Protein AF-A0A2M9A2Z5-F1 (afdb_monomer_lite)

pLDDT: mean 87.9, std 11.71, range [37.31, 98.88]

Foldseek 3Di:
DFAEEEEEEDAQAQLLCCQRLLLFQPDDQAQNSLPLAPCVQNVVVNVVSCVLQVNDGHQEYEYEYEQADADPVDPRGDGPVRSVVVSVVCCVQGVVVHLYFYEYEYAPPDHDCPDPVSLLSSLLSLLLVLQLCLQPSVPGFYEYELEDHPPPNSVSNVVSCLARWGSWYKYWWAPDDFDFDDDRSDTDDDPNRSHTTYMDTDHTHHHDPLCVCCRPDPVCCQRNQPRPPQAWDDPDPRYIYGYDDPDDDRPSVVSVVSVVVVVLVVQLVVCVVVDPDLFQSVLVVDDPLLNVLLQPAFFQQDPVCVVLLLVLLLLAAFEFAFAELLQADALLLLLVLLVLCVVVLVVVLVVFVLCVDLQDDQDDPPDALVRVLVVVCVSRVHDSLSNLSSNSNVCNVPSVVSLCVLQNQPLQVRFRNVDVVSLFQSQWDADPNDTAGHCVSLVSSSSSTRLSHLLDLSSLLSSLVVVLVLCLSRNYQEYEYEYALLSSYDPPQHSLNSVVSVLVSQVVSCVVPVHHYAYAYEPELQDDNVSLVVSLVSLVCCCVDPPCNVSSVRHYQYYEYDDDCVRDALLVCLVSLVSRVVVVGAYEYADDLRDACVSVVCCCPSNVHQEYEQSQNVLVVVPHVLLVQQVSVREYEHELLCSRSRRNAAFSHCNPDPHHQGCVVVCVVSNHLYAFHHNSCNSSVHGSSVRLSSSQRSHVRGGRSRRSSSNRLSSLCSDSDDPVVSVVVSVVSSVSVVVVCVVCVVCSSVSNSSDD

InterPro domains:
  IPR001365 Adenosine deaminase domain [PF00962] (451-733)
  IPR006330 Adenosine/adenine deaminase [PTHR11409] (306-734)
  IPR019092 CRISPR system ring nuclease SSO2081-like domain [PF09623] (54-175)
  IPR032466 Metal-dependent hydrolase [SSF51556] (274-743)

Radius of gyration: 38.59 Å; chains: 1; bounding box: 85×52×116 Å

Sequence (756 aa):
MPKNILISTLGLSWEIIPETVGAFFYEEGGMDFYGNVPEESVQGFRESAKKVLQGQTIDELWLISTDQEKDPKDPRSMSLSEMRERIAEWCNSYAPASKLAIRIFVLKGVNDIDSKESVDKFHNLALQVLFTSKLYANGGKRVVSLACGRKTMSADIQDAAYCFGCDMMMHVTASANPKITLDGSKICLNEAEKKSIFPVELKPFPASDLFNDWYGGEAAKQYDMFAGNRCCEALDETTFLFENPEGVEPFLKKVEEKREAARHFYSSYWSSNQYSYDNFPIVYTLSSNAQQSLKDFKIGVHQDLRSKELKLLKTLPKADLHCHLGGVLSPKEIIEVAGAIEDELRDERRQNPKFKNWDLKGPGPGESWKNWRRRLAKKLNVSELSVVAAYVLQSKNAPEKLDEIIYGQERNGGKDLRVEQQFVGIAQTVKNGETVLDLTPYESLGDLQGSGLLKHEKTLRKVLQILYRNVQDNNLKYLEIRCSPINYKTDIFAPRDVVRTILDEMTRAEIKMGIRSSMIFIASRHGKLKDIDAAIELYRNLEQDIDCGEAFKRYFRGFDVAGNESKRRPEKLRGKFQRILMDCKNVTVHAGETMPAENIWEAVYCLNAERIGHGLTLVERDGDLLPKFRDRRIGVEMCPSSNYQIVGFKDNYYPDQNLPDYPLRKYMDEKIRVTVNTDDPGMSRTNITNELLKAARLTRGGLSLWDILSLLYNSFEMAFLPYREKMKLLNEMNLKVKDWLDDNIVKIEKGCIYEE

Organism: NCBI:txid1896222

Secondary structure (DSSP, 8-state):
----EEEEE--SSSTHHHHHHTTT--STTS--TTTTS-HHHHHHHHHHHHHHTTTPPP-EEEEEEE-PPP-TT-TT---HHHHHHHHHHHHHHH-TTS--EEEEEEETT-S---SHHHHHHHHHHHHHHHHHHHHHTTT--EEEE-S--STTHHHHHHHHHHHH-BSEEEEEE-SS-----EETTEE---TTTTTT-EEEE---BPPPGGGGGGTTSHHHHHH-TTTTS-S-EE-SSSEEEEEPPTTPPPHHHHHHHHHHHHHHHHHHHHHHHH---SS-GGGGGS-HHHHHHHHH-EESS-GGGHHHHHHHHHHS-EEEEEEEGGG---HHHHHHHHHTTHHHHHHHHHH-GGGS---PPPPPTT--HHHHHHHHHHHHTS-HHHHHHHHHHTTTT-HHHHHHHHHSTTTTTT--TTSTTTSSSTTEEEETTEEEE--HHHHHTTTTSGGGT-SSHHHHHHHHHHHHHHHHHTTEEEEEEEE-GGGG--SSS-HHHHHHHHHHHHHHHHHHH--EEEEEEE--SSS-HHHHHHHHHHHHHHHT-TTTHHHHHHHEEEEEE-S-GGG--GGGGHHHHHHHHHTT--EEEEESSSS-HHHHHHHHHHS--SEEEE-GGGGG-TTTHHHHHHHTT-EEEE-HHHHHHHT---BTTBTT---PPPTHHHHHHTT-EEEE--BSTTTTT--HHHHHHHHHHHSTT-EEHHHHHHHHHHHHHT--S-HHHHHHHHHHHHHHHHHHHHHHHHHHHTT-TT--

Structure (mmCIF, N/CA/C/O backbone):
data_AF-A0A2M9A2Z5-F1
#
_entry.id   AF-A0A2M9A2Z5-F1
#
loop_
_atom_site.group_PDB
_atom_site.id
_atom_site.type_symbol
_atom_site.label_atom_id
_atom_site.label_alt_id
_atom_site.label_comp_id
_atom_site.label_asym_id
_atom_site.label_entity_id
_atom_site.label_seq_id
_atom_site.pdbx_PDB_ins_code
_atom_site.Cartn_x
_atom_site.Cartn_y
_atom_site.Cartn_z
_atom_site.occupancy
_atom_site.B_iso_or_equiv
_atom_site.auth_seq_id
_atom_site.auth_comp_id
_atom_site.auth_asym_id
_atom_site.auth_atom_id
_atom_site.pdbx_PDB_model_num
ATOM 1 N N . MET A 1 1 ? -2.494 -13.060 59.025 1.00 71.31 1 MET A N 1
ATOM 2 C CA . MET A 1 1 ? -3.612 -14.022 58.948 1.00 71.31 1 MET A CA 1
ATOM 3 C C . MET A 1 1 ? -4.650 -13.460 57.992 1.00 71.31 1 MET A C 1
ATOM 5 O O . MET A 1 1 ? -4.684 -12.236 57.885 1.00 71.31 1 MET A O 1
ATOM 9 N N . PRO A 1 2 ? -5.436 -14.303 57.305 1.00 85.25 2 PRO A N 1
ATOM 10 C CA . PRO A 1 2 ? -6.605 -13.857 56.551 1.00 85.25 2 PRO A CA 1
ATOM 11 C C . PRO A 1 2 ? -7.524 -13.001 57.430 1.00 85.25 2 PRO A C 1
ATOM 13 O O . PRO A 1 2 ? -7.646 -13.284 58.623 1.00 85.25 2 PRO A O 1
ATOM 16 N N . LYS A 1 3 ? -8.114 -11.952 56.855 1.00 90.38 3 LYS A N 1
ATOM 17 C CA . LYS A 1 3 ? -9.055 -11.052 57.530 1.00 90.38 3 LYS A CA 1
ATOM 18 C C . LYS A 1 3 ? -10.354 -10.961 56.742 1.00 90.38 3 LYS A C 1
ATOM 20 O O . LYS A 1 3 ? -10.326 -10.609 55.562 1.00 90.38 3 LYS A O 1
ATOM 25 N N . ASN A 1 4 ? -11.470 -11.264 57.393 1.00 92.88 4 ASN A N 1
ATOM 26 C CA . ASN A 1 4 ? -12.805 -11.109 56.840 1.00 92.88 4 ASN A CA 1
ATOM 27 C C . ASN A 1 4 ? -13.296 -9.679 57.088 1.00 92.88 4 ASN A C 1
ATOM 29 O O . ASN A 1 4 ? -13.416 -9.247 58.232 1.00 92.88 4 ASN A O 1
ATOM 33 N N . ILE A 1 5 ? -13.559 -8.937 56.018 1.00 94.44 5 ILE A N 1
ATOM 34 C CA . ILE A 1 5 ? -13.836 -7.499 56.062 1.00 94.44 5 ILE A CA 1
ATOM 35 C C . ILE A 1 5 ? -15.254 -7.250 55.556 1.00 94.44 5 ILE A C 1
ATOM 37 O O . ILE A 1 5 ? -15.571 -7.609 54.421 1.00 94.44 5 ILE A O 1
ATOM 41 N N . LEU A 1 6 ? -16.085 -6.598 56.365 1.00 93.19 6 LEU A N 1
ATOM 42 C CA . LEU A 1 6 ? -17.360 -6.027 55.936 1.00 93.19 6 LEU A CA 1
ATOM 43 C C . LEU A 1 6 ? -17.145 -4.553 55.593 1.00 93.19 6 LEU A C 1
ATOM 45 O O . LEU A 1 6 ? -16.705 -3.785 56.438 1.00 93.19 6 LEU A O 1
ATOM 49 N N . ILE A 1 7 ? -17.451 -4.154 54.364 1.00 93.94 7 ILE A N 1
ATOM 50 C CA . ILE A 1 7 ? -17.284 -2.788 53.866 1.00 93.94 7 ILE A CA 1
ATOM 51 C C . ILE A 1 7 ? -18.671 -2.193 53.628 1.00 93.94 7 ILE A C 1
ATOM 53 O O . ILE A 1 7 ? -19.485 -2.792 52.927 1.00 93.94 7 ILE A O 1
ATOM 57 N N . SER A 1 8 ? -18.941 -1.022 54.194 1.00 91.94 8 SER A N 1
ATOM 58 C CA . SER A 1 8 ? -20.207 -0.301 54.040 1.00 91.94 8 SER A CA 1
ATOM 59 C C . SER A 1 8 ? -19.968 1.204 53.947 1.00 91.94 8 SER A C 1
ATOM 61 O O . SER A 1 8 ? -18.869 1.702 54.192 1.00 91.94 8 SER A O 1
ATOM 63 N N . THR A 1 9 ? -21.009 1.948 53.602 1.00 90.25 9 THR A N 1
ATOM 64 C CA . THR A 1 9 ? -21.022 3.412 53.691 1.00 90.25 9 THR A CA 1
ATOM 65 C C . THR A 1 9 ? -21.688 3.863 54.988 1.00 90.25 9 THR A C 1
ATOM 67 O O . THR A 1 9 ? -22.515 3.141 55.543 1.00 90.25 9 THR A O 1
ATOM 70 N N . LEU A 1 10 ? -21.330 5.052 55.473 1.00 86.94 10 LEU A N 1
ATOM 71 C CA . LEU A 1 10 ? -21.967 5.701 56.617 1.00 86.94 10 LEU A CA 1
ATOM 72 C C . LEU A 1 10 ? -22.590 7.021 56.147 1.00 86.94 10 LEU A C 1
ATOM 74 O O . LEU A 1 10 ? -21.898 7.910 55.655 1.00 86.94 10 LEU A O 1
ATOM 78 N N . GLY A 1 11 ? -23.920 7.093 56.222 1.00 81.69 11 GLY A N 1
ATOM 79 C CA . GLY A 1 11 ? -24.709 8.247 55.795 1.00 81.69 11 GLY A CA 1
ATOM 80 C C . GLY A 1 11 ? -24.995 9.222 56.937 1.00 81.69 11 GLY A C 1
ATOM 81 O O . GLY A 1 11 ? -24.152 9.466 57.789 1.00 81.69 11 GLY A O 1
ATOM 82 N N . LEU A 1 12 ? -26.217 9.768 56.961 1.00 77.06 12 LEU A N 1
ATOM 83 C CA . LEU A 1 12 ? -26.602 10.799 57.931 1.00 77.06 12 LEU A CA 1
ATOM 84 C C . LEU A 1 12 ? -26.724 10.303 59.381 1.00 77.06 12 LEU A C 1
ATOM 86 O O . LEU A 1 12 ? -26.763 11.128 60.295 1.00 77.06 12 LEU A O 1
ATOM 90 N N . SER A 1 13 ? -26.813 8.990 59.582 1.00 77.75 13 SER A N 1
ATOM 91 C CA . SER A 1 13 ? -27.143 8.380 60.863 1.00 77.75 13 SER A CA 1
ATOM 92 C C . SER A 1 13 ? -26.523 6.976 60.994 1.00 77.75 13 SER A C 1
ATOM 94 O O . SER A 1 13 ? -26.108 6.367 60.004 1.00 77.75 13 SER A O 1
ATOM 96 N N . TRP A 1 14 ? -26.410 6.477 62.228 1.00 80.62 14 TRP A N 1
ATOM 97 C CA . TRP A 1 14 ? -25.646 5.267 62.574 1.00 80.62 14 TRP A CA 1
ATOM 98 C C . TRP A 1 14 ? -26.443 3.955 62.461 1.00 80.62 14 TRP A C 1
ATOM 100 O O . TRP A 1 14 ? -25.861 2.875 62.538 1.00 80.62 14 TRP A O 1
ATOM 110 N N . GLU A 1 15 ? -27.765 4.029 62.288 1.00 78.44 15 GLU A N 1
ATOM 111 C CA . GLU A 1 15 ? -28.696 2.893 62.355 1.00 78.44 15 GLU A CA 1
ATOM 112 C C . GLU A 1 15 ? -28.386 1.796 61.329 1.00 78.44 15 GLU A C 1
ATOM 114 O O . GLU A 1 15 ? -28.704 0.629 61.545 1.00 78.44 15 GLU A O 1
ATOM 119 N N . ILE A 1 16 ? -27.671 2.146 60.260 1.00 77.38 16 ILE A N 1
ATOM 120 C CA . ILE A 1 16 ? -27.216 1.197 59.251 1.00 77.38 16 ILE A CA 1
ATOM 121 C C . ILE A 1 16 ? -26.247 0.139 59.791 1.00 77.38 16 ILE A C 1
ATOM 123 O O . ILE A 1 16 ? -26.139 -0.956 59.238 1.00 77.38 16 ILE A O 1
ATOM 127 N N . ILE A 1 17 ? -25.536 0.438 60.878 1.00 80.38 17 ILE A N 1
ATOM 128 C CA . ILE A 1 17 ? -24.555 -0.476 61.465 1.00 80.38 17 ILE A CA 1
ATOM 129 C C . ILE A 1 17 ? -25.262 -1.682 62.090 1.00 80.38 17 ILE A C 1
ATOM 131 O O . ILE A 1 17 ? -24.968 -2.795 61.658 1.00 80.38 17 ILE A O 1
ATOM 135 N N . PRO A 1 18 ? -26.240 -1.524 63.001 1.00 78.62 18 PRO A N 1
ATOM 136 C CA . PRO A 1 18 ? -27.029 -2.660 63.465 1.00 78.62 18 PRO A CA 1
ATOM 137 C C . PRO A 1 18 ? -27.705 -3.462 62.347 1.00 78.62 18 PRO A C 1
ATOM 139 O O . PRO A 1 18 ? -27.701 -4.689 62.405 1.00 78.62 18 PRO A O 1
ATOM 142 N N . GLU A 1 19 ? -28.235 -2.794 61.318 1.00 81.00 19 GLU A N 1
ATOM 143 C CA . GLU A 1 19 ? -28.901 -3.454 60.187 1.00 81.00 19 GLU A CA 1
ATOM 144 C C . GLU A 1 19 ? -27.937 -4.338 59.378 1.00 81.00 19 GLU A C 1
ATOM 146 O O . GLU A 1 19 ? -28.276 -5.450 58.972 1.00 81.00 19 GLU A O 1
ATOM 151 N N . THR A 1 20 ? -26.715 -3.865 59.139 1.00 82.88 20 THR A N 1
ATOM 152 C CA . THR A 1 20 ? -25.729 -4.568 58.305 1.00 82.88 20 THR A CA 1
ATOM 153 C C . THR A 1 20 ? -24.905 -5.564 59.101 1.00 82.88 20 THR A C 1
ATOM 155 O O . THR A 1 20 ? -24.820 -6.737 58.743 1.00 82.88 20 THR A O 1
ATOM 158 N N . VAL A 1 21 ? -24.318 -5.117 60.207 1.00 81.94 21 VAL A N 1
ATOM 159 C CA . VAL A 1 21 ? -23.441 -5.918 61.059 1.00 81.94 21 VAL A CA 1
ATOM 160 C C . VAL A 1 21 ? -24.255 -6.996 61.772 1.00 81.94 21 VAL A C 1
ATOM 162 O O . VAL A 1 21 ? -23.853 -8.158 61.778 1.00 81.94 21 VAL A O 1
ATOM 165 N N . GLY A 1 22 ? -25.451 -6.668 62.273 1.00 79.38 22 GLY A N 1
ATOM 166 C CA . GLY A 1 22 ? -26.341 -7.621 62.945 1.00 79.38 22 GLY A CA 1
ATOM 167 C C . GLY A 1 22 ? -26.775 -8.807 62.075 1.00 79.38 22 GLY A C 1
ATOM 168 O O . GLY A 1 22 ? -27.181 -9.836 62.607 1.00 79.38 22 GLY A O 1
ATOM 169 N N . ALA A 1 23 ? -26.618 -8.721 60.749 1.00 82.19 23 ALA A N 1
ATOM 170 C CA . ALA A 1 23 ? -26.857 -9.837 59.836 1.00 82.19 23 ALA A CA 1
ATOM 171 C C . ALA A 1 23 ? -25.823 -10.975 59.974 1.00 82.19 23 ALA A C 1
ATOM 173 O O . ALA A 1 23 ? -26.079 -12.085 59.507 1.00 82.19 23 ALA A O 1
ATOM 174 N N . PHE A 1 24 ? -24.671 -10.722 60.608 1.00 84.69 24 PHE A N 1
ATOM 175 C CA . PHE A 1 24 ? -23.560 -11.675 60.736 1.00 84.69 24 PHE A CA 1
ATOM 176 C C . PHE A 1 24 ? -23.307 -12.168 62.167 1.00 84.69 24 PHE A C 1
ATOM 178 O O . PHE A 1 24 ? -22.641 -13.185 62.335 1.00 84.69 24 PHE A O 1
ATOM 185 N N . PHE A 1 25 ? -23.836 -11.489 63.190 1.00 79.75 25 PHE A N 1
ATOM 186 C CA . PHE A 1 25 ? -23.537 -11.760 64.606 1.00 79.75 25 PHE A CA 1
ATOM 187 C C . PHE A 1 25 ? -24.736 -12.351 65.369 1.00 79.75 25 PHE A C 1
ATOM 189 O O . PHE A 1 25 ? -25.123 -11.854 66.420 1.00 79.75 25 PHE A O 1
ATOM 196 N N . TYR A 1 26 ? -25.322 -13.427 64.837 1.00 76.81 26 TYR A N 1
ATOM 197 C CA . TYR A 1 26 ? -26.532 -14.077 65.371 1.00 76.81 26 TYR A CA 1
ATOM 198 C C . TYR A 1 26 ? -26.276 -15.389 66.148 1.00 76.81 26 TYR A C 1
ATOM 200 O O . TYR A 1 26 ? -27.223 -16.058 66.555 1.00 76.81 26 TYR A O 1
ATOM 208 N N . GLU A 1 27 ? -25.015 -15.797 66.326 1.00 70.00 27 GLU A N 1
ATOM 209 C CA . GLU A 1 27 ? -24.636 -17.006 67.081 1.00 70.00 27 GLU A CA 1
ATOM 210 C C . GLU A 1 27 ? -24.413 -16.717 68.584 1.00 70.00 27 GLU A C 1
ATOM 212 O O . GLU A 1 27 ? -24.477 -15.571 69.026 1.00 70.00 27 GLU A O 1
ATOM 217 N N . GLU A 1 28 ? -24.193 -17.761 69.392 1.00 57.59 28 GLU A N 1
ATOM 218 C CA . GLU A 1 28 ? -24.195 -17.704 70.864 1.00 57.59 28 GLU A CA 1
ATOM 219 C C . GLU A 1 28 ? -23.201 -16.654 71.416 1.00 57.59 28 GLU A C 1
ATOM 221 O O . GLU A 1 28 ? -21.985 -16.794 71.293 1.00 57.59 28 GLU A O 1
ATOM 226 N N . GLY A 1 29 ? -23.729 -15.574 72.011 1.00 61.53 29 GLY A N 1
ATOM 227 C CA . GLY A 1 29 ? -22.951 -14.437 72.531 1.00 61.53 29 GLY A CA 1
ATOM 228 C C . GLY A 1 29 ? -22.940 -13.177 71.649 1.00 61.53 29 GLY A C 1
ATOM 229 O O . GLY A 1 29 ? -22.455 -12.143 72.108 1.00 61.53 29 GLY A O 1
ATOM 230 N N . GLY A 1 30 ? -23.484 -13.229 70.428 1.00 65.12 30 GLY A N 1
ATOM 231 C CA . GLY A 1 30 ? -23.758 -12.067 69.570 1.00 65.12 30 GLY A CA 1
ATOM 232 C C . GLY A 1 30 ? -25.217 -11.595 69.648 1.00 65.12 30 GLY A C 1
ATOM 233 O O . GLY A 1 30 ? -26.106 -12.336 70.075 1.00 65.12 30 GLY A O 1
ATOM 234 N N . MET A 1 31 ? -25.478 -10.344 69.262 1.00 67.62 31 MET A N 1
ATOM 235 C CA . MET A 1 31 ? -26.833 -9.793 69.178 1.00 67.62 31 MET A CA 1
ATOM 236 C C . MET A 1 31 ? -27.445 -10.025 67.789 1.00 67.62 31 MET A C 1
ATOM 238 O O . MET A 1 31 ? -27.139 -9.316 66.830 1.00 67.62 31 MET A O 1
ATOM 242 N N . ASP A 1 32 ? -28.376 -10.975 67.701 1.00 75.25 32 ASP A N 1
ATOM 243 C CA . ASP A 1 32 ? -29.148 -11.229 66.484 1.00 75.25 32 ASP A CA 1
ATOM 244 C C . ASP A 1 32 ? -30.172 -10.109 66.221 1.00 75.25 32 ASP A C 1
ATOM 246 O O . ASP A 1 32 ? -31.293 -10.135 66.740 1.00 75.25 32 ASP A O 1
ATOM 250 N N . PHE A 1 33 ? -29.798 -9.122 65.395 1.00 77.12 33 PHE A N 1
ATOM 251 C CA . PHE A 1 33 ? -30.688 -8.020 64.996 1.00 77.12 33 PHE A CA 1
ATOM 252 C C . PHE A 1 33 ? -31.998 -8.534 64.386 1.00 77.12 33 PHE A C 1
ATOM 254 O O . PHE A 1 33 ? -33.067 -7.963 64.606 1.00 77.12 33 PHE A O 1
ATOM 261 N N . TYR A 1 34 ? -31.922 -9.647 63.658 1.00 79.44 34 TYR A N 1
ATOM 262 C CA . TYR A 1 34 ? -33.038 -10.213 62.916 1.00 79.44 34 TYR A CA 1
ATOM 263 C C . TYR A 1 34 ? -33.768 -11.333 63.668 1.00 79.44 34 TYR A C 1
ATOM 265 O O . TYR A 1 34 ? -34.679 -11.934 63.110 1.00 79.44 34 TYR A O 1
ATOM 273 N N . GLY A 1 35 ? -33.455 -11.583 64.943 1.00 76.31 35 GLY A N 1
ATOM 274 C CA . GLY A 1 35 ? -34.054 -12.686 65.710 1.00 76.31 35 GLY A CA 1
ATOM 275 C C . GLY A 1 35 ? -35.567 -12.568 65.936 1.00 76.31 35 GLY A C 1
ATOM 276 O O . GLY A 1 35 ? -36.220 -13.539 66.306 1.00 76.31 35 GLY A O 1
ATOM 277 N N . ASN A 1 36 ? -36.139 -11.381 65.704 1.00 74.12 36 ASN A N 1
ATOM 278 C CA . ASN A 1 36 ? -37.581 -11.124 65.766 1.00 74.12 36 ASN A CA 1
ATOM 279 C C . ASN A 1 36 ? -38.261 -11.079 64.381 1.00 74.12 36 ASN A C 1
ATOM 281 O O . ASN A 1 36 ? -39.461 -10.805 64.306 1.00 74.12 36 ASN A O 1
ATOM 285 N N . VAL A 1 37 ? -37.512 -11.289 63.298 1.00 78.44 37 VAL A N 1
ATOM 286 C CA . VAL A 1 37 ? -38.010 -11.375 61.916 1.00 78.44 37 VAL A CA 1
ATOM 287 C C . VAL A 1 37 ? -38.370 -12.840 61.622 1.00 78.44 37 VAL A C 1
ATOM 289 O O . VAL A 1 37 ? -37.726 -13.732 62.175 1.00 78.44 37 VAL A O 1
ATOM 292 N N . PRO A 1 38 ? -39.393 -13.141 60.795 1.00 80.94 38 PRO A N 1
ATOM 293 C CA . PRO A 1 38 ? -39.689 -14.519 60.402 1.00 80.94 38 PRO A CA 1
ATOM 294 C C . PRO A 1 38 ? -38.440 -15.235 59.864 1.00 80.94 38 PRO A C 1
ATOM 296 O O . PRO A 1 38 ? -37.773 -14.710 58.974 1.00 80.94 38 PRO A O 1
ATOM 299 N N . GLU A 1 39 ? -38.130 -16.428 60.386 1.00 82.75 39 GLU A N 1
ATOM 300 C CA . GLU A 1 39 ? -36.886 -17.152 60.055 1.00 82.75 39 GLU A CA 1
ATOM 301 C C . GLU A 1 39 ? -36.745 -17.394 58.543 1.00 82.75 39 GLU A C 1
ATOM 303 O O . GLU A 1 39 ? -35.668 -17.236 57.977 1.00 82.75 39 GLU A O 1
ATOM 308 N N . GLU A 1 40 ? -37.859 -17.670 57.863 1.00 82.81 40 GLU A N 1
ATOM 309 C CA . GLU A 1 40 ? -37.949 -17.816 56.405 1.00 82.81 40 GLU A CA 1
ATOM 310 C C . GLU A 1 40 ? -37.431 -16.602 55.610 1.00 82.81 40 GLU A C 1
ATOM 312 O O . GLU A 1 40 ? -36.960 -16.765 54.484 1.00 82.81 40 GLU A O 1
ATOM 317 N N . SER A 1 41 ? -37.451 -15.401 56.197 1.00 81.94 41 SER A N 1
ATOM 318 C CA . SER A 1 41 ? -36.946 -14.170 55.576 1.00 81.94 41 SER A CA 1
ATOM 319 C C . SER A 1 41 ? -35.430 -13.997 55.707 1.00 81.94 41 SER A C 1
ATOM 321 O O . SER A 1 41 ? -34.850 -13.209 54.962 1.00 81.94 41 SER A O 1
ATOM 323 N N . VAL A 1 42 ? -34.774 -14.694 56.643 1.00 86.69 42 VAL A N 1
ATOM 324 C CA . VAL A 1 42 ? -33.341 -14.503 56.953 1.00 86.69 42 VAL A CA 1
ATOM 325 C C . VAL A 1 42 ? -32.493 -15.757 56.783 1.00 86.69 42 VAL A C 1
ATOM 327 O O . VAL A 1 42 ? -31.285 -15.649 56.560 1.00 86.69 42 VAL A O 1
ATOM 330 N N . GLN A 1 43 ? -33.108 -16.939 56.813 1.00 87.94 43 GLN A N 1
ATOM 331 C CA . GLN A 1 43 ? -32.427 -18.226 56.711 1.00 87.94 43 GLN A CA 1
ATOM 332 C C . GLN A 1 43 ? -31.533 -18.307 55.465 1.00 87.94 43 GLN A C 1
ATOM 334 O O . GLN A 1 43 ? -30.352 -18.635 55.575 1.00 87.94 43 GLN A O 1
ATOM 339 N N . GLY A 1 44 ? -32.059 -17.941 54.290 1.00 87.81 44 GLY A N 1
ATOM 340 C CA . GLY A 1 44 ? -31.303 -18.006 53.034 1.00 87.81 44 GLY A CA 1
ATOM 341 C C . GLY A 1 44 ? -30.056 -17.114 53.035 1.00 87.81 44 GLY A C 1
ATOM 342 O O . GLY A 1 44 ? -28.990 -17.530 52.579 1.00 87.81 44 GLY A O 1
ATOM 343 N N . PHE A 1 45 ? -30.158 -15.911 53.610 1.00 90.31 45 PHE A N 1
ATOM 344 C CA . PHE A 1 45 ? -29.012 -15.018 53.771 1.00 90.31 45 PHE A CA 1
ATOM 345 C C . PHE A 1 45 ? -27.976 -15.606 54.735 1.00 90.31 45 PHE A C 1
ATOM 347 O O . PHE A 1 45 ? -26.789 -15.638 54.411 1.00 90.31 45 PHE A O 1
ATOM 354 N N . ARG A 1 46 ? -28.411 -16.107 55.900 1.00 89.94 46 ARG A N 1
ATOM 355 C CA . ARG A 1 46 ? -27.524 -16.684 56.924 1.00 89.94 46 ARG A CA 1
ATOM 356 C C . ARG A 1 46 ? -26.742 -17.882 56.393 1.00 89.94 46 ARG A C 1
ATOM 358 O O . ARG A 1 46 ? -25.532 -17.958 56.597 1.00 89.94 46 ARG A O 1
ATOM 365 N N . GLU A 1 47 ? -27.404 -18.791 55.682 1.00 89.69 47 GLU A N 1
ATOM 366 C CA . GLU A 1 47 ? -26.761 -19.948 55.047 1.00 89.69 47 GLU A CA 1
ATOM 367 C C . GLU A 1 47 ? -25.698 -19.517 54.028 1.00 89.69 47 GLU A C 1
ATOM 369 O O . GLU A 1 47 ? -24.582 -20.050 54.026 1.00 89.69 47 GLU A O 1
ATOM 374 N N . SER A 1 48 ? -26.006 -18.513 53.201 1.00 89.25 48 SER A N 1
ATOM 375 C CA . SER A 1 48 ? -25.052 -17.972 52.234 1.00 89.25 48 SER A CA 1
ATOM 376 C C . SER A 1 48 ? -23.865 -17.281 52.907 1.00 89.25 48 SER A C 1
ATOM 378 O O . SER A 1 48 ? -22.712 -17.582 52.590 1.00 89.25 48 SER A O 1
ATOM 380 N N . ALA A 1 49 ? -24.119 -16.440 53.912 1.00 89.62 49 ALA A N 1
ATOM 381 C CA . ALA A 1 49 ? -23.083 -15.771 54.691 1.00 89.62 49 ALA A CA 1
ATOM 382 C C . ALA A 1 49 ? -22.129 -16.781 55.353 1.00 89.62 49 ALA A C 1
ATOM 384 O O . ALA A 1 49 ? -20.911 -16.656 55.205 1.00 89.62 49 ALA A O 1
ATOM 385 N N . LYS A 1 50 ? -22.654 -17.841 55.992 1.00 89.62 50 LYS A N 1
ATOM 386 C CA . LYS A 1 50 ? -21.828 -18.924 56.567 1.00 89.62 50 LYS A CA 1
ATOM 387 C C . LYS A 1 50 ? -20.975 -19.613 55.511 1.00 89.62 50 LYS A C 1
ATOM 389 O O . LYS A 1 50 ? -19.813 -19.924 55.768 1.00 89.62 50 LYS A O 1
ATOM 394 N N . LYS A 1 51 ? -21.527 -19.848 54.320 1.00 89.75 51 LYS A N 1
ATOM 395 C CA . LYS A 1 51 ? -20.802 -20.473 53.211 1.00 89.75 51 LYS A CA 1
ATOM 396 C C . LYS A 1 51 ? -19.678 -19.578 52.687 1.00 89.75 51 LYS A C 1
ATOM 398 O O . LYS A 1 51 ? -18.564 -20.067 52.504 1.00 89.75 51 LYS A O 1
ATOM 403 N N . VAL A 1 52 ? -19.949 -18.294 52.452 1.00 89.69 52 VAL A N 1
ATOM 404 C CA . VAL A 1 52 ? -18.959 -17.327 51.948 1.00 89.69 52 VAL A CA 1
ATOM 405 C C . VAL A 1 52 ? -17.818 -17.165 52.942 1.00 89.69 52 VAL A C 1
ATOM 407 O O . VAL A 1 52 ? -16.656 -17.277 52.550 1.00 89.69 52 VAL A O 1
ATOM 410 N N . LEU A 1 53 ? -18.151 -16.957 54.218 1.00 88.62 53 LEU A N 1
ATOM 411 C CA . LEU A 1 53 ? -17.191 -16.766 55.305 1.00 88.62 53 LEU A CA 1
ATOM 412 C C . LEU A 1 53 ? -16.570 -18.079 55.805 1.00 88.62 53 LEU A C 1
ATOM 414 O O . LEU A 1 53 ? -15.742 -18.057 56.708 1.00 88.62 53 LEU A O 1
ATOM 418 N N . GLN A 1 54 ? -16.936 -19.227 55.226 1.00 87.25 54 GLN A N 1
ATOM 419 C CA . GLN A 1 54 ? -16.416 -20.551 55.597 1.00 87.25 54 GLN A CA 1
ATOM 420 C C . GLN A 1 54 ? -16.592 -20.874 57.093 1.00 87.25 54 GLN A C 1
ATOM 422 O O . GLN A 1 54 ? -15.721 -21.475 57.719 1.00 87.25 54 GLN A O 1
ATOM 427 N N . GLY A 1 55 ? -17.719 -20.452 57.671 1.00 80.06 55 GLY A N 1
ATOM 428 C CA . GLY A 1 55 ? -18.022 -20.599 59.096 1.00 80.06 55 GLY A CA 1
ATOM 429 C C . GLY A 1 55 ? -17.230 -19.673 60.026 1.00 80.06 55 GLY A C 1
ATOM 430 O O . GLY A 1 55 ? -17.332 -19.824 61.237 1.00 80.06 55 GLY A O 1
ATOM 431 N N . GLN A 1 56 ? -16.442 -18.735 59.491 1.00 84.44 56 GLN A N 1
ATOM 432 C CA . GLN A 1 56 ? -15.766 -17.696 60.273 1.00 84.44 56 GLN A CA 1
ATOM 433 C C . GLN A 1 56 ? -16.645 -16.447 60.418 1.00 84.44 56 GLN A C 1
ATOM 435 O O . GLN A 1 56 ? -17.583 -16.231 59.650 1.00 84.44 56 GLN A O 1
ATOM 440 N N . THR A 1 57 ? -16.322 -15.602 61.394 1.00 84.12 57 THR A N 1
ATOM 441 C CA . THR A 1 57 ? -16.984 -14.308 61.606 1.00 84.12 57 THR A CA 1
ATOM 442 C C . THR A 1 57 ? -16.306 -13.193 60.807 1.00 84.12 57 THR A C 1
ATOM 444 O O . THR A 1 57 ? -15.215 -13.369 60.256 1.00 84.12 57 THR A O 1
ATOM 447 N N . ILE A 1 58 ? -16.948 -12.025 60.756 1.00 88.25 58 ILE A N 1
ATOM 448 C CA . ILE A 1 58 ? -16.323 -10.788 60.278 1.00 88.25 58 ILE A CA 1
ATOM 449 C C . ILE A 1 58 ? -15.286 -10.326 61.315 1.00 88.25 58 ILE A C 1
ATOM 451 O O . ILE A 1 58 ? -15.594 -10.248 62.502 1.00 88.25 58 ILE A O 1
ATOM 455 N N . ASP A 1 59 ? -14.064 -10.034 60.867 1.00 87.81 59 ASP A N 1
ATOM 456 C CA . ASP A 1 59 ? -12.967 -9.534 61.706 1.00 87.81 59 ASP A CA 1
ATOM 457 C C . ASP A 1 59 ? -12.960 -8.005 61.796 1.00 87.81 59 ASP A C 1
ATOM 459 O O . ASP A 1 59 ? -12.618 -7.443 62.838 1.00 87.81 59 ASP A O 1
ATOM 463 N N . GLU A 1 60 ? -13.284 -7.330 60.688 1.00 90.12 60 GLU A N 1
ATOM 464 C CA . GLU A 1 60 ? -13.226 -5.872 60.590 1.00 90.12 60 GLU A CA 1
ATOM 465 C C . GLU A 1 60 ? -14.437 -5.279 59.863 1.00 90.12 60 GLU A C 1
ATOM 467 O O . GLU A 1 60 ? -14.917 -5.827 58.868 1.00 90.12 60 GLU A O 1
ATOM 472 N N . LEU A 1 61 ? -14.879 -4.112 60.330 1.00 89.88 61 LEU A N 1
ATOM 473 C CA . LEU A 1 61 ? -15.894 -3.273 59.704 1.00 89.88 61 LEU A CA 1
ATOM 474 C C . LEU A 1 61 ? -15.237 -2.015 59.132 1.00 89.88 61 LEU A C 1
ATOM 476 O O . LEU A 1 61 ? -14.656 -1.220 59.866 1.00 89.88 61 LEU A O 1
ATOM 480 N N . TRP A 1 62 ? -15.326 -1.829 57.822 1.00 92.56 62 TRP A N 1
ATOM 481 C CA . TRP A 1 62 ? -14.779 -0.686 57.101 1.00 92.56 62 TRP A CA 1
ATOM 482 C C . TRP A 1 62 ? -15.922 0.214 56.638 1.00 92.56 62 TRP A C 1
ATOM 484 O O . TRP A 1 62 ? -16.773 -0.205 55.857 1.00 92.56 62 TRP A O 1
ATOM 494 N N . LEU A 1 63 ? -15.941 1.453 57.113 1.00 90.50 63 LEU A N 1
ATOM 495 C CA . LEU A 1 63 ? -16.974 2.437 56.813 1.00 90.50 63 LEU A CA 1
ATOM 496 C C . LEU A 1 63 ? -16.399 3.570 55.978 1.00 90.50 63 LEU A C 1
ATOM 498 O O . LEU A 1 63 ? -15.356 4.119 56.315 1.00 90.50 63 LEU A O 1
ATOM 502 N N . ILE A 1 64 ? -17.095 3.939 54.909 1.00 90.00 64 ILE A N 1
ATOM 503 C CA . ILE A 1 64 ? -16.735 5.075 54.055 1.00 90.00 64 ILE A CA 1
ATOM 504 C C . ILE A 1 64 ? -17.734 6.202 54.305 1.00 90.00 64 ILE A C 1
ATOM 506 O O . ILE A 1 64 ? -18.940 5.997 54.163 1.00 90.00 64 ILE A O 1
ATOM 510 N N . SER A 1 65 ? -17.240 7.377 54.688 1.00 88.31 65 SER A N 1
ATOM 511 C CA . SER A 1 65 ? -18.056 8.521 55.104 1.00 88.31 65 SER A CA 1
ATOM 512 C C . SER A 1 65 ? -17.510 9.839 54.559 1.00 88.31 65 SER A C 1
ATOM 514 O O . SER A 1 65 ? -16.355 9.946 54.143 1.00 88.31 65 SER A O 1
ATOM 516 N N . THR A 1 66 ? -18.342 10.872 54.600 1.00 85.50 66 THR A N 1
ATOM 517 C CA . THR A 1 66 ? -17.919 12.272 54.498 1.00 85.50 66 THR A CA 1
ATOM 518 C C . THR A 1 66 ? -17.566 12.830 55.881 1.00 85.50 66 THR A C 1
ATOM 520 O O . THR A 1 66 ? -17.867 12.199 56.902 1.00 85.50 66 THR A O 1
ATOM 523 N N . ASP A 1 67 ? -16.922 13.999 55.923 1.00 80.50 67 ASP A N 1
ATOM 524 C CA . ASP A 1 67 ? -16.618 14.758 57.146 1.00 80.50 67 ASP A CA 1
ATOM 525 C C . ASP A 1 67 ? -17.884 15.463 57.654 1.00 80.50 67 ASP A C 1
ATOM 527 O O . ASP A 1 67 ? -18.034 16.684 57.628 1.00 80.50 67 ASP A O 1
ATOM 531 N N . GLN A 1 68 ? -18.880 14.637 57.967 1.00 76.62 68 GLN A N 1
ATOM 532 C CA . GLN A 1 68 ? -20.241 15.072 58.199 1.00 76.62 68 GLN A CA 1
ATOM 533 C C . GLN A 1 68 ? -20.368 15.826 59.523 1.00 76.62 68 GLN A C 1
ATOM 535 O O . GLN A 1 68 ? -20.120 15.282 60.606 1.00 76.62 68 GLN A O 1
ATOM 540 N N . GLU A 1 69 ? -20.918 17.031 59.428 1.00 79.94 69 GLU A N 1
ATOM 541 C CA . GLU A 1 69 ? -21.466 17.756 60.564 1.00 79.94 69 GLU A CA 1
ATOM 542 C C . GLU A 1 69 ? -22.951 17.441 60.755 1.00 79.94 69 GLU A C 1
ATOM 544 O O . GLU A 1 69 ? -23.651 16.959 59.862 1.00 79.94 69 GLU A O 1
ATOM 549 N N . LYS A 1 70 ? -23.443 17.726 61.956 1.00 79.44 70 LYS A N 1
ATOM 550 C CA . LYS A 1 70 ? -24.850 17.558 62.299 1.00 79.44 70 LYS A CA 1
ATOM 551 C C . LYS A 1 70 ? -25.705 18.524 61.481 1.00 79.44 70 LYS A C 1
ATOM 553 O O . LYS A 1 70 ? -25.548 19.735 61.622 1.00 79.44 70 LYS A O 1
ATOM 558 N N . ASP A 1 71 ? -26.629 18.008 60.672 1.00 77.69 71 ASP A N 1
ATOM 559 C CA . ASP A 1 71 ? -27.600 18.845 59.966 1.00 77.69 71 ASP A CA 1
ATOM 560 C C . ASP A 1 71 ? -28.629 19.388 60.973 1.00 77.69 71 ASP A C 1
ATOM 562 O O . ASP A 1 71 ? -29.419 18.614 61.523 1.00 77.69 71 ASP A O 1
ATOM 566 N N . PRO A 1 72 ? -28.681 20.710 61.224 1.00 72.75 72 PRO A N 1
ATOM 567 C CA . PRO A 1 72 ? -29.645 21.285 62.158 1.00 72.75 72 PRO A CA 1
ATOM 568 C C . PRO A 1 72 ? -31.107 21.133 61.701 1.00 72.75 72 PRO A C 1
ATOM 570 O O . PRO A 1 72 ? -32.013 21.360 62.504 1.00 72.75 72 PRO A O 1
ATOM 573 N N . LYS A 1 73 ? -31.363 20.781 60.432 1.00 76.81 73 LYS A N 1
ATOM 574 C CA . LYS A 1 73 ? -32.709 20.587 59.870 1.00 76.81 73 LYS A CA 1
ATOM 575 C C . LYS A 1 73 ? -33.202 19.143 59.945 1.00 76.81 73 LYS A C 1
ATOM 577 O O . LYS A 1 73 ? -34.415 18.941 59.875 1.00 76.81 73 LYS A O 1
ATOM 582 N N . ASP A 1 74 ? -32.312 18.163 60.098 1.00 73.69 74 ASP A N 1
ATOM 583 C CA . ASP A 1 74 ? -32.690 16.762 60.278 1.00 73.69 74 ASP A CA 1
ATOM 584 C C . ASP A 1 74 ? -32.415 16.325 61.725 1.00 73.69 74 ASP A C 1
ATOM 586 O O . ASP A 1 74 ? -31.265 16.093 62.096 1.00 73.69 74 ASP A O 1
ATOM 590 N N . PRO A 1 75 ? -33.452 16.146 62.564 1.00 70.81 75 PRO A N 1
ATOM 591 C CA . PRO A 1 75 ? -33.278 15.718 63.951 1.00 70.81 75 PRO A CA 1
ATOM 592 C C . PRO A 1 75 ? -32.674 14.310 64.094 1.00 70.81 75 PRO A C 1
ATOM 594 O O . PRO A 1 75 ? -32.346 13.909 65.211 1.00 70.81 75 PRO A O 1
ATOM 597 N N . ARG A 1 76 ? -32.556 13.546 62.999 1.00 70.12 76 ARG A N 1
ATOM 598 C CA . ARG A 1 76 ? -31.867 12.249 62.951 1.00 70.12 76 ARG A CA 1
ATOM 599 C C . ARG A 1 76 ? -30.415 12.353 62.489 1.00 70.12 76 ARG A C 1
ATOM 601 O O . ARG A 1 76 ? -29.691 11.373 62.631 1.00 70.12 76 ARG A O 1
ATOM 608 N N . SER A 1 77 ? -29.988 13.502 61.961 1.00 79.69 77 SER A N 1
ATOM 609 C CA . SER A 1 77 ? -28.594 13.698 61.581 1.00 79.69 77 SER A CA 1
ATOM 610 C C . SER A 1 77 ? -27.709 13.729 62.820 1.00 79.69 77 SER A C 1
ATOM 612 O O . SER A 1 77 ? -28.024 14.347 63.842 1.00 79.69 77 SER A O 1
ATOM 614 N N . MET A 1 78 ? -26.585 13.039 62.711 1.00 81.19 78 MET A N 1
ATOM 615 C CA . MET A 1 78 ? -25.533 13.008 63.710 1.00 81.19 78 MET A CA 1
ATOM 616 C C . MET A 1 78 ? -24.231 13.486 63.076 1.00 81.19 78 MET A C 1
ATOM 618 O O . MET A 1 78 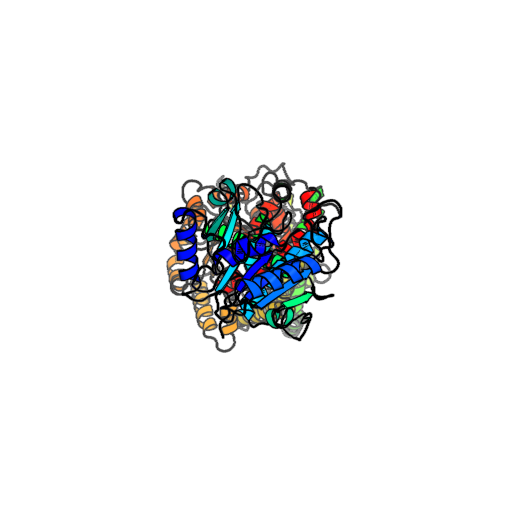? -23.965 13.221 61.908 1.00 81.19 78 MET A O 1
ATOM 622 N N . SER A 1 79 ? -23.400 14.181 63.838 1.00 85.50 79 SER A N 1
ATOM 623 C CA . SER A 1 79 ? -22.012 14.411 63.437 1.00 85.50 79 SER A CA 1
ATOM 624 C C . SER A 1 79 ? -21.252 13.086 63.359 1.00 85.50 79 SER A C 1
ATOM 626 O O . SER A 1 79 ? -21.601 12.112 64.035 1.00 85.50 79 SER A O 1
ATOM 628 N N . LEU A 1 80 ? -20.176 13.048 62.573 1.00 82.75 80 LEU A N 1
ATOM 629 C CA . LEU A 1 80 ? -19.318 11.867 62.493 1.00 82.75 80 LEU A CA 1
ATOM 630 C C . LEU A 1 80 ? -18.803 11.436 63.877 1.00 82.75 80 LEU A C 1
ATOM 632 O O . LEU A 1 80 ? -18.780 10.245 64.176 1.00 82.75 80 LEU A O 1
ATOM 636 N N . SER A 1 81 ? -18.447 12.388 64.741 1.00 81.38 81 SER A N 1
ATOM 637 C CA . SER A 1 81 ? -18.011 12.118 66.117 1.00 81.38 81 SER A CA 1
ATOM 638 C C . SER A 1 81 ? -19.099 11.440 66.956 1.00 81.38 81 SER A C 1
ATOM 640 O O . SER A 1 81 ? -18.820 10.433 67.602 1.00 81.38 81 SER A O 1
ATOM 642 N N . GLU A 1 82 ? -20.345 11.929 66.897 1.00 83.56 82 GLU A N 1
ATOM 643 C CA . GLU A 1 82 ? -21.482 11.305 67.595 1.00 83.56 82 GLU A CA 1
ATOM 644 C C . GLU A 1 82 ? -21.771 9.893 67.047 1.00 83.56 82 GLU A C 1
ATOM 646 O O . GLU A 1 82 ? -22.079 8.979 67.812 1.00 83.56 82 GLU A O 1
ATOM 651 N N . MET A 1 83 ? -21.682 9.686 65.725 1.00 84.31 83 MET A N 1
ATOM 652 C CA . MET A 1 83 ? -21.885 8.358 65.127 1.00 84.31 83 MET A CA 1
ATOM 653 C C . MET A 1 83 ? -20.800 7.381 65.567 1.00 84.31 83 MET A C 1
ATOM 655 O O . MET A 1 83 ? -21.105 6.247 65.920 1.00 84.31 83 MET A O 1
ATOM 659 N N . ARG A 1 84 ? -19.542 7.822 65.591 1.00 80.44 84 ARG A N 1
ATOM 660 C CA . ARG A 1 84 ? -18.399 7.015 66.026 1.00 80.44 84 ARG A CA 1
ATOM 661 C C . ARG A 1 84 ? -18.567 6.482 67.441 1.00 80.44 84 ARG A C 1
ATOM 663 O O . ARG A 1 84 ? -18.386 5.286 67.645 1.00 80.44 84 ARG A O 1
ATOM 670 N N . GLU A 1 85 ? -18.937 7.350 68.380 1.00 79.19 85 GLU A N 1
ATOM 671 C CA . GLU A 1 85 ? -19.162 6.971 69.778 1.00 79.19 85 GLU A CA 1
ATOM 672 C C . GLU A 1 85 ? -20.249 5.896 69.883 1.00 79.19 85 GLU A C 1
ATOM 674 O O . GLU A 1 85 ? -20.014 4.837 70.460 1.00 79.19 85 GLU A O 1
ATOM 679 N N . ARG A 1 86 ? -21.388 6.085 69.202 1.00 80.00 86 ARG A N 1
ATOM 680 C CA . ARG A 1 86 ? -22.471 5.088 69.197 1.00 80.00 86 ARG A CA 1
ATOM 681 C C . ARG A 1 86 ? -22.094 3.765 68.548 1.00 80.00 86 ARG A C 1
ATOM 683 O O . ARG A 1 86 ? -22.512 2.716 69.026 1.00 80.00 86 ARG A O 1
ATOM 690 N N . ILE A 1 87 ? -21.337 3.794 67.453 1.00 80.62 87 ILE A N 1
ATOM 691 C CA . ILE A 1 87 ? -20.895 2.574 66.768 1.00 80.62 87 ILE A CA 1
ATOM 692 C C . ILE A 1 87 ? -19.932 1.798 67.670 1.00 80.62 87 ILE A C 1
ATOM 694 O O . ILE A 1 87 ? -20.083 0.585 67.806 1.00 80.62 87 ILE A O 1
ATOM 698 N N . ALA A 1 88 ? -18.990 2.485 68.320 1.00 74.81 88 ALA A N 1
ATOM 699 C CA . ALA A 1 88 ? -18.070 1.870 69.270 1.00 74.81 88 ALA A CA 1
ATOM 700 C C . ALA A 1 88 ? -18.821 1.281 70.476 1.00 74.81 88 ALA A C 1
ATOM 702 O O . ALA A 1 88 ? -18.606 0.119 70.822 1.00 74.81 88 ALA A O 1
ATOM 703 N N . GLU A 1 89 ? -19.752 2.030 71.075 1.00 75.88 89 GLU A N 1
ATOM 704 C CA . GLU A 1 89 ? -20.622 1.539 72.153 1.00 75.88 89 GLU A CA 1
ATOM 705 C C . GLU A 1 89 ? -21.417 0.300 71.729 1.00 75.88 89 GLU A C 1
ATOM 707 O O . GLU A 1 89 ? -21.475 -0.684 72.472 1.00 75.88 89 GLU A O 1
ATOM 712 N N . TRP A 1 90 ? -22.005 0.326 70.532 1.00 75.12 90 TRP A N 1
ATOM 713 C CA . TRP A 1 90 ? -22.824 -0.766 70.019 1.00 75.12 90 TRP A CA 1
ATOM 714 C C . TRP A 1 90 ? -21.989 -2.024 69.751 1.00 75.12 90 TRP A C 1
ATOM 716 O O . TRP A 1 90 ? -22.326 -3.095 70.254 1.00 75.12 90 TRP A O 1
ATOM 726 N N . CYS A 1 91 ? -20.862 -1.906 69.047 1.00 72.50 91 CYS A N 1
ATOM 727 C CA . CYS A 1 91 ? -19.977 -3.040 68.778 1.00 72.50 91 CYS A CA 1
ATOM 728 C C . CYS A 1 91 ? -19.400 -3.640 70.072 1.00 72.50 91 CYS A C 1
ATOM 730 O O . CYS A 1 91 ? -19.393 -4.862 70.222 1.00 72.50 91 CYS A O 1
ATOM 732 N N . ASN A 1 92 ? -18.991 -2.807 71.037 1.00 69.56 92 ASN A N 1
ATOM 733 C CA . ASN A 1 92 ? -18.448 -3.271 72.320 1.00 69.56 92 ASN A CA 1
ATOM 734 C C . ASN A 1 92 ? -19.498 -3.960 73.201 1.00 69.56 92 ASN A C 1
ATOM 736 O O . ASN A 1 92 ? -19.181 -4.913 73.912 1.00 69.56 92 ASN A O 1
ATOM 740 N N . SER A 1 93 ? -20.745 -3.488 73.157 1.00 69.50 93 SER A N 1
ATOM 741 C CA . SER A 1 93 ? -21.831 -4.028 73.981 1.00 69.50 93 SER A CA 1
ATOM 742 C C . SER A 1 93 ? -22.463 -5.292 73.388 1.00 69.50 93 SER A C 1
ATOM 744 O O . SER A 1 93 ? -22.973 -6.123 74.138 1.00 69.50 93 SER A O 1
ATOM 746 N N . TYR A 1 94 ? -22.445 -5.448 72.057 1.00 64.50 94 TYR A N 1
ATOM 747 C CA . TYR A 1 94 ? -23.313 -6.405 71.354 1.00 64.50 94 TYR A CA 1
ATOM 748 C C . TYR A 1 94 ? -22.606 -7.337 70.355 1.00 64.50 94 TYR A C 1
ATOM 750 O O . TYR A 1 94 ? -23.236 -8.276 69.865 1.00 64.50 94 TYR A O 1
ATOM 758 N N . ALA A 1 95 ? -21.298 -7.163 70.125 1.00 59.81 95 ALA A N 1
ATOM 759 C CA . ALA A 1 95 ? -20.437 -8.140 69.446 1.00 59.81 95 ALA A CA 1
ATOM 760 C C . ALA A 1 95 ? -19.284 -8.681 70.340 1.00 59.81 95 ALA A C 1
ATOM 762 O O . ALA A 1 95 ? -18.160 -8.823 69.864 1.00 59.81 95 ALA A O 1
ATOM 763 N N . PRO A 1 96 ? -19.498 -9.010 71.633 1.00 54.31 96 PRO A N 1
ATOM 764 C CA . PRO A 1 96 ? -18.409 -9.227 72.597 1.00 54.31 96 PRO A CA 1
ATOM 765 C C . PRO A 1 96 ? -17.524 -10.457 72.323 1.00 54.31 96 PRO A C 1
ATOM 767 O O . PRO A 1 96 ? -16.385 -10.508 72.786 1.00 54.31 96 PRO A O 1
ATOM 770 N N . ALA A 1 97 ? -18.013 -11.450 71.571 1.00 49.31 97 ALA A N 1
ATOM 771 C CA . ALA A 1 97 ? -17.252 -12.660 71.241 1.00 49.31 97 ALA A CA 1
ATOM 772 C C . ALA A 1 97 ? -16.155 -12.429 70.178 1.00 49.31 97 ALA A C 1
ATOM 774 O O . ALA A 1 97 ? -15.199 -13.199 70.088 1.00 49.31 97 ALA A O 1
ATOM 775 N N . SER A 1 98 ? -16.261 -11.352 69.398 1.00 54.97 98 SER A N 1
ATOM 776 C CA . SER A 1 98 ? -15.337 -10.982 68.327 1.00 54.97 98 SER A CA 1
ATOM 777 C C . SER A 1 98 ? -14.878 -9.548 68.560 1.00 54.97 98 SER A C 1
ATOM 779 O O . SER A 1 98 ? -15.688 -8.632 68.497 1.00 54.97 98 SER A O 1
ATOM 781 N N . LYS A 1 99 ? -13.589 -9.309 68.808 1.00 65.69 99 LYS A N 1
ATOM 782 C CA . LYS A 1 99 ? -13.041 -7.942 68.828 1.00 65.69 99 LYS A CA 1
ATOM 783 C C . LYS A 1 99 ? -13.101 -7.345 67.410 1.00 65.69 99 LYS A C 1
ATOM 785 O O . LYS A 1 99 ? -12.097 -7.368 66.703 1.00 65.69 99 LYS A O 1
ATOM 790 N N . LEU A 1 100 ? -14.284 -6.895 66.984 1.00 78.94 100 LEU A N 1
ATOM 791 C CA . LEU A 1 100 ? -14.546 -6.320 65.668 1.00 78.94 100 LEU A CA 1
ATOM 792 C C . LEU A 1 100 ? -13.799 -4.990 65.568 1.00 78.94 100 LEU A C 1
ATOM 794 O O . LEU A 1 100 ? -14.154 -4.027 66.244 1.00 78.94 100 LEU A O 1
ATOM 798 N N . ALA A 1 101 ? -12.759 -4.935 64.739 1.00 84.56 101 ALA A N 1
ATOM 799 C CA . ALA A 1 101 ? -12.037 -3.687 64.515 1.00 84.56 101 ALA A CA 1
ATOM 800 C C . ALA A 1 101 ? -12.818 -2.802 63.537 1.00 84.56 101 ALA A C 1
ATOM 802 O O . ALA A 1 101 ? -13.260 -3.271 62.487 1.00 84.56 101 ALA A O 1
ATOM 803 N N . ILE A 1 102 ? -12.969 -1.521 63.857 1.00 85.62 102 ILE A N 1
ATOM 804 C CA . ILE A 1 102 ? -13.719 -0.560 63.049 1.00 85.62 102 ILE A CA 1
ATOM 805 C C . ILE A 1 102 ? -12.730 0.398 62.380 1.00 85.62 102 ILE A C 1
ATOM 807 O O . ILE A 1 102 ? -11.898 1.034 63.025 1.00 85.62 102 ILE A O 1
ATOM 811 N N . ARG A 1 103 ? -12.817 0.535 61.060 1.00 87.75 103 ARG A N 1
ATOM 812 C CA . ARG A 1 103 ? -12.035 1.507 60.288 1.00 87.75 103 ARG A CA 1
ATOM 813 C C . ARG A 1 103 ? -12.978 2.451 59.583 1.00 87.75 103 ARG A C 1
ATOM 815 O O . ARG A 1 103 ? -13.877 1.999 58.884 1.00 87.75 103 ARG A O 1
ATOM 822 N N . ILE A 1 104 ? -12.767 3.748 59.748 1.00 87.38 104 ILE A N 1
ATOM 823 C CA . ILE A 1 104 ? -13.610 4.768 59.134 1.00 87.38 104 ILE A CA 1
ATOM 824 C C . ILE A 1 104 ? -12.740 5.610 58.209 1.00 87.38 104 ILE A C 1
ATOM 826 O O . ILE A 1 104 ? -11.815 6.296 58.642 1.00 87.38 104 ILE A O 1
ATOM 830 N N . PHE A 1 105 ? -13.043 5.529 56.921 1.00 88.19 105 PHE A N 1
ATOM 831 C CA . PHE A 1 105 ? -12.400 6.262 55.843 1.00 88.19 105 PHE A CA 1
ATOM 832 C C . PHE A 1 105 ? -13.231 7.503 55.544 1.00 88.19 105 PHE A C 1
ATOM 834 O O . PHE A 1 105 ? -14.398 7.394 55.161 1.00 88.19 105 PHE A O 1
ATOM 841 N N . VAL A 1 106 ? -12.641 8.677 55.745 1.00 85.12 106 VAL A N 1
ATOM 842 C CA . VAL A 1 106 ? -13.358 9.952 55.725 1.00 85.12 106 VAL A CA 1
ATOM 843 C C . VAL A 1 106 ? -12.850 10.839 54.608 1.00 85.12 106 VAL A C 1
ATOM 845 O O . VAL A 1 106 ? -11.653 11.120 54.481 1.00 85.12 106 VAL A O 1
ATOM 848 N N . LEU A 1 107 ? -13.794 11.338 53.816 1.00 82.00 107 LEU A N 1
ATOM 849 C CA . LEU A 1 107 ? -13.531 12.398 52.861 1.00 82.00 107 LEU A CA 1
ATOM 850 C C . LEU A 1 107 ? -13.517 13.760 53.572 1.00 82.00 107 LEU A C 1
ATOM 852 O O . LEU A 1 107 ? -14.553 14.407 53.720 1.00 82.00 107 LEU A O 1
ATOM 856 N N . LYS A 1 108 ? -12.326 14.177 54.011 1.00 78.19 108 LYS A N 1
ATOM 857 C CA . LYS A 1 108 ? -12.097 15.434 54.738 1.00 78.19 108 LYS A CA 1
ATOM 858 C C . LYS A 1 108 ? -12.541 16.663 53.942 1.00 78.19 108 LYS A C 1
ATOM 860 O O . LYS A 1 108 ? -12.295 16.751 52.738 1.00 78.19 108 LYS A O 1
ATOM 865 N N . GLY A 1 109 ? -13.157 17.629 54.627 1.00 77.31 109 GLY A N 1
ATOM 866 C CA . GLY A 1 109 ? -13.553 18.912 54.033 1.00 77.31 109 GLY A CA 1
ATOM 867 C C . GLY A 1 109 ? -14.749 18.838 53.078 1.00 77.31 109 GLY A C 1
ATOM 868 O O . GLY A 1 109 ? -15.057 19.822 52.408 1.00 77.31 109 GLY A O 1
ATOM 869 N N . VAL A 1 110 ? -15.429 17.692 53.008 1.00 80.12 110 VAL A N 1
ATOM 870 C CA . VAL A 1 110 ? -16.687 17.519 52.278 1.00 80.12 110 VAL A CA 1
ATOM 871 C C . VAL A 1 110 ? -17.754 17.154 53.297 1.00 80.12 110 VAL A C 1
ATOM 873 O O . VAL A 1 110 ? -17.672 16.092 53.900 1.00 80.12 110 VAL A O 1
ATOM 876 N N . ASN A 1 111 ? -18.741 18.030 53.498 1.00 79.56 111 ASN A N 1
ATOM 877 C CA . ASN A 1 111 ? -19.849 17.786 54.430 1.00 79.56 111 ASN A CA 1
ATOM 878 C C . ASN A 1 111 ? -21.017 17.048 53.743 1.00 79.56 111 ASN A C 1
ATOM 880 O O . ASN A 1 111 ? -21.622 16.143 54.322 1.00 79.56 111 ASN A O 1
ATOM 884 N N . ASP A 1 112 ? -21.316 17.400 52.486 1.00 77.75 112 ASP A N 1
ATOM 885 C CA . ASP A 1 112 ? -22.347 16.765 51.655 1.00 77.75 112 ASP A CA 1
ATOM 886 C C . ASP A 1 112 ? -21.849 16.458 50.237 1.00 77.75 112 ASP A C 1
ATOM 888 O O . ASP A 1 112 ? -20.890 17.062 49.759 1.00 77.75 112 ASP A O 1
ATOM 892 N N . ILE A 1 113 ? -22.499 15.492 49.583 1.00 80.50 113 ILE A N 1
ATOM 893 C CA . ILE A 1 113 ? -22.254 15.103 48.191 1.00 80.50 113 ILE A CA 1
ATOM 894 C C . ILE A 1 113 ? -23.300 15.800 47.312 1.00 80.50 113 ILE A C 1
ATOM 896 O O . ILE A 1 113 ? -24.309 15.214 46.916 1.00 80.50 113 ILE A O 1
ATOM 900 N N . ASP A 1 114 ? -23.081 17.085 47.050 1.00 83.31 114 ASP A N 1
ATOM 901 C CA . ASP A 1 114 ? -24.023 17.981 46.365 1.00 83.31 114 ASP A CA 1
ATOM 902 C C . ASP A 1 114 ? -23.507 18.518 45.017 1.00 83.31 114 ASP A C 1
ATOM 904 O O . ASP A 1 114 ? -24.234 19.179 44.271 1.00 83.31 114 ASP A O 1
ATOM 908 N N . SER A 1 115 ? -22.260 18.202 44.671 1.00 83.50 115 SER A N 1
ATOM 909 C CA . SER A 1 115 ? -21.569 18.690 43.479 1.00 83.50 115 SER A CA 1
ATOM 910 C C . SER A 1 115 ? -20.822 17.572 42.753 1.00 83.50 115 SER A C 1
ATOM 912 O O . SER A 1 115 ? -20.395 16.589 43.357 1.00 83.50 115 SER A O 1
ATOM 914 N N . LYS A 1 116 ? -20.594 17.749 41.445 1.00 81.31 116 LYS A N 1
ATOM 915 C CA . LYS A 1 116 ? -19.779 16.836 40.619 1.00 81.31 116 LYS A CA 1
ATOM 916 C C . LYS A 1 116 ? -18.415 16.552 41.264 1.00 81.31 116 LYS A C 1
ATOM 918 O O . LYS A 1 116 ? -18.001 15.405 41.339 1.00 81.31 116 LYS A O 1
ATOM 923 N N . GLU A 1 117 ? -17.763 17.589 41.785 1.00 82.38 117 GLU A N 1
ATOM 924 C CA . GLU A 1 117 ? -16.464 17.465 42.446 1.00 82.38 117 GLU A CA 1
ATOM 925 C C . GLU A 1 117 ? -16.539 16.603 43.715 1.00 82.38 117 GLU A C 1
ATOM 927 O O . GLU A 1 117 ? -15.687 15.741 43.924 1.00 82.38 117 GLU A O 1
ATOM 932 N N . SER A 1 118 ? -17.564 16.797 44.552 1.00 82.69 118 SER A N 1
ATOM 933 C CA . SER A 1 118 ? -17.770 15.972 45.751 1.00 82.69 118 SER A CA 1
ATOM 934 C C . SER A 1 118 ? -18.084 14.507 45.418 1.00 82.69 118 SER A C 1
ATOM 936 O O . SER A 1 118 ? -17.593 13.618 46.113 1.00 82.69 118 SER A O 1
ATOM 938 N N . VAL A 1 119 ? -18.820 14.251 44.326 1.00 84.25 119 VAL A N 1
ATOM 939 C CA . VAL A 1 119 ? -19.099 12.899 43.808 1.00 84.25 119 VAL A CA 1
ATOM 940 C C . VAL A 1 119 ? -17.802 12.227 43.365 1.00 84.25 119 VAL A C 1
ATOM 942 O O . VAL A 1 119 ? -17.474 11.154 43.860 1.00 84.25 119 VAL A O 1
ATOM 945 N N . ASP A 1 120 ? -17.015 12.881 42.506 1.00 85.00 120 ASP A N 1
ATOM 946 C CA . ASP A 1 120 ? -15.764 12.317 41.984 1.00 85.00 120 ASP A CA 1
ATOM 947 C C . ASP A 1 120 ? -14.754 12.054 43.124 1.00 85.00 120 ASP A C 1
ATOM 949 O O . ASP A 1 120 ? -14.062 11.033 43.146 1.00 85.00 120 ASP A O 1
ATOM 953 N N . LYS A 1 121 ? -14.701 12.942 44.129 1.00 84.31 121 LYS A N 1
ATOM 954 C CA . LYS A 1 121 ? -13.874 12.770 45.335 1.00 84.31 121 LYS A CA 1
ATOM 955 C C . LYS A 1 121 ? -14.312 11.574 46.186 1.00 84.31 121 LYS A C 1
ATOM 957 O O . LYS A 1 121 ? -13.454 10.819 46.650 1.00 84.31 121 LYS A O 1
ATOM 962 N N . PHE A 1 122 ? -15.616 11.389 46.391 1.00 86.44 122 PHE A N 1
ATOM 963 C CA . PHE A 1 122 ? -16.144 10.248 47.140 1.00 86.44 122 PHE A CA 1
ATOM 964 C C . PHE A 1 122 ? -15.935 8.934 46.382 1.00 86.44 122 PHE A C 1
ATOM 966 O O . PHE A 1 122 ? -15.461 7.955 46.960 1.00 86.44 122 PHE A O 1
ATOM 973 N N . HIS A 1 123 ? -16.191 8.923 45.073 1.00 87.88 123 HIS A N 1
ATOM 974 C CA . HIS A 1 123 ? -15.967 7.760 44.215 1.00 87.88 123 HIS A CA 1
ATOM 975 C C . HIS A 1 123 ? -14.493 7.349 44.194 1.00 87.88 123 HIS A C 1
ATOM 977 O O . HIS A 1 123 ? -14.172 6.167 44.334 1.00 87.88 123 HIS A O 1
ATOM 983 N N . ASN A 1 124 ? -13.578 8.321 44.135 1.00 87.88 124 ASN A N 1
ATOM 984 C CA . ASN A 1 124 ? -12.148 8.073 44.282 1.00 87.88 124 ASN A CA 1
ATOM 985 C C . ASN A 1 124 ? -11.811 7.387 45.619 1.00 87.88 124 ASN A C 1
ATOM 987 O O . ASN A 1 124 ? -11.043 6.424 45.629 1.00 87.88 124 ASN A O 1
ATOM 991 N N . LEU A 1 125 ? -12.387 7.854 46.734 1.00 87.12 125 LEU A N 1
ATOM 992 C CA . LEU A 1 125 ? -12.191 7.234 48.047 1.00 87.12 125 LEU A CA 1
ATOM 993 C C . LEU A 1 125 ? -12.737 5.798 48.072 1.00 87.12 125 LEU A C 1
ATOM 995 O O . LEU A 1 125 ? -12.029 4.886 48.493 1.00 87.12 125 LEU A O 1
ATOM 999 N N . ALA A 1 126 ? -13.946 5.569 47.554 1.00 90.06 126 ALA A N 1
ATOM 1000 C CA . ALA A 1 126 ? -14.546 4.237 47.472 1.00 90.06 126 ALA A CA 1
ATOM 1001 C C . ALA A 1 126 ? -13.669 3.249 46.684 1.00 90.06 126 ALA A C 1
ATOM 1003 O O . ALA A 1 126 ? -13.417 2.131 47.145 1.00 90.06 126 ALA A O 1
ATOM 1004 N N . LEU A 1 127 ? -13.137 3.679 45.535 1.00 90.94 127 LEU A N 1
ATOM 1005 C CA . LEU A 1 127 ? -12.201 2.895 44.728 1.00 90.94 127 LEU A CA 1
ATOM 1006 C C . LEU A 1 127 ? -10.935 2.530 45.515 1.00 90.94 127 LEU A C 1
ATOM 1008 O O . LEU A 1 127 ? -10.534 1.365 45.517 1.00 90.94 127 LEU A O 1
ATOM 1012 N N . GLN A 1 128 ? -10.317 3.494 46.201 1.00 88.75 128 GLN A N 1
ATOM 1013 C CA . GLN A 1 128 ? -9.091 3.262 46.976 1.00 88.75 128 GLN A CA 1
ATOM 1014 C C . GLN A 1 128 ? -9.316 2.333 48.173 1.00 88.75 128 GLN A C 1
ATOM 1016 O O . GLN A 1 128 ? -8.490 1.453 48.425 1.00 88.75 128 GLN A O 1
ATOM 1021 N N . VAL A 1 129 ? -10.440 2.473 48.881 1.00 91.12 129 VAL A N 1
ATOM 1022 C CA . VAL A 1 129 ? -10.795 1.606 50.014 1.00 91.12 129 VAL A CA 1
ATOM 1023 C C . VAL A 1 129 ? -10.987 0.167 49.542 1.00 91.12 129 VAL A C 1
ATOM 1025 O O . VAL A 1 129 ? -10.414 -0.758 50.122 1.00 91.12 129 VAL A O 1
ATOM 1028 N N . LEU A 1 130 ? -11.726 -0.052 48.450 1.00 93.06 130 LEU A N 1
ATOM 1029 C CA . LEU A 1 130 ? -11.928 -1.399 47.909 1.00 93.06 130 LEU A CA 1
ATOM 1030 C C . LEU A 1 130 ? -10.629 -2.006 47.366 1.00 93.06 130 LEU A C 1
ATOM 1032 O O . LEU A 1 130 ? -10.379 -3.195 47.591 1.00 93.06 130 LEU A O 1
ATOM 1036 N N . PHE A 1 131 ? -9.779 -1.211 46.715 1.00 91.56 131 PHE A N 1
ATOM 1037 C CA . PHE A 1 131 ? -8.446 -1.641 46.293 1.00 91.56 131 PHE A CA 1
ATOM 1038 C C . PHE A 1 131 ? -7.578 -2.050 47.493 1.00 91.56 131 PHE A C 1
ATOM 1040 O O . PHE A 1 131 ? -7.040 -3.159 47.520 1.00 91.56 131 PHE A O 1
ATOM 1047 N N . THR A 1 132 ? -7.519 -1.208 48.526 1.00 90.00 132 THR A N 1
ATOM 1048 C CA . THR A 1 132 ? -6.746 -1.455 49.752 1.00 90.00 132 THR A CA 1
ATOM 1049 C C . THR A 1 132 ? -7.258 -2.684 50.498 1.00 90.00 132 THR A C 1
ATOM 1051 O O . THR A 1 132 ? -6.468 -3.529 50.916 1.00 90.00 132 THR A O 1
ATOM 1054 N N . SER A 1 133 ? -8.579 -2.866 50.590 1.00 92.50 133 SER A N 1
ATOM 1055 C CA . SER A 1 133 ? -9.177 -4.042 51.234 1.00 92.50 133 SER A CA 1
ATOM 1056 C C . SER A 1 133 ? -8.718 -5.353 50.591 1.00 92.50 133 SER A C 1
ATOM 1058 O O . SER A 1 133 ? -8.528 -6.349 51.287 1.00 92.50 133 SER A O 1
ATOM 1060 N N . LYS A 1 134 ? -8.492 -5.366 49.266 1.00 90.38 134 LYS A N 1
ATOM 1061 C CA . LYS A 1 134 ? -8.008 -6.550 48.545 1.00 90.38 134 LYS A CA 1
ATOM 1062 C C . LYS A 1 134 ? -6.593 -6.925 48.973 1.00 90.38 134 LYS A C 1
ATOM 1064 O O . LYS A 1 134 ? -6.321 -8.108 49.169 1.00 90.38 134 LYS A O 1
ATOM 1069 N N . LEU A 1 135 ? -5.717 -5.926 49.083 1.00 88.62 135 LEU A N 1
ATOM 1070 C CA . LEU A 1 135 ? -4.333 -6.098 49.524 1.00 88.62 135 LEU A CA 1
ATOM 1071 C C . LEU A 1 135 ? -4.292 -6.538 50.993 1.00 88.62 135 LEU A C 1
ATOM 1073 O O . LEU A 1 135 ? -3.567 -7.467 51.345 1.00 88.62 135 LEU A O 1
ATOM 1077 N N . TYR A 1 136 ? -5.129 -5.918 51.826 1.00 89.69 136 TYR A N 1
ATOM 1078 C CA . TYR A 1 136 ? -5.141 -6.119 53.270 1.00 89.69 136 TYR A CA 1
ATOM 1079 C C . TYR A 1 136 ? -5.746 -7.454 53.718 1.00 89.69 136 TYR A C 1
ATOM 1081 O O . TYR A 1 136 ? -5.202 -8.100 54.613 1.00 89.69 136 TYR A O 1
ATOM 1089 N N . ALA A 1 137 ? -6.840 -7.902 53.089 1.00 89.56 137 ALA A N 1
ATOM 1090 C CA . ALA A 1 137 ? -7.559 -9.112 53.498 1.00 89.56 137 ALA A CA 1
ATOM 1091 C C . ALA A 1 137 ? -6.676 -10.373 53.494 1.00 89.56 137 ALA A C 1
ATOM 1093 O O . ALA A 1 137 ? -6.980 -11.334 54.201 1.00 89.56 137 ALA A O 1
ATOM 1094 N N . ASN A 1 138 ? -5.586 -10.380 52.711 1.00 85.19 138 ASN A N 1
ATOM 1095 C CA . ASN A 1 138 ? -4.570 -11.437 52.686 1.00 85.19 138 ASN A CA 1
ATOM 1096 C C . ASN A 1 138 ? -5.174 -12.855 52.579 1.00 85.19 138 ASN A C 1
ATOM 1098 O O . ASN A 1 138 ? -4.870 -13.752 53.366 1.00 85.19 138 ASN A O 1
ATOM 1102 N N . GLY A 1 139 ? -6.099 -13.027 51.628 1.00 82.12 139 GLY A N 1
ATOM 1103 C CA . GLY A 1 139 ? -6.830 -14.280 51.399 1.00 82.12 139 GLY A CA 1
ATOM 1104 C C . GLY A 1 139 ? -8.135 -14.436 52.190 1.00 82.12 139 GLY A C 1
ATOM 1105 O O . GLY A 1 139 ? -8.856 -15.403 51.952 1.00 82.12 139 GLY A O 1
ATOM 1106 N N . GLY A 1 140 ? -8.458 -13.499 53.085 1.00 90.94 140 GLY A N 1
ATOM 1107 C CA . GLY A 1 140 ? -9.751 -13.418 53.767 1.00 90.94 140 GLY A CA 1
ATOM 1108 C C . GLY A 1 140 ? -10.878 -12.914 52.862 1.00 90.94 140 GLY A C 1
ATOM 1109 O O . GLY A 1 140 ? -10.651 -12.525 51.711 1.00 90.94 140 GLY A O 1
ATOM 1110 N N . LYS A 1 141 ? -12.108 -12.962 53.378 1.00 94.06 141 LYS A N 1
ATOM 1111 C CA . LYS A 1 141 ? -13.338 -12.686 52.626 1.00 94.06 141 LYS A CA 1
ATOM 1112 C C . LYS A 1 141 ? -13.770 -11.237 52.738 1.00 94.06 141 LYS A C 1
ATOM 1114 O O . LYS A 1 141 ? -13.747 -10.663 53.817 1.00 94.06 141 LYS A O 1
ATOM 1119 N N . ARG A 1 142 ? -14.197 -10.640 51.628 1.00 95.25 142 ARG A N 1
ATOM 1120 C CA . ARG A 1 142 ? -14.696 -9.260 51.611 1.00 95.25 142 ARG A CA 1
ATOM 1121 C C . ARG A 1 142 ? -16.180 -9.239 51.306 1.00 95.25 142 ARG A C 1
ATOM 1123 O O . ARG A 1 142 ? -16.594 -9.681 50.235 1.00 95.25 142 ARG A O 1
ATOM 1130 N N . VAL A 1 143 ? -16.957 -8.690 52.223 1.00 94.69 143 VAL A N 1
ATOM 1131 C CA . VAL A 1 143 ? -18.390 -8.472 52.064 1.00 94.69 143 VAL A CA 1
ATOM 1132 C C . VAL A 1 143 ? -18.625 -6.987 51.824 1.00 94.69 143 VAL A C 1
ATOM 1134 O O . VAL A 1 143 ? -18.100 -6.163 52.563 1.00 94.69 143 VAL A O 1
ATOM 1137 N N . VAL A 1 144 ? -19.395 -6.634 50.799 1.00 94.88 144 VAL A N 1
ATOM 1138 C CA . VAL A 1 144 ? -19.765 -5.243 50.501 1.00 94.88 144 VAL A CA 1
ATOM 1139 C C . VAL A 1 144 ? -21.252 -5.059 50.754 1.00 94.88 144 VAL A C 1
ATOM 1141 O O . VAL A 1 144 ? -22.083 -5.721 50.133 1.00 94.88 144 VAL A O 1
ATOM 1144 N N . SER A 1 145 ? -21.593 -4.147 51.654 1.00 91.81 145 SER A N 1
ATOM 1145 C CA . SER A 1 145 ? -22.965 -3.728 51.899 1.00 91.81 145 SER A CA 1
ATOM 1146 C C . SER A 1 145 ? -23.314 -2.524 51.030 1.00 91.81 145 SER A C 1
ATOM 1148 O O . SER A 1 145 ? -22.639 -1.498 51.061 1.00 91.81 145 SER A O 1
ATOM 1150 N N . LEU A 1 146 ? -24.409 -2.646 50.280 1.00 88.50 146 LEU A N 1
ATOM 1151 C CA . LEU A 1 146 ? -25.077 -1.530 49.608 1.00 88.50 146 LEU A CA 1
ATOM 1152 C C . LEU A 1 146 ? -26.155 -0.892 50.488 1.00 88.50 146 LEU A C 1
ATOM 1154 O O . LEU A 1 146 ? -26.845 0.034 50.059 1.00 88.50 146 LEU A O 1
ATOM 1158 N N . ALA A 1 147 ? -26.355 -1.420 51.698 1.00 76.69 147 ALA A N 1
ATOM 1159 C CA . ALA A 1 147 ? -27.275 -0.838 52.650 1.00 76.69 147 ALA A CA 1
ATOM 1160 C C . ALA A 1 147 ? -26.718 0.521 53.109 1.00 76.69 147 ALA A C 1
ATOM 1162 O O . ALA A 1 147 ? -25.726 0.596 53.822 1.00 76.69 147 ALA A O 1
ATOM 1163 N N . CYS A 1 148 ? -27.392 1.556 52.605 1.00 62.28 148 CYS A N 1
ATOM 1164 C CA . CYS A 1 148 ? -27.420 2.976 52.945 1.00 62.28 148 CYS A CA 1
ATOM 1165 C C . CYS A 1 148 ? -26.113 3.786 53.045 1.00 62.28 148 CYS A C 1
ATOM 1167 O O . CYS A 1 148 ? -25.270 3.634 53.924 1.00 62.28 148 CYS A O 1
ATOM 1169 N N . GLY A 1 149 ? -26.106 4.827 52.212 1.00 63.84 149 GLY A N 1
ATOM 1170 C CA . GLY A 1 149 ? -25.488 6.132 52.424 1.00 63.84 149 GLY A CA 1
ATOM 1171 C C . GLY A 1 149 ? -26.432 7.213 51.862 1.00 63.84 149 GLY A C 1
ATOM 1172 O O . GLY A 1 149 ? -27.577 6.911 51.510 1.00 63.84 149 GLY A O 1
ATOM 1173 N N . ARG A 1 150 ? -25.990 8.472 51.748 1.00 68.12 150 ARG A N 1
ATOM 1174 C CA . ARG A 1 150 ? -26.742 9.528 51.027 1.00 68.12 150 ARG A CA 1
ATOM 1175 C C . ARG A 1 150 ? -26.916 9.155 49.539 1.00 68.12 150 ARG A C 1
ATOM 1177 O O . ARG A 1 150 ? -26.356 8.161 49.071 1.00 68.12 150 ARG A O 1
ATOM 1184 N N . LYS A 1 151 ? -27.686 9.945 48.770 1.00 61.75 151 LYS A N 1
ATOM 1185 C CA . LYS A 1 151 ? -27.827 9.740 47.309 1.00 61.75 151 LYS A CA 1
ATOM 1186 C C . LYS A 1 151 ? -26.434 9.561 46.679 1.00 61.75 151 LYS A C 1
ATOM 1188 O O . LYS A 1 151 ? -25.548 10.344 46.989 1.00 61.75 151 LYS A O 1
ATOM 1193 N N . THR A 1 152 ? -26.280 8.568 45.795 1.00 65.50 152 THR A N 1
ATOM 1194 C CA . THR A 1 152 ? -25.063 8.167 45.035 1.00 65.50 152 THR A CA 1
ATOM 1195 C C . THR A 1 152 ? -24.048 7.235 45.716 1.00 65.50 152 THR A C 1
ATOM 1197 O O . THR A 1 152 ? -23.504 6.383 45.019 1.00 65.50 152 THR A O 1
ATOM 1200 N N . MET A 1 153 ? -23.917 7.228 47.050 1.00 84.06 153 MET A N 1
ATOM 1201 C CA . MET A 1 153 ? -22.873 6.440 47.742 1.00 84.06 153 MET A CA 1
ATOM 1202 C C . MET A 1 153 ? -22.916 4.922 47.458 1.00 84.06 153 MET A C 1
ATOM 1204 O O . MET A 1 153 ? -21.876 4.272 47.342 1.00 84.06 153 MET A O 1
ATOM 1208 N N . SER A 1 154 ? -24.115 4.344 47.322 1.00 85.06 154 SER A N 1
ATOM 1209 C CA . SER A 1 154 ? -24.280 2.918 47.007 1.00 85.06 154 SER A CA 1
ATOM 1210 C C . SER A 1 154 ? -23.853 2.568 45.578 1.00 85.06 154 SER A C 1
ATOM 1212 O O . SER A 1 154 ? -23.376 1.460 45.342 1.00 85.06 154 SER A O 1
ATOM 1214 N N . ALA A 1 155 ? -23.979 3.501 44.630 1.00 86.50 155 ALA A N 1
ATOM 1215 C CA . ALA A 1 155 ? -23.510 3.306 43.262 1.00 86.50 155 ALA A CA 1
ATOM 1216 C C . ALA A 1 155 ? -21.976 3.341 43.196 1.00 86.50 155 ALA A C 1
ATOM 1218 O O . ALA A 1 155 ? -21.378 2.514 42.509 1.00 86.50 155 ALA A O 1
ATOM 1219 N N . ASP A 1 156 ? -21.341 4.233 43.959 1.00 89.00 156 ASP A N 1
ATOM 1220 C CA . ASP A 1 156 ? -19.881 4.374 43.989 1.00 89.00 156 ASP A CA 1
ATOM 1221 C C . ASP A 1 156 ? -19.198 3.142 44.588 1.00 89.00 156 ASP A C 1
ATOM 1223 O O . ASP A 1 156 ? -18.243 2.611 44.017 1.00 89.00 156 ASP A O 1
ATOM 1227 N N . ILE A 1 157 ? -19.711 2.630 45.715 1.00 90.62 157 ILE A N 1
ATOM 1228 C CA . ILE A 1 157 ? -19.161 1.416 46.331 1.00 90.62 157 ILE A CA 1
ATOM 1229 C C . ILE A 1 157 ? -19.429 0.174 45.468 1.00 90.62 157 ILE A C 1
ATOM 1231 O O . ILE A 1 157 ? -18.595 -0.733 45.410 1.00 90.62 157 ILE A O 1
ATOM 1235 N N . GLN A 1 158 ? -20.553 0.147 44.743 1.00 90.81 158 GLN A N 1
ATOM 1236 C CA . GLN A 1 158 ? -20.857 -0.909 43.783 1.00 90.81 158 GLN A CA 1
ATOM 1237 C C . GLN A 1 158 ? -19.899 -0.872 42.581 1.00 90.81 158 GLN A C 1
ATOM 1239 O O . GLN A 1 158 ? -19.361 -1.917 42.212 1.00 90.81 158 GLN A O 1
ATOM 1244 N N . ASP A 1 159 ? -19.627 0.299 41.994 1.00 90.69 159 ASP A N 1
ATOM 1245 C CA . ASP A 1 159 ? -18.642 0.443 40.908 1.00 90.69 159 ASP A CA 1
ATOM 1246 C C . ASP A 1 159 ? -17.221 0.100 41.382 1.00 90.69 159 ASP A C 1
ATOM 1248 O O . ASP A 1 159 ? -16.479 -0.600 40.684 1.00 90.69 159 ASP A O 1
ATOM 1252 N N . ALA A 1 160 ? -16.866 0.473 42.612 1.00 92.12 160 ALA A N 1
ATOM 1253 C CA . ALA A 1 160 ? -15.599 0.080 43.216 1.00 92.12 160 ALA A CA 1
ATOM 1254 C C . ALA A 1 160 ? -15.482 -1.443 43.401 1.00 92.12 160 ALA A C 1
ATOM 1256 O O . ALA A 1 160 ? -14.436 -2.033 43.105 1.00 92.12 160 ALA A O 1
ATOM 1257 N N . ALA A 1 161 ? -16.565 -2.103 43.817 1.00 92.62 161 ALA A N 1
ATOM 1258 C CA . ALA A 1 161 ? -16.636 -3.557 43.890 1.00 92.62 161 ALA A CA 1
ATOM 1259 C C . ALA A 1 161 ? -16.589 -4.218 42.499 1.00 92.62 161 ALA A C 1
ATOM 1261 O O . ALA A 1 161 ? -15.994 -5.284 42.372 1.00 92.62 161 ALA A O 1
ATOM 1262 N N . TYR A 1 162 ? -17.120 -3.599 41.439 1.00 90.88 162 TYR A N 1
ATOM 1263 C CA . TYR A 1 162 ? -16.930 -4.097 40.068 1.00 90.88 162 TYR A CA 1
ATOM 1264 C C . TYR A 1 162 ? -15.474 -4.023 39.605 1.00 90.88 162 TYR A C 1
ATOM 1266 O O . TYR A 1 162 ? -15.028 -4.873 38.832 1.00 90.88 162 TYR A O 1
ATOM 1274 N N . CYS A 1 163 ? -14.714 -3.035 40.077 1.00 90.81 163 CYS A N 1
ATOM 1275 C CA . CYS A 1 163 ? -13.297 -2.922 39.749 1.00 90.81 163 CYS A CA 1
ATOM 1276 C C . CYS A 1 163 ? -12.455 -3.945 40.525 1.00 90.81 163 CYS A C 1
ATOM 1278 O O . CYS A 1 163 ? -11.679 -4.690 39.925 1.00 90.81 163 CYS A O 1
ATOM 1280 N N . PHE A 1 164 ? -12.625 -4.024 41.848 1.00 92.88 164 PHE A N 1
ATOM 1281 C CA . PHE A 1 164 ? -11.694 -4.738 42.738 1.00 92.88 164 PHE A CA 1
ATOM 1282 C C . PHE A 1 164 ? -12.293 -5.966 43.442 1.00 92.88 164 PHE A C 1
ATOM 1284 O O . PHE A 1 164 ? -11.624 -6.626 44.248 1.00 92.88 164 PHE A O 1
ATOM 1291 N N . GLY A 1 165 ? -13.538 -6.304 43.127 1.00 91.94 165 GLY A N 1
ATOM 1292 C CA . GLY A 1 165 ? -14.256 -7.494 43.567 1.00 91.94 165 GLY A CA 1
ATOM 1293 C C . GLY A 1 165 ? -14.718 -7.482 45.026 1.00 91.94 165 GLY A C 1
ATOM 1294 O O . GLY A 1 165 ? -14.219 -6.726 45.857 1.00 91.94 165 GLY A O 1
ATOM 1295 N N . CYS A 1 166 ? -15.610 -8.414 45.350 1.00 94.62 166 CYS A N 1
ATOM 1296 C CA . CYS A 1 166 ? -16.041 -8.816 46.688 1.00 94.62 166 CYS A CA 1
ATOM 1297 C C . CYS A 1 166 ? -16.487 -10.292 46.675 1.00 94.62 166 CYS A C 1
ATOM 1299 O O . CYS A 1 166 ? -16.940 -10.812 45.654 1.00 94.62 166 CYS A O 1
ATOM 1301 N N . ASP A 1 167 ? -16.347 -10.980 47.805 1.00 94.75 167 ASP A N 1
ATOM 1302 C CA . ASP A 1 167 ? -16.781 -12.372 47.972 1.00 94.75 167 ASP A CA 1
ATOM 1303 C C . ASP A 1 167 ? -18.293 -12.481 48.229 1.00 94.75 167 ASP A C 1
ATOM 1305 O O . ASP A 1 167 ? -18.872 -13.538 48.000 1.00 94.75 167 ASP A O 1
ATOM 1309 N N . MET A 1 168 ? -18.934 -11.399 48.676 1.00 92.81 168 MET A N 1
ATOM 1310 C CA . MET A 1 168 ? -20.386 -11.274 48.802 1.00 92.81 168 MET A CA 1
ATOM 1311 C C . MET A 1 168 ? -20.780 -9.804 48.712 1.00 92.81 168 MET A C 1
ATOM 1313 O O . MET A 1 168 ? -20.131 -8.948 49.312 1.00 92.81 168 MET A O 1
ATOM 1317 N N . MET A 1 169 ? -21.864 -9.517 47.998 1.00 93.31 169 MET A N 1
ATOM 1318 C CA . MET A 1 169 ? -22.524 -8.219 48.041 1.00 93.31 169 MET A CA 1
ATOM 1319 C C . MET A 1 169 ? -23.902 -8.388 48.666 1.00 93.31 169 MET A C 1
ATOM 1321 O O . MET A 1 169 ? -24.646 -9.293 48.287 1.00 93.31 169 MET A O 1
ATOM 1325 N N . MET A 1 170 ? -24.242 -7.520 49.610 1.00 91.62 170 MET A N 1
ATOM 1326 C CA . MET A 1 170 ? -25.512 -7.568 50.322 1.00 91.62 170 MET A CA 1
ATOM 1327 C C . MET A 1 170 ? -26.228 -6.226 50.302 1.00 91.62 170 MET A C 1
ATOM 1329 O O . MET A 1 170 ? -25.625 -5.175 50.090 1.00 91.62 170 MET A O 1
ATOM 1333 N N . HIS A 1 171 ? -27.519 -6.268 50.583 1.00 89.50 171 HIS A N 1
ATOM 1334 C CA . HIS A 1 171 ? -28.326 -5.099 50.878 1.00 89.50 171 HIS A CA 1
ATOM 1335 C C . HIS A 1 171 ? -29.278 -5.421 52.035 1.00 89.50 171 HIS A C 1
ATOM 1337 O O . HIS A 1 171 ? -29.462 -6.584 52.387 1.00 89.50 171 HIS A O 1
ATOM 1343 N N . VAL A 1 172 ? -29.880 -4.397 52.627 1.00 85.62 172 VAL A N 1
ATOM 1344 C CA . VAL A 1 172 ? -30.949 -4.534 53.613 1.00 85.62 172 VAL A CA 1
ATOM 1345 C C . VAL A 1 172 ? -32.168 -3.892 52.983 1.00 85.62 172 VAL A C 1
ATOM 1347 O O . VAL A 1 172 ? -32.132 -2.721 52.604 1.00 85.62 172 VAL A O 1
ATOM 1350 N N . THR A 1 173 ? -33.223 -4.674 52.801 1.00 79.06 173 THR A N 1
ATOM 1351 C CA . THR A 1 173 ? -34.491 -4.164 52.288 1.00 79.06 173 THR A CA 1
ATOM 1352 C C . THR A 1 173 ? -35.355 -3.767 53.469 1.00 79.06 173 THR A C 1
ATOM 1354 O O . THR A 1 173 ? -35.513 -4.581 54.371 1.00 79.06 173 THR A O 1
ATOM 1357 N N . ALA A 1 174 ? -35.910 -2.555 53.454 1.00 72.94 174 ALA A N 1
ATOM 1358 C CA . ALA A 1 174 ? -36.830 -2.052 54.471 1.00 72.94 174 ALA A CA 1
ATOM 1359 C C . ALA A 1 174 ? -37.984 -1.278 53.806 1.00 72.94 174 ALA A C 1
ATOM 1361 O O . ALA A 1 174 ? -37.751 -0.513 52.869 1.00 72.94 174 ALA A O 1
ATOM 1362 N N . SER A 1 175 ? -39.232 -1.443 54.270 1.00 61.66 175 SER A N 1
ATOM 1363 C CA . SER A 1 175 ? -40.373 -0.647 53.767 1.00 61.66 175 SER A CA 1
ATOM 1364 C C . SER A 1 175 ? -40.485 0.741 54.417 1.00 61.66 175 SER A C 1
ATOM 1366 O O . SER A 1 175 ? -41.275 1.569 53.967 1.00 61.66 175 SER A O 1
ATOM 1368 N N . ALA A 1 176 ? -39.724 0.986 55.486 1.00 61.25 176 ALA A N 1
ATOM 1369 C CA . ALA A 1 176 ? -39.567 2.262 56.181 1.00 61.25 176 ALA A CA 1
ATOM 1370 C C . ALA A 1 176 ? -38.217 2.273 56.925 1.00 61.25 176 ALA A C 1
ATOM 1372 O O . ALA A 1 176 ? -37.701 1.203 57.230 1.00 61.25 176 ALA A O 1
ATOM 1373 N N . ASN A 1 177 ? -37.665 3.451 57.244 1.00 62.38 177 ASN A N 1
ATOM 1374 C CA . ASN A 1 177 ? -36.448 3.562 58.065 1.00 62.38 177 ASN A CA 1
ATOM 1375 C C . ASN A 1 177 ? -36.795 3.268 59.535 1.00 62.38 177 ASN A C 1
ATOM 1377 O O . ASN A 1 177 ? -37.462 4.114 60.150 1.00 62.38 177 ASN A O 1
ATOM 1381 N N . PRO A 1 178 ? -36.384 2.122 60.107 1.00 65.12 178 PRO A N 1
ATOM 1382 C CA . PRO A 1 178 ? -36.722 1.789 61.481 1.00 65.12 178 PRO A CA 1
ATOM 1383 C C . PRO A 1 178 ? -35.996 2.730 62.441 1.00 65.12 178 PRO A C 1
ATOM 1385 O O . PRO A 1 178 ? -34.837 3.095 62.242 1.00 65.12 178 PRO A O 1
ATOM 1388 N N . LYS A 1 179 ? -36.672 3.126 63.520 1.00 65.62 179 LYS A N 1
ATOM 1389 C CA . LYS A 1 179 ? -36.000 3.832 64.612 1.00 65.62 179 LYS A CA 1
ATOM 1390 C C . LYS A 1 179 ? -35.476 2.796 65.592 1.00 65.62 179 LYS A C 1
ATOM 1392 O O . LYS A 1 179 ? -36.242 2.251 66.383 1.00 65.62 179 LYS A O 1
ATOM 1397 N N . ILE A 1 180 ? -34.172 2.548 65.557 1.00 66.06 180 ILE A N 1
ATOM 1398 C CA . ILE A 1 180 ? -33.553 1.571 66.452 1.00 66.06 180 ILE A CA 1
ATOM 1399 C C . ILE A 1 180 ? -33.645 2.086 67.889 1.00 66.06 180 ILE A C 1
ATOM 1401 O O . ILE A 1 180 ? -33.122 3.147 68.232 1.00 66.06 180 ILE A O 1
ATOM 1405 N N . THR A 1 181 ? -34.337 1.324 68.732 1.00 64.88 181 THR A N 1
ATOM 1406 C CA . THR A 1 181 ? -34.392 1.534 70.179 1.00 64.88 181 THR A CA 1
ATOM 1407 C C . THR A 1 181 ? -33.929 0.265 70.882 1.00 64.88 181 THR A C 1
ATOM 1409 O O . THR A 1 181 ? -34.164 -0.844 70.396 1.00 64.88 181 THR A O 1
ATOM 1412 N N . LEU A 1 182 ? -33.221 0.438 71.996 1.00 58.19 182 LEU A N 1
ATOM 1413 C CA . LEU A 1 182 ? -32.659 -0.650 72.790 1.00 58.19 182 LEU A CA 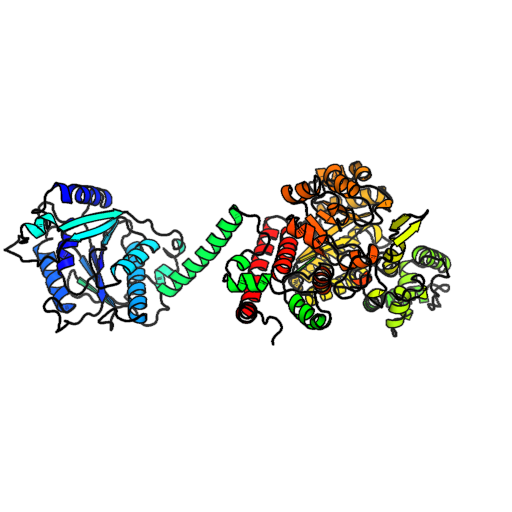1
ATOM 1414 C C . LEU A 1 182 ? -33.409 -0.741 74.122 1.00 58.19 182 LEU A C 1
ATOM 1416 O O . LEU A 1 182 ? -33.592 0.275 74.792 1.00 58.19 182 LEU A O 1
ATOM 1420 N N . ASP A 1 183 ? -33.810 -1.953 74.504 1.00 55.16 183 ASP A N 1
ATOM 1421 C CA . ASP A 1 183 ? -34.235 -2.302 75.864 1.00 55.16 183 ASP A CA 1
ATOM 1422 C C . ASP A 1 183 ? -33.269 -3.359 76.420 1.00 55.16 183 ASP A C 1
ATOM 1424 O O . ASP A 1 183 ? -33.319 -4.539 76.054 1.00 55.16 183 ASP A O 1
ATOM 1428 N N . GLY A 1 184 ? -32.301 -2.919 77.230 1.00 60.94 184 GLY A N 1
ATOM 1429 C CA . GLY A 1 184 ? -31.152 -3.746 77.601 1.00 60.94 184 GLY A CA 1
ATOM 1430 C C . GLY A 1 184 ? -30.391 -4.216 76.355 1.00 60.94 184 GLY A C 1
ATOM 1431 O O . GLY A 1 184 ? -29.988 -3.397 75.538 1.00 60.94 184 GLY A O 1
ATOM 1432 N N . SER A 1 185 ? -30.234 -5.534 76.185 1.00 52.88 185 SER A N 1
ATOM 1433 C CA . SER A 1 185 ? -29.598 -6.157 75.013 1.00 52.88 185 SER A CA 1
ATOM 1434 C C . SER A 1 185 ? -30.564 -6.602 73.911 1.00 52.88 185 SER A C 1
ATOM 1436 O O . SER A 1 185 ? -30.215 -7.452 73.091 1.00 52.88 185 SER A O 1
ATOM 1438 N N . LYS A 1 186 ? -31.787 -6.060 73.868 1.00 55.97 186 LYS A N 1
ATOM 1439 C CA . LYS A 1 186 ? -32.785 -6.395 72.843 1.00 55.97 186 LYS A CA 1
ATOM 1440 C C . LYS A 1 186 ? -33.104 -5.186 71.970 1.00 55.97 186 LYS A C 1
ATOM 1442 O O . LYS A 1 186 ? -33.424 -4.114 72.477 1.00 55.97 186 LYS A O 1
ATOM 1447 N N . ILE A 1 187 ? -33.047 -5.379 70.651 1.00 64.94 187 ILE A N 1
ATOM 1448 C CA . ILE A 1 187 ? -33.538 -4.397 69.679 1.00 64.94 187 ILE A CA 1
ATOM 1449 C C . ILE A 1 187 ? -35.062 -4.474 69.634 1.00 64.94 187 ILE A C 1
ATOM 1451 O O . ILE A 1 187 ? -35.647 -5.535 69.393 1.00 64.94 187 ILE A O 1
ATOM 1455 N N . CYS A 1 188 ? -35.700 -3.329 69.838 1.00 64.94 188 CYS A N 1
ATOM 1456 C CA . CYS A 1 188 ? -37.145 -3.184 69.783 1.00 64.94 188 CYS A CA 1
ATOM 1457 C C . CYS A 1 188 ? -37.568 -2.754 68.373 1.00 64.94 188 CYS A C 1
ATOM 1459 O O . CYS A 1 188 ? -37.537 -1.569 68.048 1.00 64.94 188 CYS A O 1
ATOM 1461 N N . LEU A 1 189 ? -37.975 -3.727 67.552 1.00 70.75 189 LEU A N 1
ATOM 1462 C CA . LEU A 1 189 ? -38.695 -3.492 66.295 1.00 70.75 189 LEU A CA 1
ATOM 1463 C C . LEU A 1 189 ? -40.200 -3.642 66.534 1.00 70.75 189 LEU A C 1
ATOM 1465 O O . LEU A 1 189 ? -40.632 -4.553 67.249 1.00 70.75 189 LEU A O 1
ATOM 1469 N N . ASN A 1 190 ? -41.016 -2.791 65.919 1.00 72.69 190 ASN A N 1
ATOM 1470 C CA . ASN A 1 190 ? -42.466 -2.973 65.914 1.00 72.69 190 ASN A CA 1
ATOM 1471 C C . ASN A 1 190 ? -42.895 -4.085 64.927 1.00 72.69 190 ASN A C 1
ATOM 1473 O O . ASN A 1 190 ? -42.126 -4.509 64.069 1.00 72.69 190 ASN A O 1
ATOM 1477 N N . GLU A 1 191 ? -44.134 -4.577 65.030 1.00 69.56 191 GLU A N 1
ATOM 1478 C CA . GLU A 1 191 ? -44.628 -5.699 64.204 1.00 69.56 191 GLU A CA 1
ATOM 1479 C C . GLU A 1 191 ? -44.620 -5.435 62.685 1.00 69.56 191 GLU A C 1
ATOM 1481 O O . GLU A 1 191 ? -44.534 -6.379 61.899 1.00 69.56 191 GLU A O 1
ATOM 1486 N N . ALA A 1 192 ? -44.697 -4.172 62.250 1.00 70.88 192 ALA A N 1
ATOM 1487 C CA . ALA A 1 192 ? -44.595 -3.817 60.835 1.00 70.88 192 ALA A CA 1
ATOM 1488 C C . ALA A 1 192 ? -43.132 -3.807 60.357 1.00 70.88 192 ALA A C 1
ATOM 1490 O O . ALA A 1 192 ? -42.841 -4.276 59.257 1.00 70.88 192 ALA A O 1
ATOM 1491 N N . GLU A 1 193 ? -42.205 -3.336 61.195 1.00 72.75 193 GLU A N 1
ATOM 1492 C CA . GLU A 1 193 ? -40.758 -3.360 60.945 1.00 72.75 193 GLU A CA 1
ATOM 1493 C C . GLU A 1 193 ? -40.238 -4.801 60.883 1.00 72.75 193 GLU A C 1
ATOM 1495 O O . GLU A 1 193 ? -39.575 -5.166 59.917 1.00 72.75 193 GLU A O 1
ATOM 1500 N N . LYS A 1 194 ? -40.644 -5.667 61.823 1.00 71.81 194 LYS A N 1
ATOM 1501 C CA . LYS A 1 194 ? -40.263 -7.095 61.853 1.00 71.81 194 LYS A CA 1
ATOM 1502 C C . LYS A 1 194 ? -40.591 -7.864 60.570 1.00 71.81 194 LYS A C 1
ATOM 1504 O O . LYS A 1 194 ? -39.959 -8.872 60.287 1.00 71.81 194 LYS A O 1
ATOM 1509 N N . LYS A 1 195 ? -41.600 -7.434 59.808 1.00 70.06 195 LYS A N 1
ATOM 1510 C CA . LYS A 1 195 ? -42.011 -8.086 58.550 1.00 70.06 195 LYS A CA 1
ATOM 1511 C C . LYS A 1 195 ? -41.409 -7.447 57.304 1.00 70.06 195 LYS A C 1
ATOM 1513 O O . LYS A 1 195 ? -41.600 -7.973 56.212 1.00 70.06 195 LYS A O 1
ATOM 1518 N N . SER A 1 196 ? -40.744 -6.306 57.449 1.00 74.69 196 SER A N 1
ATOM 1519 C CA . SER A 1 196 ? -40.322 -5.485 56.320 1.00 74.69 196 SER A CA 1
ATOM 1520 C C . SER A 1 196 ? -38.828 -5.229 56.253 1.00 74.69 196 SER A C 1
ATOM 1522 O O . SER A 1 196 ? -38.384 -4.853 55.173 1.00 74.69 196 SER A O 1
ATOM 1524 N N . ILE A 1 197 ? -38.073 -5.449 57.339 1.00 81.69 197 ILE A N 1
ATOM 1525 C CA . ILE A 1 197 ? -36.612 -5.349 57.346 1.00 81.69 197 ILE A CA 1
ATOM 1526 C C . ILE A 1 197 ? -35.935 -6.720 57.327 1.00 81.69 197 ILE A C 1
ATOM 1528 O O . ILE A 1 197 ? -36.118 -7.526 58.236 1.00 81.69 197 ILE A O 1
ATOM 1532 N N . PHE A 1 198 ? -35.147 -6.996 56.291 1.00 84.88 198 PHE A N 1
ATOM 1533 C CA . PHE A 1 198 ? -34.360 -8.228 56.196 1.00 84.88 198 PHE A CA 1
ATOM 1534 C C . PHE A 1 198 ? -33.149 -8.055 55.264 1.00 84.88 198 PHE A C 1
ATOM 1536 O O . PHE A 1 198 ? -33.192 -7.237 54.335 1.00 84.88 198 PHE A O 1
ATOM 1543 N N . PRO A 1 199 ? -32.052 -8.796 55.505 1.00 89.19 199 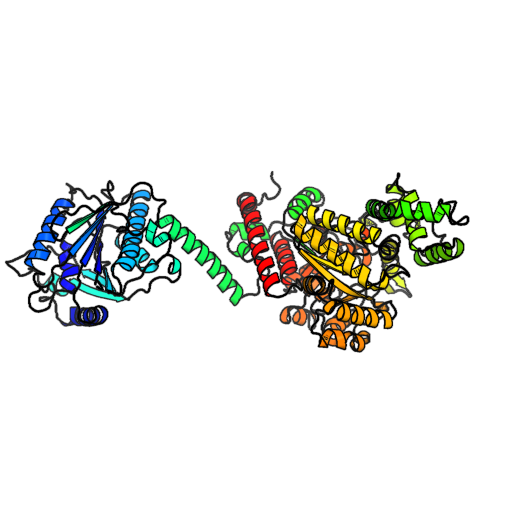PRO A N 1
ATOM 1544 C CA . PRO A 1 199 ? -30.870 -8.751 54.667 1.00 89.19 199 PRO A CA 1
ATOM 1545 C C . PRO A 1 199 ? -31.069 -9.627 53.427 1.00 89.19 199 PRO A C 1
ATOM 1547 O O . PRO A 1 199 ? -31.646 -10.712 53.482 1.00 89.19 199 PRO A O 1
ATOM 1550 N N . VAL A 1 200 ? -30.551 -9.166 52.295 1.00 89.31 200 VAL A N 1
ATOM 1551 C CA . VAL A 1 200 ? -30.622 -9.861 51.011 1.00 89.31 200 VAL A CA 1
ATOM 1552 C C . VAL A 1 200 ? -29.222 -9.960 50.424 1.00 89.31 200 VAL A C 1
ATOM 1554 O O . VAL A 1 200 ? -28.486 -8.975 50.354 1.00 89.31 200 VAL A O 1
ATOM 1557 N N . GLU A 1 201 ? -28.853 -11.157 49.978 1.00 90.56 201 GLU A N 1
ATOM 1558 C CA . GLU A 1 201 ? -27.669 -11.344 49.147 1.00 90.56 201 GLU A CA 1
ATOM 1559 C C . GLU A 1 201 ? -27.994 -10.921 47.713 1.00 90.56 201 GLU A C 1
ATOM 1561 O O . GLU A 1 201 ? -28.991 -11.354 47.136 1.00 90.56 201 GLU A O 1
ATOM 1566 N N . LEU A 1 202 ? -27.132 -10.095 47.123 1.00 85.81 202 LEU A N 1
ATOM 1567 C CA . LEU A 1 202 ? -27.206 -9.776 45.706 1.00 85.81 202 LEU A CA 1
ATOM 1568 C C . LEU A 1 202 ? -26.466 -10.850 44.910 1.00 85.81 202 LEU A C 1
ATOM 1570 O O . LEU A 1 202 ? -27.130 -11.744 44.394 1.00 85.81 202 LEU A O 1
ATOM 1574 N N . LYS A 1 203 ? -25.127 -10.774 44.816 1.00 79.31 203 LYS A N 1
ATOM 1575 C CA . LYS A 1 203 ? -24.208 -11.782 44.237 1.00 79.31 203 LYS A CA 1
ATOM 1576 C C . LYS A 1 203 ? -22.755 -11.501 44.668 1.00 79.31 203 LYS A C 1
ATOM 1578 O O . LYS A 1 203 ? -22.446 -10.357 45.000 1.00 79.31 203 LYS A O 1
ATOM 1583 N N . PRO A 1 204 ? -21.838 -12.483 44.601 1.00 85.69 204 PRO A N 1
ATOM 1584 C CA . PRO A 1 204 ? -20.399 -12.215 44.596 1.00 85.69 204 PRO A CA 1
ATOM 1585 C C . PRO A 1 204 ? -19.970 -11.499 43.306 1.00 85.69 204 PRO A C 1
ATOM 1587 O O . PRO A 1 204 ? -20.533 -11.750 42.237 1.00 85.69 204 PRO A O 1
ATOM 1590 N N . PHE A 1 205 ? -18.919 -10.680 43.384 1.00 86.62 205 PHE A N 1
ATOM 1591 C CA . PHE A 1 205 ? -18.312 -10.042 42.213 1.00 86.62 205 PHE A CA 1
ATOM 1592 C C . PHE A 1 205 ? -16.809 -10.322 42.167 1.00 86.62 205 PHE A C 1
ATOM 1594 O O . PHE A 1 205 ? -16.076 -9.854 43.037 1.00 86.62 205 PHE A O 1
ATOM 1601 N N . PRO A 1 206 ? -16.303 -11.080 41.178 1.00 86.38 206 PRO A N 1
ATOM 1602 C CA . PRO A 1 206 ? -14.865 -11.258 41.035 1.00 86.38 206 PRO A CA 1
ATOM 1603 C C . PRO A 1 206 ? -14.195 -9.914 40.722 1.00 86.38 206 PRO A C 1
ATOM 1605 O O . PRO A 1 206 ? -14.801 -9.031 40.118 1.00 86.38 206 PRO A O 1
ATOM 1608 N N . ALA A 1 207 ? -12.937 -9.761 41.139 1.00 85.75 207 ALA A N 1
ATOM 1609 C CA . ALA A 1 207 ? -12.149 -8.597 40.748 1.00 85.75 207 ALA A CA 1
ATOM 1610 C C . ALA A 1 207 ? -11.951 -8.592 39.228 1.00 85.75 207 ALA A C 1
ATOM 1612 O O . ALA A 1 207 ? -11.801 -9.653 38.620 1.00 85.75 207 ALA A O 1
ATOM 1613 N N . SER A 1 208 ? -11.950 -7.406 38.621 1.00 85.94 208 SER A N 1
ATOM 1614 C CA . SER A 1 208 ? -11.711 -7.282 37.189 1.00 85.94 208 SER A CA 1
ATOM 1615 C C . SER A 1 208 ? -10.258 -7.615 36.868 1.00 85.94 208 SER A C 1
ATOM 1617 O O . SER A 1 208 ? -9.337 -7.012 37.427 1.00 85.94 208 SER A O 1
ATOM 1619 N N . ASP A 1 209 ? -10.051 -8.507 35.897 1.00 85.06 209 ASP A N 1
ATOM 1620 C CA . ASP A 1 209 ? -8.713 -8.870 35.417 1.00 85.06 209 ASP A CA 1
ATOM 1621 C C . ASP A 1 209 ? -7.923 -7.667 34.885 1.00 85.06 209 ASP A C 1
ATOM 1623 O O . ASP A 1 209 ? -6.693 -7.695 34.831 1.00 85.06 209 ASP A O 1
ATOM 1627 N N . LEU A 1 210 ? -8.629 -6.585 34.538 1.00 85.62 210 LEU A N 1
ATOM 1628 C CA . LEU A 1 210 ? -8.053 -5.323 34.091 1.00 85.62 210 LEU A CA 1
ATOM 1629 C C . LEU A 1 210 ? -7.043 -4.735 35.087 1.00 85.62 210 LEU A C 1
ATOM 1631 O O . LEU A 1 210 ? -6.127 -4.024 34.675 1.00 85.62 210 LEU A O 1
ATOM 1635 N N . PHE A 1 211 ? -7.208 -5.006 36.383 1.00 87.75 211 PHE A N 1
ATOM 1636 C CA . PHE A 1 211 ? -6.382 -4.434 37.448 1.00 87.75 211 PHE A CA 1
ATOM 1637 C C . PHE A 1 211 ? -5.435 -5.456 38.095 1.00 87.75 211 PHE A C 1
ATOM 1639 O O . PHE A 1 211 ? -4.816 -5.142 39.108 1.00 87.75 211 PHE A O 1
ATOM 1646 N N . ASN A 1 212 ? -5.284 -6.664 37.537 1.00 84.62 212 ASN A N 1
ATOM 1647 C CA . ASN A 1 212 ? -4.479 -7.726 38.158 1.00 84.62 212 ASN A CA 1
ATOM 1648 C C . ASN A 1 212 ? -3.006 -7.334 38.381 1.00 84.62 212 ASN A C 1
ATOM 1650 O O . ASN A 1 212 ? -2.421 -7.663 39.408 1.00 84.62 212 ASN A O 1
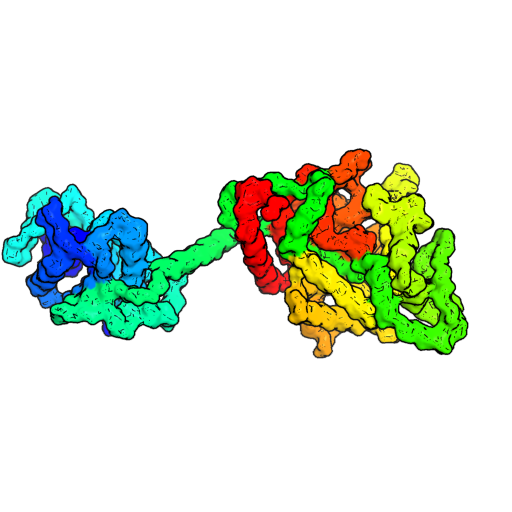ATOM 1654 N N . ASP A 1 213 ? -2.424 -6.595 37.441 1.00 83.94 213 ASP A N 1
ATOM 1655 C CA . ASP A 1 213 ? -1.067 -6.033 37.481 1.00 83.94 213 ASP A CA 1
ATOM 1656 C C . ASP A 1 213 ? -0.883 -4.921 38.526 1.00 83.94 213 ASP A C 1
ATOM 1658 O O . ASP A 1 213 ? 0.249 -4.567 38.859 1.00 83.94 213 ASP A O 1
ATOM 1662 N N . TRP A 1 214 ? -1.971 -4.354 39.058 1.00 87.19 214 TRP A N 1
ATOM 1663 C CA . TRP A 1 214 ? -1.881 -3.359 40.127 1.00 87.19 214 TRP A CA 1
ATOM 1664 C C . TRP A 1 214 ? -1.578 -4.003 41.478 1.00 87.19 214 TRP A C 1
ATOM 1666 O O . TRP A 1 214 ? -0.959 -3.370 42.336 1.00 87.19 214 TRP A O 1
ATOM 1676 N N . TYR A 1 215 ? -1.948 -5.271 41.660 1.00 82.31 215 TYR A N 1
ATOM 1677 C CA . TYR A 1 215 ? -1.643 -6.025 42.868 1.00 82.31 215 TYR A CA 1
ATOM 1678 C C . TYR A 1 215 ? -0.170 -6.475 42.851 1.00 82.31 215 TYR A C 1
ATOM 1680 O O . TYR A 1 215 ? 0.253 -7.242 41.991 1.00 82.31 215 TYR A O 1
ATOM 1688 N N . GLY A 1 216 ? 0.635 -5.984 43.802 1.00 75.56 216 GLY A N 1
ATOM 1689 C CA . GLY A 1 216 ? 2.069 -6.305 43.920 1.00 75.56 216 GLY A CA 1
ATOM 1690 C C . GLY A 1 216 ? 3.022 -5.438 43.080 1.00 75.56 216 GLY A C 1
ATOM 1691 O O . GLY A 1 216 ? 4.238 -5.609 43.176 1.00 75.56 216 GLY A O 1
ATOM 1692 N N . GLY A 1 217 ? 2.494 -4.499 42.288 1.00 78.94 217 GLY A N 1
ATOM 1693 C CA . GLY A 1 217 ? 3.266 -3.559 41.466 1.00 78.94 217 GLY A CA 1
ATOM 1694 C C . GLY A 1 217 ? 3.508 -2.189 42.117 1.00 78.94 217 GLY A C 1
ATOM 1695 O O . GLY A 1 217 ? 3.394 -2.009 43.329 1.00 78.94 217 GLY A O 1
ATOM 1696 N N . GLU A 1 218 ? 3.830 -1.190 41.291 1.00 79.44 218 GLU A N 1
ATOM 1697 C CA . GLU A 1 218 ? 4.000 0.210 41.717 1.00 79.44 218 GLU A CA 1
ATOM 1698 C C . GLU A 1 218 ? 2.690 0.816 42.245 1.00 79.44 218 GLU A C 1
ATOM 1700 O O . GLU A 1 218 ? 2.696 1.492 43.272 1.00 79.44 218 GLU A O 1
ATOM 1705 N N . ALA A 1 219 ? 1.556 0.460 41.630 1.00 79.75 219 ALA A N 1
ATOM 1706 C CA . ALA A 1 219 ? 0.227 0.870 42.078 1.00 79.75 219 ALA A CA 1
ATOM 1707 C C . ALA A 1 219 ? -0.066 0.437 43.527 1.00 79.75 219 ALA A C 1
ATOM 1709 O O . ALA A 1 219 ? -0.569 1.238 44.308 1.00 79.75 219 ALA A O 1
ATOM 1710 N N . ALA A 1 220 ? 0.313 -0.783 43.927 1.00 81.44 220 ALA A N 1
ATOM 1711 C CA . ALA A 1 220 ? 0.179 -1.227 45.316 1.00 81.44 220 ALA A CA 1
ATOM 1712 C C . ALA A 1 220 ? 1.039 -0.399 46.286 1.00 81.44 220 ALA A C 1
ATOM 1714 O O . ALA A 1 220 ? 0.627 -0.165 47.409 1.00 81.44 220 ALA A O 1
ATOM 1715 N N . LYS A 1 221 ? 2.210 0.103 45.875 1.00 78.94 221 LYS A N 1
ATOM 1716 C CA . LYS A 1 221 ? 3.032 0.985 46.730 1.00 78.94 221 LYS A CA 1
ATOM 1717 C C . LYS A 1 221 ? 2.475 2.408 46.820 1.00 78.94 221 LYS A C 1
ATOM 1719 O O . LYS A 1 221 ? 2.719 3.114 47.800 1.00 78.94 221 LYS A O 1
ATOM 1724 N N . GLN A 1 222 ? 1.793 2.849 45.768 1.00 78.50 222 GLN A N 1
ATOM 1725 C CA . GLN A 1 222 ? 1.315 4.218 45.628 1.00 78.50 222 GLN A CA 1
ATOM 1726 C C . GLN A 1 222 ? -0.080 4.428 46.225 1.00 78.50 222 GLN A C 1
ATOM 1728 O O . GLN A 1 222 ? -0.297 5.454 46.864 1.00 78.50 222 GLN A O 1
ATOM 1733 N N . TYR A 1 223 ? -0.995 3.481 46.009 1.00 79.81 223 TYR A N 1
ATOM 1734 C CA . TYR A 1 223 ? -2.428 3.634 46.283 1.00 79.81 223 TYR A CA 1
ATOM 1735 C C . TYR A 1 223 ? -2.949 2.764 47.435 1.00 79.81 223 TYR A C 1
ATOM 1737 O O . TYR A 1 223 ? -4.118 2.880 47.789 1.00 79.81 223 TYR A O 1
ATOM 1745 N N . ASP A 1 224 ? -2.114 1.900 48.019 1.00 83.00 224 ASP A N 1
ATOM 1746 C CA . ASP A 1 224 ? -2.440 1.231 49.282 1.00 83.00 224 ASP A CA 1
ATOM 1747 C C . ASP A 1 224 ? -2.479 2.266 50.411 1.00 83.00 224 ASP A C 1
ATOM 1749 O O . ASP A 1 224 ? -1.465 2.895 50.731 1.00 83.00 224 ASP A O 1
ATOM 1753 N N . MET A 1 225 ? -3.652 2.429 51.025 1.00 79.75 225 MET A N 1
ATOM 1754 C CA . MET A 1 225 ? -3.864 3.407 52.094 1.00 79.75 225 MET A CA 1
ATOM 1755 C C . MET A 1 225 ? -3.102 3.068 53.383 1.00 79.75 225 MET A C 1
ATOM 1757 O O . MET A 1 225 ? -2.957 3.928 54.244 1.00 79.75 225 MET A O 1
ATOM 1761 N N . PHE A 1 226 ? -2.580 1.849 53.535 1.00 78.94 226 PHE A N 1
ATOM 1762 C CA . PHE A 1 226 ? -1.747 1.469 54.680 1.00 78.94 226 PHE A CA 1
ATOM 1763 C C . PHE A 1 226 ? -0.243 1.559 54.384 1.00 78.94 226 PHE A C 1
ATOM 1765 O O . PHE A 1 226 ? 0.581 1.503 55.303 1.00 78.94 226 PHE A O 1
ATOM 1772 N N . ALA A 1 227 ? 0.151 1.746 53.121 1.00 69.50 227 ALA A N 1
ATOM 1773 C CA . ALA A 1 227 ? 1.552 1.826 52.733 1.00 69.50 227 ALA A CA 1
ATOM 1774 C C . ALA A 1 227 ? 2.179 3.190 53.096 1.00 69.50 227 ALA A C 1
ATOM 1776 O O . ALA A 1 227 ? 1.937 4.225 52.463 1.00 69.50 227 ALA A O 1
ATOM 1777 N N . GLY A 1 228 ? 3.081 3.172 54.085 1.00 57.09 228 GLY A N 1
ATOM 1778 C CA . GLY A 1 228 ? 3.941 4.308 54.441 1.00 57.09 228 GLY A CA 1
ATOM 1779 C C . GLY A 1 228 ? 3.421 5.222 55.557 1.00 57.09 228 GLY A C 1
ATOM 1780 O O . GLY A 1 228 ? 3.818 6.383 55.583 1.00 57.09 228 GLY A O 1
ATOM 1781 N N . ASN A 1 229 ? 2.558 4.735 56.463 1.00 50.84 229 ASN A N 1
ATOM 1782 C CA . ASN A 1 229 ? 1.970 5.519 57.573 1.00 50.84 229 ASN A CA 1
ATOM 1783 C C . ASN A 1 229 ? 1.208 6.783 57.127 1.00 50.84 229 ASN A C 1
ATOM 1785 O O . ASN A 1 229 ? 1.013 7.720 57.900 1.00 50.84 229 ASN A O 1
ATOM 1789 N N . ARG A 1 230 ? 0.769 6.819 55.868 1.00 57.75 230 ARG A N 1
ATOM 1790 C CA . ARG A 1 230 ? -0.012 7.923 55.324 1.00 57.75 230 ARG A CA 1
ATOM 1791 C C . ARG A 1 230 ? -1.447 7.770 55.827 1.00 57.75 230 ARG A C 1
ATOM 1793 O O . ARG A 1 230 ? -2.125 6.827 55.455 1.00 57.75 230 ARG A O 1
ATOM 1800 N N . CYS A 1 231 ? -1.876 8.688 56.687 1.00 55.12 231 CYS A N 1
ATOM 1801 C CA . CYS A 1 231 ? -3.276 8.886 57.064 1.00 55.12 231 CYS A CA 1
ATOM 1802 C C . CYS A 1 231 ? -3.917 7.799 57.941 1.00 55.12 231 CYS A C 1
ATOM 1804 O O . CYS A 1 231 ? -4.963 7.278 57.583 1.00 55.12 231 CYS A O 1
ATOM 1806 N N . CYS A 1 232 ? -3.345 7.489 59.107 1.00 62.19 232 CYS A N 1
ATOM 1807 C CA . CYS A 1 232 ? -4.054 6.726 60.140 1.00 62.19 232 CYS A CA 1
ATOM 1808 C C . CYS A 1 232 ? -3.912 7.416 61.500 1.00 62.19 232 CYS A C 1
ATOM 1810 O O . CYS A 1 232 ? -2.798 7.519 62.017 1.00 62.19 232 CYS A O 1
ATOM 1812 N N . GLU A 1 233 ? -5.023 7.861 62.083 1.00 66.69 233 GLU A N 1
ATOM 1813 C CA . GLU A 1 233 ? -5.094 8.240 63.496 1.00 66.69 233 GLU A CA 1
ATOM 1814 C C . GLU A 1 233 ? -5.798 7.115 64.268 1.00 66.69 233 GLU A C 1
ATOM 1816 O O . GLU A 1 233 ? -6.925 6.732 63.943 1.00 66.69 233 GLU A O 1
ATOM 1821 N N . ALA A 1 234 ? -5.122 6.553 65.274 1.00 64.75 234 ALA A N 1
ATOM 1822 C CA . ALA A 1 234 ? -5.744 5.616 66.204 1.00 64.75 234 ALA A CA 1
ATOM 1823 C C . ALA A 1 234 ? -6.555 6.417 67.226 1.00 64.75 234 ALA A C 1
ATOM 1825 O O . ALA A 1 234 ? -5.999 7.247 67.944 1.00 64.75 234 ALA A O 1
ATOM 1826 N N . LEU A 1 235 ? -7.864 6.185 67.261 1.00 61.97 235 LEU A N 1
ATOM 1827 C CA . LEU A 1 235 ? -8.801 6.966 68.069 1.00 61.97 235 LEU A CA 1
ATOM 1828 C C . LEU A 1 235 ? -9.098 6.272 69.403 1.00 61.97 235 LEU A C 1
ATOM 1830 O O . LEU A 1 235 ? -9.257 6.936 70.423 1.00 61.97 235 LEU A O 1
ATOM 1834 N N . ASP A 1 236 ? -9.144 4.939 69.380 1.00 64.50 236 ASP A N 1
ATOM 1835 C CA . ASP A 1 236 ? -9.230 4.043 70.535 1.00 64.50 236 ASP A CA 1
ATOM 1836 C C . ASP A 1 236 ? -8.582 2.679 70.190 1.00 64.50 236 ASP A C 1
ATOM 1838 O O . ASP A 1 236 ? -7.929 2.546 69.153 1.00 64.50 236 ASP A O 1
ATOM 1842 N N . GLU A 1 237 ? -8.720 1.661 71.053 1.00 59.34 237 GLU A N 1
ATOM 1843 C CA . GLU A 1 237 ? -8.110 0.333 70.838 1.00 59.34 237 GLU A CA 1
ATOM 1844 C C . GLU A 1 237 ? -8.597 -0.387 69.565 1.00 59.34 237 GLU A C 1
ATOM 1846 O O . GLU A 1 237 ? -7.908 -1.276 69.056 1.00 59.34 237 GLU A O 1
ATOM 1851 N N . THR A 1 238 ? -9.774 -0.029 69.051 1.00 61.78 238 THR A N 1
ATOM 1852 C CA . THR A 1 238 ? -10.471 -0.742 67.970 1.00 61.78 238 THR A CA 1
ATOM 1853 C C . THR A 1 238 ? -10.878 0.141 66.791 1.00 61.78 238 THR A C 1
ATOM 1855 O O . THR A 1 238 ? -11.175 -0.411 65.731 1.00 61.78 238 THR A O 1
ATOM 1858 N N . THR A 1 239 ? -10.848 1.470 66.933 1.00 63.66 239 THR A N 1
ATOM 1859 C CA . THR A 1 239 ? -11.314 2.437 65.930 1.00 63.66 239 THR A CA 1
ATOM 1860 C C . THR A 1 239 ? -10.169 3.245 65.322 1.00 63.66 239 THR A C 1
ATOM 1862 O O . THR A 1 239 ? -9.396 3.903 66.023 1.00 63.66 239 THR A O 1
ATOM 1865 N N . PHE A 1 240 ? -10.108 3.267 63.989 1.00 68.38 240 PHE A N 1
ATOM 1866 C CA . PHE A 1 240 ? -9.069 3.962 63.222 1.00 68.38 240 PHE A CA 1
ATOM 1867 C C . PHE A 1 240 ? -9.672 4.932 62.201 1.00 68.38 240 PHE A C 1
ATOM 1869 O O . PHE A 1 240 ? -10.601 4.561 61.477 1.00 68.38 240 PHE A O 1
ATOM 1876 N N . LEU A 1 241 ? -9.122 6.146 62.118 1.00 69.12 241 LEU A N 1
ATOM 1877 C CA . LEU A 1 241 ? -9.521 7.176 61.157 1.00 69.12 241 LEU A CA 1
ATOM 1878 C C . LEU A 1 241 ? -8.531 7.257 60.001 1.00 69.12 241 LEU A C 1
ATOM 1880 O O . LEU A 1 241 ? -7.331 7.411 60.232 1.00 69.12 241 LEU A O 1
ATOM 1884 N N . PHE A 1 242 ? -9.049 7.233 58.775 1.00 70.44 242 PHE A N 1
ATOM 1885 C CA . PHE A 1 242 ? -8.255 7.397 57.562 1.00 70.44 242 PHE A CA 1
ATOM 1886 C C . PHE A 1 242 ? -8.722 8.611 56.766 1.00 70.44 242 PHE A C 1
ATOM 1888 O O . PHE A 1 242 ? -9.847 8.637 56.270 1.00 70.44 242 PHE A O 1
ATOM 1895 N N . GLU A 1 243 ? -7.848 9.606 56.627 1.00 70.31 243 GLU A N 1
ATOM 1896 C CA . GLU A 1 243 ? -8.096 10.794 55.804 1.00 70.31 243 GLU A CA 1
ATOM 1897 C C . GLU A 1 243 ? -7.573 10.592 54.373 1.00 70.31 243 GLU A C 1
ATOM 1899 O O . GLU A 1 243 ? -6.524 9.983 54.160 1.00 70.31 243 GLU A O 1
ATOM 1904 N N . ASN A 1 244 ? -8.282 11.121 53.372 1.00 66.88 244 ASN A N 1
ATOM 1905 C CA . ASN A 1 244 ? -7.823 11.064 51.980 1.00 66.88 244 ASN A CA 1
ATOM 1906 C C . ASN A 1 244 ? -6.478 11.822 51.815 1.00 66.88 244 ASN A C 1
ATOM 1908 O O . ASN A 1 244 ? -6.402 12.981 52.226 1.00 66.88 244 ASN A O 1
ATOM 1912 N N . PRO A 1 245 ? -5.419 11.224 51.233 1.00 56.06 245 PRO A N 1
ATOM 1913 C CA . PRO A 1 245 ? -4.128 11.895 51.065 1.00 56.06 245 PRO A CA 1
ATOM 1914 C C . PRO A 1 245 ? -4.202 13.113 50.125 1.00 56.06 245 PRO A C 1
ATOM 1916 O O . PRO A 1 245 ? -4.673 13.016 48.991 1.00 56.06 245 PRO A O 1
ATOM 1919 N N . GLU A 1 246 ? -3.672 14.259 50.567 1.00 52.91 246 GLU A N 1
ATOM 1920 C CA . GLU A 1 246 ? -3.492 15.439 49.712 1.00 52.91 246 GLU A CA 1
ATOM 1921 C C . GLU A 1 246 ? -2.448 15.172 48.606 1.00 52.91 246 GLU A C 1
ATOM 1923 O O . GLU A 1 246 ? -1.372 14.630 48.860 1.00 52.91 246 GLU A O 1
ATOM 1928 N N . GLY A 1 247 ? -2.737 15.589 47.367 1.00 49.66 247 GLY A N 1
ATOM 1929 C CA . GLY A 1 247 ? -1.724 15.716 46.308 1.00 49.66 247 GLY A CA 1
ATOM 1930 C C . GLY A 1 247 ? -1.380 14.466 45.483 1.00 49.66 247 GLY A C 1
ATOM 1931 O O . GLY A 1 247 ? -0.413 14.504 44.724 1.00 49.66 247 GLY A O 1
ATOM 1932 N N . VAL A 1 248 ? -2.146 13.373 45.564 1.00 49.97 248 VAL A N 1
ATOM 1933 C CA . VAL A 1 248 ? -1.998 12.224 44.646 1.00 49.97 248 VAL A CA 1
ATOM 1934 C C . VAL A 1 248 ? -2.870 12.448 43.404 1.00 49.97 248 VAL A C 1
ATOM 1936 O O . VAL A 1 248 ? -4.029 12.837 43.534 1.00 49.97 248 VAL A O 1
ATOM 1939 N N . GLU A 1 249 ? -2.338 12.211 42.195 1.00 56.62 249 GLU A N 1
ATOM 1940 C CA . GLU A 1 249 ? -3.153 12.199 40.966 1.00 56.62 249 GLU A CA 1
ATOM 1941 C C . GLU A 1 249 ? -4.372 11.274 41.194 1.00 56.62 249 GLU A C 1
ATOM 1943 O O . GLU A 1 249 ? -4.153 10.145 41.650 1.00 56.62 249 GLU A O 1
ATOM 1948 N N . PRO A 1 250 ? -5.630 11.712 40.954 1.00 69.69 250 PRO A N 1
ATOM 1949 C CA . PRO A 1 250 ? -6.801 10.964 41.404 1.00 69.69 250 PRO A CA 1
ATOM 1950 C C . PRO A 1 250 ? -6.756 9.523 40.897 1.00 69.69 250 PRO A C 1
ATOM 1952 O O . PRO A 1 250 ? -6.688 9.280 39.692 1.00 69.69 250 PRO A O 1
ATOM 1955 N N . PHE A 1 251 ? -6.796 8.562 41.818 1.00 82.06 251 PHE A N 1
ATOM 1956 C CA . PHE A 1 251 ? -6.845 7.131 41.510 1.00 82.06 251 PHE A CA 1
ATOM 1957 C C . PHE A 1 251 ? -8.001 6.811 40.552 1.00 82.06 251 PHE A C 1
ATOM 1959 O O . PHE A 1 251 ? -7.833 6.016 39.627 1.00 82.06 251 PHE A O 1
ATOM 1966 N N . LEU A 1 252 ? -9.124 7.523 40.700 1.00 85.06 252 LEU A N 1
ATOM 1967 C CA . LEU A 1 252 ? -10.256 7.520 39.772 1.00 85.06 252 LEU A CA 1
ATOM 1968 C C . LEU A 1 252 ? -9.827 7.739 38.312 1.00 85.06 252 LEU A C 1
ATOM 1970 O O . LEU A 1 252 ? -10.154 6.922 37.457 1.00 85.06 252 LEU A O 1
ATOM 1974 N N . LYS A 1 253 ? -9.014 8.764 38.029 1.00 83.62 253 LYS A N 1
ATOM 1975 C CA . LYS A 1 253 ? -8.552 9.071 36.667 1.00 83.62 253 LYS A CA 1
ATOM 1976 C C . LYS A 1 253 ? -7.753 7.910 36.065 1.00 83.62 253 LYS A C 1
ATOM 1978 O O . LYS A 1 253 ? -7.934 7.568 34.902 1.00 83.62 253 LYS A O 1
ATOM 1983 N N . LYS A 1 254 ? -6.904 7.247 36.859 1.00 86.25 254 LYS A N 1
ATOM 1984 C CA . LYS A 1 254 ? -6.139 6.069 36.404 1.00 86.25 254 LYS A CA 1
ATOM 1985 C C . LYS A 1 254 ? -7.028 4.856 36.150 1.00 86.25 254 LYS A C 1
ATOM 1987 O O . LYS A 1 254 ? -6.791 4.107 35.201 1.00 86.25 254 LYS A O 1
ATOM 1992 N N . VAL A 1 255 ? -8.052 4.659 36.979 1.00 87.62 255 VAL A N 1
ATOM 1993 C CA . VAL A 1 255 ? -9.071 3.623 36.769 1.00 87.62 255 VAL A CA 1
ATOM 1994 C C . VAL A 1 255 ? -9.834 3.888 35.465 1.00 87.62 255 VAL A C 1
ATOM 1996 O O . VAL A 1 255 ? -10.029 2.961 34.674 1.00 87.62 255 VAL A O 1
ATOM 1999 N N . GLU A 1 256 ? -10.212 5.139 35.198 1.00 86.00 256 GLU A N 1
ATOM 2000 C CA . GLU A 1 256 ? -10.904 5.556 33.974 1.00 86.00 256 GLU A CA 1
ATOM 2001 C C . GLU A 1 256 ? -10.046 5.371 32.719 1.00 86.00 256 GLU A C 1
ATOM 2003 O O . GLU A 1 256 ? -10.493 4.686 31.798 1.00 86.00 256 GLU A O 1
ATOM 2008 N N . GLU A 1 257 ? -8.801 5.865 32.715 1.00 83.88 257 GLU A N 1
ATOM 2009 C CA . GLU A 1 257 ? -7.833 5.693 31.614 1.00 83.88 257 GLU A CA 1
ATOM 2010 C C . GLU A 1 257 ? -7.691 4.209 31.234 1.00 83.88 257 GLU A C 1
ATOM 2012 O O . GLU A 1 257 ? -7.718 3.830 30.058 1.00 83.88 257 GLU A O 1
ATOM 2017 N N . LYS A 1 258 ? -7.604 3.328 32.238 1.00 84.38 258 LYS A N 1
ATOM 2018 C CA . LYS A 1 258 ? -7.460 1.886 32.016 1.00 84.38 258 LYS A CA 1
ATOM 2019 C C . LYS A 1 258 ? -8.743 1.240 31.485 1.00 84.38 258 LYS A C 1
ATOM 2021 O O . LYS A 1 258 ? -8.682 0.395 30.588 1.00 84.38 258 LYS A O 1
ATOM 2026 N N . ARG A 1 259 ? -9.915 1.641 31.994 1.00 83.19 259 ARG A N 1
ATOM 2027 C CA . ARG A 1 259 ? -11.229 1.178 31.499 1.00 83.19 259 ARG A CA 1
ATOM 2028 C C . ARG A 1 259 ? -11.495 1.648 30.072 1.00 83.19 259 ARG A C 1
ATOM 2030 O O . ARG A 1 259 ? -12.122 0.914 29.308 1.00 83.19 259 ARG A O 1
ATOM 2037 N N . GLU A 1 260 ? -11.063 2.850 29.719 1.00 75.38 260 GLU A N 1
ATOM 2038 C CA . GLU A 1 260 ? -11.189 3.403 28.372 1.00 75.38 260 GLU A CA 1
ATOM 2039 C C . GLU A 1 260 ? -10.291 2.648 27.387 1.00 75.38 260 GLU A C 1
ATOM 2041 O O . GLU A 1 260 ? -10.784 2.141 26.378 1.00 75.38 260 GLU A O 1
ATOM 2046 N N . ALA A 1 261 ? -9.018 2.424 27.732 1.00 70.38 261 ALA A N 1
ATOM 2047 C CA . ALA A 1 261 ? -8.110 1.595 26.938 1.00 70.38 261 ALA A CA 1
ATOM 2048 C C . ALA A 1 261 ? -8.662 0.174 26.708 1.00 70.38 261 ALA A C 1
ATOM 2050 O O . ALA A 1 261 ? -8.630 -0.341 25.586 1.00 70.38 261 ALA A O 1
ATOM 2051 N N . ALA A 1 262 ? -9.240 -0.447 27.742 1.00 73.50 262 ALA A N 1
ATOM 2052 C CA . ALA A 1 262 ? -9.877 -1.757 27.630 1.00 73.50 262 ALA A CA 1
ATOM 2053 C C . ALA A 1 262 ? -11.139 -1.736 26.759 1.00 73.50 262 ALA A C 1
ATOM 2055 O O . ALA A 1 262 ? -11.353 -2.662 25.980 1.00 73.50 262 ALA A O 1
ATOM 2056 N N . ARG A 1 263 ? -11.964 -0.685 26.841 1.00 69.94 263 ARG A N 1
ATOM 2057 C CA . ARG A 1 263 ? -13.132 -0.504 25.964 1.00 69.94 263 ARG A CA 1
ATOM 2058 C C . ARG A 1 263 ? -12.722 -0.333 24.507 1.00 69.94 263 ARG A C 1
ATOM 2060 O O . ARG A 1 263 ? -13.333 -0.957 23.642 1.00 69.94 263 ARG A O 1
ATOM 2067 N N . HIS A 1 264 ? -11.668 0.432 24.230 1.00 63.28 264 HIS A N 1
ATOM 2068 C CA . HIS A 1 264 ? -11.108 0.537 22.884 1.00 63.28 264 HIS A CA 1
ATOM 2069 C C . HIS A 1 264 ? -10.603 -0.812 22.379 1.00 63.28 264 HIS A C 1
ATOM 2071 O O . HIS A 1 264 ? -10.910 -1.189 21.246 1.00 63.28 264 HIS A O 1
ATOM 2077 N N . PHE A 1 265 ? -9.898 -1.572 23.222 1.00 63.03 265 PHE A N 1
ATOM 2078 C CA . PHE A 1 265 ? -9.454 -2.920 22.881 1.00 63.03 265 PHE A CA 1
ATOM 2079 C C . PHE A 1 265 ? -10.633 -3.862 22.622 1.00 63.03 265 PHE A C 1
ATOM 2081 O O . PHE A 1 265 ? -10.641 -4.539 21.605 1.00 63.03 265 PHE A O 1
ATOM 2088 N N . TYR A 1 266 ? -11.652 -3.883 23.485 1.00 56.94 266 TYR A N 1
ATOM 2089 C CA . TYR A 1 266 ? -12.805 -4.778 23.363 1.00 56.94 266 TYR A CA 1
ATOM 2090 C C . TYR A 1 266 ? -13.687 -4.422 22.166 1.00 56.94 266 TYR A C 1
ATOM 2092 O O . TYR A 1 266 ? -14.099 -5.315 21.437 1.00 56.94 266 TYR A O 1
ATOM 2100 N N . SER A 1 267 ? -13.918 -3.131 21.911 1.00 52.75 267 SER A N 1
ATOM 2101 C CA . SER A 1 267 ? -14.621 -2.651 20.716 1.00 52.75 267 SER A CA 1
ATOM 2102 C C . SER A 1 267 ? -13.864 -3.029 19.439 1.00 52.75 267 SER A C 1
ATOM 2104 O O . SER A 1 267 ? -14.462 -3.537 18.488 1.00 52.75 267 SER A O 1
ATOM 2106 N N . SER A 1 268 ? -12.533 -2.893 19.454 1.00 51.41 268 SER A N 1
ATOM 2107 C CA . SER A 1 268 ? -11.668 -3.347 18.360 1.00 51.41 268 SER A CA 1
ATOM 2108 C C . SER A 1 268 ? -11.661 -4.878 18.228 1.00 51.41 268 SER A C 1
ATOM 2110 O O . SER A 1 268 ? -11.688 -5.422 17.135 1.00 51.41 268 SER A O 1
ATOM 2112 N N . TYR A 1 269 ? -11.672 -5.621 19.331 1.00 49.19 269 TYR A N 1
ATOM 2113 C CA . TYR A 1 269 ? -11.630 -7.080 19.309 1.00 49.19 269 TYR A CA 1
ATOM 2114 C C . TYR A 1 269 ? -12.963 -7.684 18.844 1.00 49.19 269 TYR A C 1
ATOM 2116 O O . TYR A 1 269 ? -12.981 -8.530 17.952 1.00 49.19 269 TYR A O 1
ATOM 2124 N N . TRP A 1 270 ? -14.093 -7.217 19.378 1.00 45.78 270 TRP A N 1
ATOM 2125 C CA . TRP A 1 270 ? -15.425 -7.686 18.984 1.00 45.78 270 TRP A CA 1
ATOM 2126 C C . TRP A 1 270 ? -15.775 -7.323 17.554 1.00 45.78 270 TRP A C 1
ATOM 2128 O O . TRP A 1 270 ? -16.307 -8.158 16.824 1.00 45.78 270 TRP A O 1
ATOM 2138 N N . SER A 1 271 ? -15.408 -6.118 17.130 1.00 42.34 271 SER A N 1
ATOM 2139 C CA . SER A 1 271 ? -15.604 -5.724 15.742 1.00 42.34 271 SER A CA 1
ATOM 2140 C C . SER A 1 271 ? -14.656 -6.495 14.804 1.00 42.34 271 SER A C 1
ATOM 2142 O O . SER A 1 271 ? -15.076 -6.836 13.704 1.00 42.34 271 SER A O 1
ATOM 2144 N N . SER A 1 272 ? -13.452 -6.899 15.250 1.00 43.56 272 SER A N 1
ATOM 2145 C CA . SER A 1 272 ? -12.550 -7.772 14.471 1.00 43.56 272 SER A CA 1
ATOM 2146 C C . SER A 1 272 ? -13.015 -9.229 14.350 1.00 43.56 272 SER A C 1
ATOM 2148 O O . SER A 1 272 ? -12.725 -9.886 13.354 1.00 43.56 272 SER A O 1
ATOM 2150 N N . ASN A 1 273 ? -13.732 -9.746 15.356 1.00 40.19 273 ASN A N 1
ATOM 2151 C CA . ASN A 1 273 ? -14.168 -11.147 15.394 1.00 40.19 273 ASN A CA 1
ATOM 2152 C C . ASN A 1 273 ? -15.48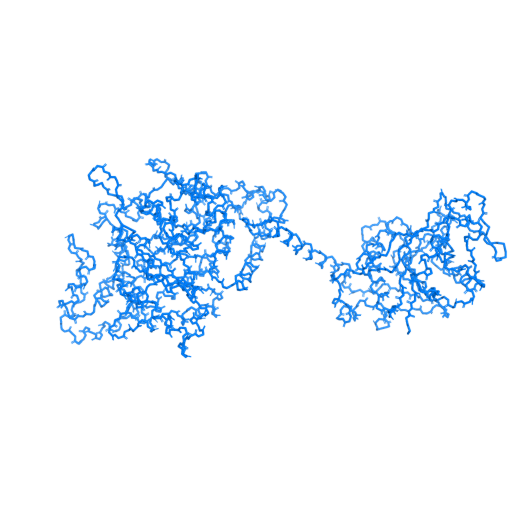0 -11.395 14.640 1.00 40.19 273 ASN A C 1
ATOM 2154 O O . ASN A 1 273 ? -15.768 -12.542 14.303 1.00 40.19 273 ASN A O 1
ATOM 2158 N N . GLN A 1 274 ? -16.277 -10.355 14.376 1.00 37.31 274 GLN A N 1
ATOM 2159 C CA . GLN A 1 274 ? -17.494 -10.478 13.566 1.00 37.31 274 GLN A CA 1
ATOM 2160 C C . GLN A 1 274 ? -17.353 -9.906 12.152 1.00 37.31 274 GLN A C 1
ATOM 2162 O O . GLN A 1 274 ? -18.112 -10.309 11.273 1.00 37.31 274 GLN A O 1
ATOM 2167 N N . TYR A 1 275 ? -16.366 -9.039 11.898 1.00 38.22 275 TYR A N 1
ATOM 2168 C CA . TYR A 1 275 ? -16.154 -8.434 10.588 1.00 38.22 275 TYR A CA 1
ATOM 2169 C C . TYR A 1 275 ? -14.670 -8.414 10.212 1.00 38.22 275 TYR A C 1
ATOM 2171 O O . TYR A 1 275 ? -13.809 -7.952 10.956 1.00 38.22 275 TYR A O 1
ATOM 2179 N N . SER A 1 276 ? -14.382 -8.837 8.982 1.00 51.34 276 SER A N 1
ATOM 2180 C CA . SER A 1 276 ? -13.275 -8.247 8.234 1.00 51.34 276 SER A CA 1
ATOM 2181 C C . SER A 1 276 ? -13.525 -6.749 8.198 1.00 51.34 276 SER A C 1
ATOM 2183 O O . SER A 1 276 ? -14.499 -6.329 7.573 1.00 51.34 276 SER A O 1
ATOM 2185 N N . TYR A 1 277 ? -12.694 -5.948 8.849 1.00 55.78 277 TYR A N 1
ATOM 2186 C CA . TYR A 1 277 ? -12.842 -4.515 8.688 1.00 55.78 277 TYR A CA 1
ATOM 2187 C C . TYR A 1 277 ? -12.599 -4.122 7.234 1.00 55.78 277 TYR A C 1
ATOM 2189 O O . TYR A 1 277 ? -11.590 -4.500 6.643 1.00 55.78 277 TYR A O 1
ATOM 2197 N N . ASP A 1 278 ? -13.508 -3.317 6.693 1.00 74.06 278 ASP A N 1
ATOM 2198 C CA . ASP A 1 278 ? -13.311 -2.639 5.412 1.00 74.06 278 ASP A CA 1
ATOM 2199 C C . ASP A 1 278 ? -12.501 -1.336 5.595 1.00 74.06 278 ASP A C 1
ATOM 2201 O O . ASP A 1 278 ? -12.301 -0.601 4.632 1.00 74.06 278 ASP A O 1
ATOM 2205 N N . ASN A 1 279 ? -12.099 -0.981 6.826 1.00 90.94 279 ASN A N 1
ATOM 2206 C CA . ASN A 1 279 ? -11.421 0.276 7.168 1.00 90.94 279 ASN A CA 1
ATOM 2207 C C . ASN A 1 279 ? -10.588 0.155 8.466 1.00 90.94 279 ASN A C 1
ATOM 2209 O O . ASN A 1 279 ? -10.616 -0.870 9.142 1.00 90.94 279 ASN A O 1
ATOM 2213 N N . PHE A 1 280 ? -9.862 1.202 8.863 1.00 91.62 280 PHE A N 1
ATOM 2214 C CA . PHE A 1 280 ? -9.154 1.230 10.145 1.00 91.62 280 PHE A CA 1
ATOM 2215 C C . PHE A 1 280 ? -10.137 1.124 11.327 1.00 91.62 280 PHE A C 1
ATOM 2217 O O . PHE A 1 280 ? -11.088 1.909 11.382 1.00 91.62 280 PHE A O 1
ATOM 2224 N N . PRO A 1 281 ? -9.902 0.224 12.305 1.00 87.12 281 PRO A N 1
ATOM 2225 C CA . PRO A 1 281 ? -10.779 0.056 13.466 1.00 87.12 281 PRO A CA 1
ATOM 2226 C C . PRO A 1 281 ? -11.116 1.359 14.202 1.00 87.12 281 PRO A C 1
ATOM 2228 O O . PRO A 1 281 ? -12.254 1.538 14.630 1.00 87.12 281 PRO A O 1
ATOM 2231 N N . ILE A 1 282 ? -10.163 2.293 14.301 1.00 85.56 282 ILE A N 1
ATOM 2232 C CA . ILE A 1 282 ? -10.368 3.577 14.987 1.00 85.56 282 ILE A CA 1
ATOM 2233 C C . ILE A 1 282 ? -11.447 4.457 14.335 1.00 85.56 282 ILE A C 1
ATOM 2235 O O . ILE A 1 282 ? -12.120 5.223 15.016 1.00 85.56 282 ILE A O 1
ATOM 2239 N N . VAL A 1 283 ? -11.682 4.333 13.027 1.00 88.38 283 VAL A N 1
ATOM 2240 C CA . VAL A 1 283 ? -12.697 5.143 12.329 1.00 88.38 283 VAL A CA 1
ATOM 2241 C C . VAL A 1 283 ? -14.103 4.831 12.857 1.00 88.38 283 VAL A C 1
ATOM 2243 O O . VAL A 1 283 ? -14.961 5.710 12.918 1.00 88.38 283 VAL A O 1
ATOM 2246 N N . TYR A 1 284 ? -14.332 3.597 13.311 1.00 84.06 284 TYR A N 1
ATOM 2247 C CA . TYR A 1 284 ? -15.612 3.161 13.868 1.00 84.06 284 TYR A CA 1
ATOM 2248 C C . TYR A 1 284 ? -15.844 3.629 15.311 1.00 84.06 284 TYR A C 1
ATOM 2250 O O . TYR A 1 284 ? -16.962 3.505 15.807 1.00 84.06 284 TYR A O 1
ATOM 2258 N N . THR A 1 285 ? -14.828 4.175 15.989 1.00 80.44 285 THR A N 1
ATOM 2259 C CA . THR A 1 285 ? -14.980 4.740 17.341 1.00 80.44 285 THR A CA 1
ATOM 2260 C C . THR A 1 285 ? -15.385 6.214 17.328 1.00 80.44 285 THR A C 1
ATOM 2262 O O . THR A 1 285 ? -15.621 6.785 18.388 1.00 80.44 285 THR A O 1
ATOM 2265 N N . LEU A 1 286 ? -15.446 6.842 16.149 1.00 81.38 286 LEU A N 1
ATOM 2266 C CA . LEU A 1 286 ? -15.857 8.235 15.985 1.00 81.38 286 LEU A CA 1
ATOM 2267 C C . LEU A 1 286 ? -17.362 8.421 16.230 1.00 81.38 286 LEU A C 1
ATOM 2269 O O . LEU A 1 286 ? -18.146 7.480 16.079 1.00 81.38 286 LEU A O 1
ATOM 2273 N N . SER A 1 287 ? -17.776 9.657 16.529 1.00 82.81 287 SER A N 1
ATOM 2274 C CA . SER A 1 287 ? -19.193 10.031 16.613 1.00 82.81 287 SER A CA 1
ATOM 2275 C C . SER A 1 287 ? -19.923 9.744 15.292 1.00 82.81 287 SER A C 1
ATOM 2277 O O . SER A 1 287 ? -19.331 9.829 14.213 1.00 82.81 287 SER A O 1
ATOM 2279 N N . SER A 1 288 ? -21.225 9.434 15.342 1.00 80.44 288 SER A N 1
ATOM 2280 C CA . SER A 1 288 ? -22.022 9.190 14.127 1.00 80.44 288 SER A CA 1
ATOM 2281 C C . SER A 1 288 ? -21.954 10.359 13.138 1.00 80.44 288 SER A C 1
ATOM 2283 O O . SER A 1 288 ? -21.900 10.135 11.931 1.00 80.44 288 SER A O 1
ATOM 2285 N N . ASN A 1 289 ? -21.890 11.595 13.649 1.00 83.19 289 ASN A N 1
ATOM 2286 C CA . ASN A 1 289 ? -21.737 12.799 12.833 1.00 83.19 289 ASN A CA 1
ATOM 2287 C C . ASN A 1 289 ? -20.383 12.824 12.120 1.00 83.19 289 ASN A C 1
ATOM 2289 O O . ASN A 1 289 ? -20.348 12.999 10.907 1.00 83.19 289 ASN A O 1
ATOM 2293 N N . ALA A 1 290 ? -19.280 12.577 12.832 1.00 85.69 290 ALA A N 1
ATOM 2294 C CA . ALA A 1 290 ? -17.956 12.512 12.218 1.00 85.69 290 ALA A CA 1
ATOM 2295 C C . ALA A 1 290 ? -17.874 11.403 11.154 1.00 85.69 290 ALA A C 1
ATOM 2297 O O . ALA A 1 290 ? -17.368 11.635 10.056 1.00 85.69 290 ALA A O 1
ATOM 2298 N N . GLN A 1 291 ? -18.424 10.216 11.433 1.00 85.88 291 GLN A N 1
ATOM 2299 C CA . GLN A 1 291 ? -18.479 9.125 10.453 1.00 85.88 291 GLN A CA 1
ATOM 2300 C C . GLN A 1 291 ? -19.276 9.511 9.201 1.00 85.88 291 GLN A C 1
ATOM 2302 O O . GLN A 1 291 ? -18.876 9.158 8.090 1.00 85.88 291 GLN A O 1
ATOM 2307 N N . GLN A 1 292 ? -20.391 10.225 9.364 1.00 88.06 292 GLN A N 1
ATOM 2308 C CA . GLN A 1 292 ? -21.201 10.703 8.247 1.00 88.06 292 GLN A CA 1
ATOM 2309 C C . GLN A 1 292 ? -20.452 11.768 7.433 1.00 88.06 292 GLN A C 1
ATOM 2311 O O . GLN A 1 292 ? -20.348 11.630 6.215 1.00 88.06 292 GLN A O 1
ATOM 2316 N N . SER A 1 293 ? -19.802 12.736 8.087 1.00 92.06 293 SER A N 1
ATOM 2317 C CA . SER A 1 293 ? -18.963 13.736 7.415 1.00 92.06 293 SER A CA 1
ATOM 2318 C C . SER A 1 293 ? -17.851 13.107 6.572 1.00 92.06 293 SER A C 1
ATOM 2320 O O . SER A 1 293 ? -17.614 13.539 5.445 1.00 92.06 293 SER A O 1
ATOM 2322 N N . LEU A 1 294 ? -17.193 12.048 7.064 1.00 93.94 294 LEU A N 1
ATOM 2323 C CA . LEU A 1 294 ? -16.177 11.316 6.294 1.00 93.94 294 LEU A CA 1
ATOM 2324 C C . LEU A 1 294 ? -16.745 10.658 5.024 1.00 93.94 294 LEU A C 1
ATOM 2326 O O . LEU A 1 294 ? -16.034 10.553 4.023 1.00 93.94 294 LEU A O 1
ATOM 2330 N N . LYS A 1 295 ? -18.002 10.198 5.055 1.00 93.81 295 LYS A N 1
ATOM 2331 C CA . LYS A 1 295 ? -18.692 9.565 3.913 1.00 93.81 295 LYS A CA 1
ATOM 2332 C C . LYS A 1 295 ? -19.201 10.590 2.897 1.00 93.81 295 LYS A C 1
ATOM 2334 O O . LYS A 1 295 ? -19.224 10.309 1.691 1.00 93.81 295 LYS A O 1
ATOM 2339 N N . ASP A 1 296 ? -19.571 11.773 3.369 1.00 93.81 296 ASP A N 1
ATOM 2340 C CA . ASP A 1 296 ? -20.109 12.847 2.535 1.00 93.81 296 ASP A CA 1
ATOM 2341 C C . ASP A 1 296 ? -19.009 13.672 1.866 1.00 93.81 296 ASP A C 1
ATOM 2343 O O . ASP A 1 296 ? -19.175 14.108 0.728 1.00 93.81 296 ASP A O 1
ATOM 2347 N N . PHE A 1 297 ? -17.852 13.822 2.514 1.00 94.38 297 PHE A N 1
ATOM 2348 C CA . PHE A 1 297 ? -16.725 14.569 1.968 1.00 94.38 297 PHE A CA 1
ATOM 2349 C C . PHE A 1 297 ? -16.108 13.866 0.753 1.00 94.38 297 PHE A C 1
ATOM 2351 O O . PHE A 1 297 ? -15.393 12.873 0.903 1.00 94.38 297 PHE A O 1
ATOM 2358 N N . LYS A 1 298 ? -16.382 14.381 -0.453 1.00 95.44 298 LYS A N 1
ATOM 2359 C CA . LYS A 1 298 ? -15.900 13.821 -1.724 1.00 95.44 298 LYS A CA 1
ATOM 2360 C C . LYS A 1 298 ? -14.596 14.464 -2.182 1.00 95.44 298 LYS A C 1
ATOM 2362 O O . LYS A 1 298 ? -14.433 15.676 -2.119 1.00 95.44 298 LYS A O 1
ATOM 2367 N N . ILE A 1 299 ? -13.714 13.629 -2.716 1.00 97.19 299 ILE A N 1
ATOM 2368 C CA . ILE A 1 299 ? -12.431 13.989 -3.314 1.00 97.19 299 ILE A CA 1
ATOM 2369 C C . ILE A 1 299 ? -12.468 13.639 -4.807 1.00 97.19 299 ILE A C 1
ATOM 2371 O O . ILE A 1 299 ? -13.076 12.641 -5.204 1.00 97.19 299 ILE A O 1
ATOM 2375 N N . GLY A 1 300 ? -11.801 14.438 -5.641 1.00 96.75 300 GLY A N 1
ATOM 2376 C CA . GLY A 1 300 ? -11.625 14.181 -7.071 1.00 96.75 300 GLY A CA 1
ATOM 2377 C C . GLY A 1 300 ? -12.839 14.540 -7.927 1.00 96.75 300 GLY A C 1
ATOM 2378 O O . GLY A 1 300 ? -12.998 13.991 -9.014 1.00 96.75 300 GLY A O 1
ATOM 2379 N N . VAL A 1 301 ? -13.704 15.440 -7.449 1.00 95.81 301 VAL A N 1
ATOM 2380 C CA . VAL A 1 301 ? -14.891 15.902 -8.193 1.00 95.81 301 VAL A CA 1
ATOM 2381 C C . VAL A 1 301 ? -14.600 17.193 -8.954 1.00 95.81 301 VAL A C 1
ATOM 2383 O O . VAL A 1 301 ? -14.865 17.275 -10.149 1.00 95.81 301 VAL A O 1
ATOM 2386 N N . HIS A 1 302 ? -14.024 18.188 -8.276 1.00 93.69 302 HIS A N 1
ATOM 2387 C CA . HIS A 1 302 ? -13.830 19.531 -8.820 1.00 93.69 302 HIS A CA 1
ATOM 2388 C C . HIS A 1 302 ? -12.343 19.851 -9.007 1.00 93.69 302 HIS A C 1
ATOM 2390 O O . HIS A 1 302 ? -11.532 19.667 -8.098 1.00 93.69 302 HIS A O 1
ATOM 2396 N N . GLN A 1 303 ? -11.973 20.321 -10.200 1.00 93.50 303 GLN A N 1
ATOM 2397 C CA . GLN A 1 303 ? -10.572 20.537 -10.575 1.00 93.50 303 GLN A CA 1
ATOM 2398 C C . GLN A 1 303 ? -9.897 21.663 -9.774 1.00 93.50 303 GLN A C 1
ATOM 2400 O O . GLN A 1 303 ? -8.698 21.592 -9.501 1.00 93.50 303 GLN A O 1
ATOM 2405 N N . ASP A 1 304 ? -10.646 22.686 -9.367 1.00 94.44 304 ASP A N 1
ATOM 2406 C CA . ASP A 1 304 ? -10.168 23.820 -8.568 1.00 94.44 304 ASP A CA 1
ATOM 2407 C C . ASP A 1 304 ? -9.748 23.417 -7.143 1.00 94.44 304 ASP A C 1
ATOM 2409 O O . ASP A 1 304 ? -8.901 24.076 -6.535 1.00 94.44 304 ASP A O 1
ATOM 2413 N N . LEU A 1 305 ? -10.247 22.283 -6.636 1.00 94.19 305 LEU A N 1
ATOM 2414 C CA . LEU A 1 305 ? -9.876 21.741 -5.326 1.00 94.19 305 LEU A CA 1
ATOM 2415 C C . LEU A 1 305 ? -8.598 20.892 -5.343 1.00 94.19 305 LEU A C 1
ATOM 2417 O O . LEU A 1 305 ? -8.054 20.615 -4.269 1.00 94.19 305 LEU A O 1
ATOM 2421 N N . ARG A 1 306 ? -8.056 20.553 -6.524 1.00 95.19 306 ARG A N 1
ATOM 2422 C CA . ARG A 1 306 ? -6.896 19.653 -6.702 1.00 95.19 306 ARG A CA 1
ATOM 2423 C C . ARG A 1 306 ? -5.753 19.941 -5.729 1.00 95.19 306 ARG A C 1
ATOM 2425 O O . ARG A 1 306 ? -5.219 19.033 -5.097 1.00 95.19 306 ARG A O 1
ATOM 2432 N N . SER A 1 307 ? -5.359 21.207 -5.596 1.00 95.75 307 SER A N 1
ATOM 2433 C CA . SER A 1 307 ? -4.238 21.597 -4.731 1.00 95.75 307 SER A CA 1
ATOM 2434 C C . SER A 1 307 ? -4.522 21.352 -3.246 1.00 95.75 307 SER A C 1
ATOM 2436 O O . SER A 1 307 ? -3.618 20.957 -2.509 1.00 95.75 307 SER A O 1
ATOM 2438 N N . LYS A 1 308 ? -5.764 21.570 -2.795 1.00 94.75 308 LYS A N 1
ATOM 2439 C CA . LYS A 1 308 ? -6.177 21.328 -1.405 1.00 94.75 308 LYS A CA 1
ATOM 2440 C C . LYS A 1 308 ? -6.305 19.829 -1.125 1.00 94.75 308 LYS A C 1
ATOM 2442 O O . LYS A 1 308 ? -5.819 19.355 -0.103 1.00 94.75 308 LYS A O 1
ATOM 2447 N N . GLU A 1 309 ? -6.866 19.076 -2.068 1.00 96.25 309 GLU A N 1
ATOM 2448 C CA . GLU A 1 309 ? -6.986 17.616 -2.001 1.00 96.25 309 GLU A CA 1
ATOM 2449 C C . GLU A 1 309 ? -5.621 16.929 -1.926 1.00 96.25 309 GLU A C 1
ATOM 2451 O O . GLU A 1 309 ? -5.413 16.069 -1.074 1.00 96.25 309 GLU A O 1
ATOM 2456 N N . LEU A 1 310 ? -4.653 17.340 -2.751 1.00 97.00 310 LEU A N 1
ATOM 2457 C CA . LEU A 1 310 ? -3.298 16.786 -2.695 1.00 97.00 310 LEU A CA 1
ATOM 2458 C C . LEU A 1 310 ? -2.612 17.079 -1.361 1.00 97.00 310 LEU A C 1
ATOM 2460 O O . LEU A 1 310 ? -1.968 16.187 -0.812 1.00 97.00 310 LEU A O 1
ATOM 2464 N N . LYS A 1 311 ? -2.756 18.298 -0.818 1.00 95.56 311 LYS A N 1
ATOM 2465 C CA . LYS A 1 311 ? -2.228 18.634 0.514 1.00 95.56 311 LYS A CA 1
ATOM 2466 C C . LYS A 1 311 ? -2.813 17.708 1.581 1.00 95.56 311 LYS A C 1
ATOM 2468 O O . LYS A 1 311 ? -2.047 17.134 2.348 1.00 95.56 311 LYS A O 1
ATOM 2473 N N . LEU A 1 312 ? -4.133 17.515 1.575 1.00 95.19 312 LEU A N 1
ATOM 2474 C CA . LEU A 1 312 ? -4.831 16.614 2.492 1.00 95.19 312 LEU A CA 1
ATOM 2475 C C . LEU A 1 312 ? -4.322 15.172 2.355 1.00 95.19 312 LEU A C 1
ATOM 2477 O O . LEU A 1 312 ? -3.797 14.602 3.310 1.00 95.19 312 LEU A O 1
ATOM 2481 N N . LEU A 1 313 ? -4.396 14.597 1.153 1.00 97.25 313 LEU A N 1
ATOM 2482 C CA . LEU A 1 313 ? -4.010 13.208 0.882 1.00 97.25 313 LEU A CA 1
ATOM 2483 C C . LEU A 1 313 ? -2.540 12.929 1.215 1.00 97.25 313 LEU A C 1
ATOM 2485 O O . LEU A 1 313 ? -2.197 11.822 1.640 1.00 97.25 313 LEU A O 1
ATOM 2489 N N . LYS A 1 314 ? -1.656 13.924 1.069 1.00 97.06 314 LYS A N 1
ATOM 2490 C CA . LYS A 1 314 ? -0.232 13.801 1.404 1.00 97.06 314 LYS A CA 1
ATOM 2491 C C . LYS A 1 314 ? -0.014 13.480 2.887 1.00 97.06 314 LYS A C 1
ATOM 2493 O O . LYS A 1 314 ? 0.893 12.709 3.195 1.00 97.06 314 LYS A O 1
ATOM 2498 N N . THR A 1 315 ? -0.865 13.991 3.778 1.00 96.00 315 THR A N 1
ATOM 2499 C CA . THR A 1 315 ? -0.740 13.813 5.239 1.00 96.00 315 THR A CA 1
ATOM 2500 C C . THR A 1 315 ? -1.109 12.414 5.742 1.00 96.00 315 THR A C 1
ATOM 2502 O O . THR A 1 315 ? -0.599 11.991 6.774 1.00 96.00 315 THR A O 1
ATOM 2505 N N . LEU A 1 316 ? -1.916 11.649 5.002 1.00 96.69 316 LEU A N 1
ATOM 2506 C CA . LEU A 1 316 ? -2.348 10.306 5.414 1.00 96.69 316 LEU A CA 1
ATOM 2507 C C . LEU A 1 316 ? -1.201 9.277 5.346 1.00 96.69 316 LEU A C 1
ATOM 2509 O O . LEU A 1 316 ? -0.345 9.393 4.468 1.00 96.69 316 LEU A O 1
ATOM 2513 N N . PRO A 1 317 ? -1.135 8.257 6.217 1.00 96.75 317 PRO A N 1
ATOM 2514 C CA . PRO A 1 317 ? -0.165 7.171 6.071 1.00 96.75 317 PRO A CA 1
ATOM 2515 C C . PRO A 1 317 ? -0.558 6.247 4.908 1.00 96.75 317 PRO A C 1
ATOM 2517 O O . PRO A 1 317 ? -1.706 5.825 4.809 1.00 96.75 317 PRO A O 1
ATOM 2520 N N . LYS A 1 318 ? 0.391 5.927 4.021 1.00 97.25 318 LYS A N 1
ATOM 2521 C CA . LYS A 1 318 ? 0.125 5.174 2.778 1.00 97.25 318 LYS A CA 1
ATOM 2522 C C . LYS A 1 318 ? 1.013 3.934 2.641 1.00 97.25 318 LYS A C 1
ATOM 2524 O O . LYS A 1 318 ? 2.130 3.933 3.164 1.00 97.25 318 LYS A O 1
ATOM 2529 N N . ALA A 1 319 ? 0.553 2.922 1.909 1.00 98.00 319 ALA A N 1
ATOM 2530 C CA . ALA A 1 319 ? 1.391 1.843 1.390 1.00 98.00 319 ALA A CA 1
ATOM 2531 C C . ALA A 1 319 ? 1.226 1.701 -0.125 1.00 98.00 319 ALA A C 1
ATOM 2533 O O . ALA A 1 319 ? 0.190 2.061 -0.676 1.00 98.00 319 ALA A O 1
ATOM 2534 N N . ASP A 1 320 ? 2.269 1.195 -0.777 1.00 98.62 320 ASP A N 1
ATOM 2535 C CA . ASP A 1 320 ? 2.297 0.932 -2.212 1.00 98.62 320 ASP A CA 1
ATOM 2536 C C . ASP A 1 320 ? 2.777 -0.503 -2.420 1.00 98.62 320 ASP A C 1
ATOM 2538 O O . ASP A 1 320 ? 3.890 -0.861 -2.023 1.00 98.62 320 ASP A O 1
ATOM 2542 N N . LEU A 1 321 ? 1.904 -1.341 -2.974 1.00 98.69 321 LEU A N 1
ATOM 2543 C CA . LEU A 1 321 ? 2.159 -2.764 -3.173 1.00 98.69 321 LEU A CA 1
ATOM 2544 C C . LEU A 1 321 ? 2.573 -3.084 -4.611 1.00 98.69 321 LEU A C 1
ATOM 2546 O O . LEU A 1 321 ? 2.911 -4.231 -4.902 1.00 98.69 321 LEU A O 1
ATOM 2550 N N . HIS A 1 322 ? 2.543 -2.106 -5.519 1.00 98.75 322 HIS A N 1
ATOM 2551 C CA . HIS A 1 322 ? 2.784 -2.305 -6.941 1.00 98.75 322 HIS A CA 1
ATOM 2552 C C . HIS A 1 322 ? 3.616 -1.160 -7.509 1.00 98.75 322 HIS A C 1
ATOM 2554 O O . HIS A 1 322 ? 3.087 -0.230 -8.102 1.00 98.75 322 HIS A O 1
ATOM 2560 N N . CYS A 1 323 ? 4.938 -1.263 -7.340 1.00 98.44 323 CYS A N 1
ATOM 2561 C CA . CYS A 1 323 ? 5.893 -0.273 -7.830 1.00 98.44 323 CYS A CA 1
ATOM 2562 C C . CYS A 1 323 ? 7.097 -0.938 -8.519 1.00 98.44 323 CYS A C 1
ATOM 2564 O O . CYS A 1 323 ? 7.912 -1.608 -7.868 1.00 98.44 323 CYS A O 1
ATOM 2566 N N . HIS A 1 324 ? 7.229 -0.773 -9.835 1.00 98.00 324 HIS A N 1
ATOM 2567 C CA . HIS A 1 324 ? 8.333 -1.321 -10.624 1.00 98.00 324 HIS A CA 1
ATOM 2568 C C . HIS A 1 324 ? 9.565 -0.436 -10.512 1.00 98.00 324 HIS A C 1
ATOM 2570 O O . HIS A 1 324 ? 9.594 0.688 -11.004 1.00 98.00 324 HIS A O 1
ATOM 2576 N N . LEU A 1 325 ? 10.655 -0.988 -9.971 1.00 97.62 325 LEU A N 1
ATOM 2577 C CA . LEU A 1 325 ? 11.925 -0.262 -9.819 1.00 97.62 325 LEU A CA 1
ATOM 2578 C C . LEU A 1 325 ? 12.451 0.322 -11.144 1.00 97.62 325 LEU A C 1
ATOM 2580 O O . LEU A 1 325 ? 13.199 1.296 -11.148 1.00 97.62 325 LEU A O 1
ATOM 2584 N N . GLY A 1 326 ? 12.101 -0.305 -12.269 1.00 95.50 326 GLY A N 1
ATOM 2585 C CA . GLY A 1 326 ? 12.577 0.083 -13.591 1.00 95.50 326 GLY A CA 1
ATOM 2586 C C . GLY A 1 326 ? 11.974 1.376 -14.143 1.00 95.50 326 GLY A C 1
ATOM 2587 O O . GLY A 1 326 ? 12.601 1.963 -15.024 1.00 95.50 326 GLY A O 1
ATOM 2588 N N . GLY A 1 327 ? 10.818 1.814 -13.636 1.00 96.56 327 GLY A N 1
ATOM 2589 C CA . GLY A 1 327 ? 10.054 2.948 -14.166 1.00 96.56 327 GLY A CA 1
ATOM 2590 C C . GLY A 1 327 ? 9.844 4.092 -13.175 1.00 96.56 327 GLY A C 1
ATOM 2591 O O . GLY A 1 327 ? 8.940 4.901 -13.362 1.00 96.56 327 GLY A O 1
ATOM 2592 N N . VAL A 1 328 ? 10.644 4.176 -12.105 1.00 97.81 328 VAL A N 1
ATOM 2593 C CA . VAL A 1 328 ? 10.426 5.147 -11.012 1.00 97.81 328 VAL A CA 1
ATOM 2594 C C . VAL A 1 328 ? 10.990 6.550 -11.258 1.00 97.81 328 VAL A C 1
ATOM 2596 O O . VAL A 1 328 ? 10.767 7.429 -10.432 1.00 97.81 328 VAL A O 1
ATOM 2599 N N . LEU A 1 329 ? 11.747 6.775 -12.337 1.00 98.06 329 LEU A N 1
ATOM 2600 C CA . LEU A 1 329 ? 12.509 8.013 -12.530 1.00 98.06 329 LEU A CA 1
ATOM 2601 C C . LEU A 1 329 ? 11.775 9.000 -13.445 1.00 98.06 329 LEU A C 1
ATOM 2603 O O . LEU A 1 329 ? 11.444 8.683 -14.589 1.00 98.06 329 LEU A O 1
ATOM 2607 N N . SER A 1 330 ? 11.602 10.233 -12.976 1.00 97.00 330 SER A N 1
ATOM 2608 C CA . SER A 1 330 ? 11.306 11.383 -13.836 1.00 97.00 330 SER A CA 1
ATOM 2609 C C . SER A 1 330 ? 12.509 11.724 -14.732 1.00 97.00 330 SER A C 1
ATOM 2611 O O . SER A 1 330 ? 13.641 11.380 -14.389 1.00 97.00 330 SER A O 1
ATOM 2613 N N . PRO A 1 331 ? 12.343 12.471 -15.843 1.00 96.69 331 PRO A N 1
ATOM 2614 C CA . PRO A 1 331 ? 13.459 12.829 -16.729 1.00 96.69 331 PRO A CA 1
ATOM 2615 C C . PRO A 1 331 ? 14.655 13.475 -16.014 1.00 96.69 331 PRO A C 1
ATOM 2617 O O . PRO A 1 331 ? 15.809 13.145 -16.290 1.00 96.69 331 PRO A O 1
ATOM 2620 N N . LYS A 1 332 ? 14.400 14.344 -15.030 1.00 97.44 332 LYS A N 1
ATOM 2621 C CA . LYS A 1 332 ? 15.459 14.949 -14.212 1.00 97.44 332 LYS A CA 1
ATOM 2622 C C . LYS A 1 332 ? 16.217 13.902 -13.389 1.00 97.44 332 LYS A C 1
ATOM 2624 O O . LYS A 1 332 ? 17.438 13.970 -13.277 1.00 97.44 332 LYS A O 1
ATOM 2629 N N . GLU A 1 333 ? 15.511 12.927 -12.831 1.00 98.19 333 GLU A N 1
ATOM 2630 C CA . GLU A 1 333 ? 16.106 11.853 -12.035 1.00 98.19 333 GLU A CA 1
ATOM 2631 C C . GLU A 1 333 ? 16.831 10.819 -12.915 1.00 98.19 333 GLU A C 1
ATOM 2633 O O . GLU A 1 333 ? 17.854 10.288 -12.491 1.00 98.19 333 GLU A O 1
ATOM 2638 N N . ILE A 1 334 ? 16.394 10.590 -14.164 1.00 98.50 334 ILE A N 1
ATOM 2639 C CA . ILE A 1 334 ? 17.132 9.779 -15.156 1.00 98.50 334 ILE A CA 1
ATOM 2640 C C . ILE A 1 334 ? 18.536 10.370 -15.374 1.00 98.50 334 ILE A C 1
ATOM 2642 O O . ILE A 1 334 ? 19.530 9.639 -15.358 1.00 98.50 334 ILE A O 1
ATOM 2646 N N . ILE A 1 335 ? 18.638 11.697 -15.509 1.00 98.31 335 ILE A N 1
ATOM 2647 C CA . ILE A 1 335 ? 19.921 12.414 -15.616 1.00 98.31 335 ILE A CA 1
ATOM 2648 C C . ILE A 1 335 ? 20.748 12.259 -14.335 1.00 98.31 335 ILE A C 1
ATOM 2650 O O . ILE A 1 335 ? 21.949 11.996 -14.410 1.00 98.31 335 ILE A O 1
ATOM 2654 N N . GLU A 1 336 ? 20.122 12.394 -13.162 1.00 98.25 336 GLU A N 1
ATOM 2655 C CA . GLU A 1 336 ? 20.797 12.240 -11.866 1.00 98.25 336 GLU A CA 1
ATOM 2656 C C . GLU A 1 336 ? 21.388 10.827 -11.694 1.00 98.25 336 GLU A C 1
ATOM 2658 O O . GLU A 1 336 ? 22.520 10.682 -11.228 1.00 98.25 336 GLU A O 1
ATOM 2663 N N . VAL A 1 337 ? 20.661 9.785 -12.114 1.00 98.44 337 VAL A N 1
ATOM 2664 C CA . VAL A 1 337 ? 21.129 8.390 -12.090 1.00 98.44 337 VAL A CA 1
ATOM 2665 C C . VAL A 1 337 ? 22.254 8.158 -13.093 1.00 98.44 337 VAL A C 1
ATOM 2667 O O . VAL A 1 337 ? 23.262 7.554 -12.729 1.00 98.44 337 VAL A O 1
ATOM 2670 N N . ALA A 1 338 ? 22.133 8.659 -14.325 1.00 98.06 338 ALA A N 1
ATOM 2671 C CA . ALA A 1 338 ? 23.200 8.561 -15.322 1.00 98.06 338 ALA A CA 1
ATOM 2672 C C . ALA A 1 338 ? 24.494 9.253 -14.851 1.00 98.06 338 ALA A C 1
ATOM 2674 O O . ALA A 1 338 ? 25.591 8.745 -15.081 1.00 98.06 338 ALA A O 1
ATOM 2675 N N . GLY A 1 339 ? 24.372 10.369 -14.123 1.00 97.88 339 GLY A N 1
ATOM 2676 C CA . GLY A 1 339 ? 25.502 11.093 -13.537 1.00 97.88 339 GLY A CA 1
ATOM 2677 C C . GLY A 1 339 ? 26.299 10.290 -12.505 1.00 97.88 339 GLY A C 1
ATOM 2678 O O . GLY A 1 339 ? 27.475 10.574 -12.297 1.00 97.88 339 GLY A O 1
ATOM 2679 N N . ALA A 1 340 ? 25.711 9.250 -11.902 1.00 97.94 340 ALA A N 1
ATOM 2680 C CA . ALA A 1 340 ? 26.396 8.407 -10.919 1.00 97.94 340 ALA A CA 1
ATOM 2681 C C . ALA A 1 340 ? 27.566 7.596 -11.505 1.00 97.94 340 ALA A C 1
ATOM 2683 O O . ALA A 1 340 ? 28.382 7.088 -10.740 1.00 97.94 340 ALA A O 1
ATOM 2684 N N . ILE A 1 341 ? 27.634 7.461 -12.834 1.00 96.81 341 ILE A N 1
ATOM 2685 C CA . ILE A 1 341 ? 28.710 6.766 -13.556 1.00 96.81 341 ILE A CA 1
ATOM 2686 C C . ILE A 1 341 ? 29.452 7.688 -14.533 1.00 96.81 341 ILE A C 1
ATOM 2688 O O . ILE A 1 341 ? 30.104 7.221 -15.464 1.00 96.81 341 ILE A O 1
ATOM 2692 N N . GLU A 1 342 ? 29.331 9.010 -14.372 1.00 95.88 342 GLU A N 1
ATOM 2693 C CA . GLU A 1 342 ? 29.943 9.971 -15.296 1.00 95.88 342 GLU A CA 1
ATOM 2694 C C . GLU A 1 342 ? 31.475 9.839 -15.348 1.00 95.88 342 GLU A C 1
ATOM 2696 O O . GLU A 1 342 ? 32.066 9.996 -16.419 1.00 95.88 342 GLU A O 1
ATOM 2701 N N . ASP A 1 343 ? 32.115 9.505 -14.226 1.00 95.12 343 ASP A N 1
ATOM 2702 C CA . ASP A 1 343 ? 33.563 9.291 -14.159 1.00 95.12 343 ASP A CA 1
ATOM 2703 C C . ASP A 1 343 ? 33.988 8.032 -14.929 1.00 95.12 343 ASP A C 1
ATOM 2705 O O . ASP A 1 343 ? 34.904 8.097 -15.750 1.00 95.12 343 ASP A O 1
ATOM 2709 N N . GLU A 1 344 ? 33.267 6.917 -14.767 1.00 94.25 344 GLU A N 1
ATOM 2710 C CA . GLU A 1 344 ? 33.502 5.685 -15.529 1.00 94.25 344 GLU A CA 1
ATOM 2711 C C . GLU A 1 344 ? 33.361 5.905 -17.031 1.00 94.25 344 GLU A C 1
ATOM 2713 O O . GLU A 1 344 ? 34.179 5.417 -17.814 1.00 94.25 344 GLU A O 1
ATOM 2718 N N . LEU A 1 345 ? 32.362 6.690 -17.443 1.00 94.06 345 LEU A N 1
ATOM 2719 C CA . LEU A 1 345 ? 32.245 7.093 -18.836 1.00 94.06 345 LEU A CA 1
ATOM 2720 C C . LEU A 1 345 ? 33.509 7.862 -19.244 1.00 94.06 345 LEU A C 1
ATOM 2722 O O . LEU A 1 345 ? 34.114 7.546 -20.270 1.00 94.06 345 LEU A O 1
ATOM 2726 N N . ARG A 1 346 ? 33.956 8.855 -18.460 1.00 93.06 346 ARG A N 1
ATOM 2727 C CA . ARG A 1 346 ? 35.087 9.729 -18.842 1.00 93.06 346 ARG A CA 1
ATOM 2728 C C . ARG A 1 346 ? 36.359 8.922 -19.058 1.00 93.06 346 ARG A C 1
ATOM 2730 O O . ARG A 1 346 ? 37.121 9.239 -19.975 1.00 93.06 346 ARG A O 1
ATOM 2737 N N . ASP A 1 347 ? 36.550 7.867 -18.282 1.00 92.75 347 ASP A N 1
ATOM 2738 C CA . ASP A 1 347 ? 37.658 6.938 -18.455 1.00 92.75 347 ASP A CA 1
ATOM 2739 C C . ASP A 1 347 ? 37.478 6.031 -19.681 1.00 92.75 347 ASP A C 1
ATOM 2741 O O . ASP A 1 347 ? 38.406 5.933 -20.490 1.00 92.75 347 ASP A O 1
ATOM 2745 N N . GLU A 1 348 ? 36.283 5.479 -19.924 1.00 92.19 348 GLU A N 1
ATOM 2746 C CA . GLU A 1 348 ? 35.975 4.722 -21.151 1.00 92.19 348 GLU A CA 1
ATOM 2747 C C . GLU A 1 348 ? 36.229 5.570 -22.413 1.00 92.19 348 GLU A C 1
ATOM 2749 O O . GLU A 1 348 ? 36.810 5.102 -23.392 1.00 92.19 348 GLU A O 1
ATOM 2754 N N . ARG A 1 349 ? 35.893 6.863 -22.378 1.00 91.69 349 ARG A N 1
ATOM 2755 C CA . ARG A 1 349 ? 36.164 7.827 -23.459 1.00 91.69 349 ARG A CA 1
ATOM 2756 C C . ARG A 1 349 ? 37.643 8.076 -23.697 1.00 91.69 349 ARG A C 1
ATOM 2758 O O . ARG A 1 349 ? 38.052 8.224 -24.848 1.00 91.69 349 ARG A O 1
ATOM 2765 N N . ARG A 1 350 ? 38.438 8.186 -22.630 1.00 92.12 350 ARG A N 1
ATOM 2766 C CA . ARG A 1 350 ? 39.896 8.365 -22.738 1.00 92.12 350 ARG A CA 1
ATOM 2767 C C . ARG A 1 350 ? 40.545 7.148 -23.395 1.00 92.12 350 ARG A C 1
ATOM 2769 O O . ARG A 1 350 ? 41.505 7.312 -24.141 1.00 92.12 350 ARG A O 1
ATOM 2776 N N . GLN A 1 351 ? 39.998 5.960 -23.146 1.00 92.81 351 GLN A N 1
ATOM 2777 C CA . GLN A 1 351 ? 40.544 4.682 -23.602 1.00 92.81 351 GLN A CA 1
ATOM 2778 C C . GLN A 1 351 ? 39.988 4.220 -24.961 1.00 92.81 351 GLN A C 1
ATOM 2780 O O . GLN A 1 351 ? 40.645 3.446 -25.653 1.00 92.81 351 GLN A O 1
ATOM 2785 N N . ASN A 1 352 ? 38.811 4.701 -25.382 1.00 93.19 352 ASN A N 1
ATOM 2786 C CA . ASN A 1 352 ? 38.143 4.275 -26.613 1.00 93.19 352 ASN A CA 1
ATOM 2787 C C . ASN A 1 352 ? 38.024 5.417 -27.650 1.00 93.19 352 ASN A C 1
ATOM 2789 O O . ASN A 1 352 ? 37.112 6.247 -27.565 1.00 93.19 352 ASN A O 1
ATOM 2793 N N . PRO A 1 353 ? 38.859 5.427 -28.712 1.00 89.69 353 PRO A N 1
ATOM 2794 C CA . PRO A 1 353 ? 38.804 6.442 -29.766 1.00 89.69 353 PRO A CA 1
ATOM 2795 C C . PRO A 1 353 ? 37.446 6.552 -30.471 1.00 89.69 353 PRO A C 1
ATOM 2797 O O . PRO A 1 353 ? 37.057 7.648 -30.874 1.00 89.69 353 PRO A O 1
ATOM 2800 N N . LYS A 1 354 ? 36.698 5.444 -30.602 1.00 89.81 354 LYS A N 1
ATOM 2801 C CA . LYS A 1 354 ? 35.367 5.438 -31.236 1.00 89.81 354 LYS A CA 1
ATOM 2802 C C . LYS A 1 354 ? 34.319 6.143 -30.382 1.00 89.81 354 LYS A C 1
ATOM 2804 O O . LYS A 1 354 ? 33.336 6.629 -30.927 1.00 89.81 354 LYS A O 1
ATOM 2809 N N . PHE A 1 355 ? 34.547 6.226 -29.074 1.00 92.06 355 PHE A N 1
ATOM 2810 C CA . PHE A 1 355 ? 33.671 6.883 -28.111 1.00 92.06 355 PHE A CA 1
ATOM 2811 C C . PHE A 1 355 ? 34.192 8.264 -27.686 1.00 92.06 355 PHE A C 1
ATOM 2813 O O . PHE A 1 355 ? 33.662 8.872 -26.769 1.00 92.06 355 PHE A O 1
ATOM 2820 N N . LYS A 1 356 ? 35.209 8.813 -28.366 1.00 85.12 356 LYS A N 1
ATOM 2821 C CA . LYS A 1 356 ? 35.790 10.124 -28.032 1.00 85.12 356 LYS A CA 1
ATOM 2822 C C . LYS A 1 356 ? 34.788 11.283 -28.158 1.00 85.12 356 LYS A C 1
ATOM 2824 O O . LYS A 1 356 ? 34.920 12.272 -27.428 1.00 85.12 356 LYS A O 1
ATOM 2829 N N . ASN A 1 357 ? 33.820 11.169 -29.074 1.00 79.88 357 ASN A N 1
ATOM 2830 C CA . ASN A 1 357 ? 32.702 12.102 -29.216 1.00 79.88 357 ASN A CA 1
ATOM 2831 C C . ASN A 1 357 ? 31.431 11.510 -28.584 1.00 79.88 357 ASN A C 1
ATOM 2833 O O . ASN A 1 357 ? 30.936 10.483 -29.044 1.00 79.88 357 ASN A O 1
ATOM 2837 N N . TRP A 1 358 ? 30.923 12.170 -27.545 1.00 79.50 358 TRP A N 1
ATOM 2838 C CA . TRP A 1 358 ? 29.728 11.775 -26.788 1.00 79.50 358 TRP A CA 1
ATOM 2839 C C . TRP A 1 358 ? 28.453 12.491 -27.207 1.00 79.50 358 TRP A C 1
ATOM 2841 O O . TRP A 1 358 ? 27.410 12.283 -26.593 1.00 79.50 358 TRP A O 1
ATOM 2851 N N . ASP A 1 359 ? 28.537 13.311 -28.251 1.00 86.06 359 ASP A N 1
ATOM 2852 C CA . ASP A 1 359 ? 27.374 13.910 -28.889 1.00 86.06 359 ASP A CA 1
ATOM 2853 C C . ASP A 1 359 ? 26.634 12.840 -29.713 1.00 86.06 359 ASP A C 1
ATOM 2855 O O . ASP A 1 359 ? 26.906 12.608 -30.899 1.00 86.06 359 ASP A O 1
ATOM 2859 N N . LEU A 1 360 ? 25.790 12.066 -29.031 1.00 91.94 360 LEU A N 1
ATOM 2860 C CA . LEU A 1 360 ? 25.070 10.934 -29.594 1.00 91.94 360 LEU A CA 1
ATOM 2861 C C . LEU A 1 360 ? 23.716 11.397 -30.128 1.00 91.94 360 LEU A C 1
ATOM 2863 O O . LEU A 1 360 ? 22.881 11.924 -29.394 1.00 91.94 360 LEU A O 1
ATOM 2867 N N . LYS A 1 361 ? 23.448 11.094 -31.400 1.00 91.56 361 LYS A N 1
ATOM 2868 C CA . LYS A 1 361 ? 22.113 11.266 -31.981 1.00 91.56 361 LYS A CA 1
ATOM 2869 C C . LYS A 1 361 ? 21.174 10.159 -31.508 1.00 91.56 361 LYS A C 1
ATOM 2871 O O . LYS A 1 361 ? 21.566 8.989 -31.460 1.00 91.56 361 LYS A O 1
ATOM 2876 N N . GLY A 1 362 ? 19.931 10.540 -31.220 1.00 89.94 362 GLY A N 1
ATOM 2877 C CA . GLY A 1 362 ? 18.858 9.606 -30.888 1.00 89.94 362 GLY A CA 1
ATOM 2878 C C . GLY A 1 362 ? 18.509 8.656 -32.048 1.00 89.94 362 GLY A C 1
ATOM 2879 O O . GLY A 1 362 ? 19.055 8.785 -33.150 1.00 89.94 362 GLY A O 1
ATOM 2880 N N . PRO A 1 363 ? 17.628 7.671 -31.809 1.00 90.56 363 PRO A N 1
ATOM 2881 C CA . PRO A 1 363 ? 17.120 6.773 -32.845 1.00 90.56 363 PRO A CA 1
ATOM 2882 C C . PRO A 1 363 ? 16.442 7.547 -33.976 1.00 90.56 363 PRO A C 1
ATOM 2884 O O . PRO A 1 363 ? 15.727 8.520 -33.734 1.00 90.56 363 PRO A O 1
ATOM 2887 N N . GLY A 1 364 ? 16.652 7.082 -35.209 1.00 85.06 364 GLY A N 1
ATOM 2888 C CA . GLY A 1 364 ? 15.975 7.636 -36.382 1.00 85.06 364 GLY A CA 1
ATOM 2889 C C . GLY A 1 364 ? 14.477 7.290 -36.421 1.00 85.06 364 GLY A C 1
ATOM 2890 O O . GLY A 1 364 ? 14.006 6.492 -35.603 1.00 85.06 364 GLY A O 1
ATOM 2891 N N . PRO A 1 365 ? 13.721 7.846 -37.386 1.00 80.25 365 PRO A N 1
ATOM 2892 C CA . PRO A 1 365 ? 12.304 7.532 -37.563 1.00 80.25 365 PRO A CA 1
ATOM 2893 C C . PRO A 1 365 ? 12.062 6.018 -37.663 1.00 80.25 365 PRO A C 1
ATOM 2895 O O . PRO A 1 365 ? 12.728 5.327 -38.431 1.00 80.25 365 PRO A O 1
ATOM 2898 N N . GLY A 1 366 ? 11.128 5.497 -36.862 1.00 81.00 366 GLY A N 1
ATOM 2899 C CA . GLY A 1 366 ? 10.773 4.071 -36.831 1.00 81.00 366 GLY A CA 1
ATOM 2900 C C . GLY A 1 366 ? 11.752 3.148 -36.088 1.00 81.00 366 GLY A C 1
ATOM 2901 O O . GLY A 1 366 ? 11.459 1.964 -35.922 1.00 81.00 366 GLY A O 1
ATOM 2902 N N . GLU A 1 367 ? 12.894 3.644 -35.598 1.00 90.12 367 GLU A N 1
ATOM 2903 C CA . GLU A 1 367 ? 13.822 2.851 -34.786 1.00 90.12 367 GLU A CA 1
ATOM 2904 C C . GLU A 1 367 ? 13.450 2.911 -33.292 1.00 90.12 367 GLU A C 1
ATOM 2906 O O . GLU A 1 367 ? 13.291 3.983 -32.700 1.00 90.12 367 GLU A O 1
ATOM 2911 N N . SER A 1 368 ? 13.350 1.741 -32.650 1.00 90.94 368 SER A N 1
ATOM 2912 C CA . SER A 1 368 ? 13.138 1.653 -31.202 1.00 90.94 368 SER A CA 1
ATOM 2913 C C . SER A 1 368 ? 14.413 1.970 -30.420 1.00 90.94 368 SER A C 1
ATOM 2915 O O . SER A 1 368 ? 15.525 1.660 -30.859 1.00 90.94 368 SER A O 1
ATOM 2917 N N . TRP A 1 369 ? 14.264 2.503 -29.205 1.00 92.56 369 TRP A N 1
ATOM 2918 C CA . TRP A 1 369 ? 15.388 2.773 -28.303 1.00 92.56 369 TRP A CA 1
ATOM 2919 C C . TRP A 1 369 ? 16.236 1.525 -28.030 1.00 92.56 369 TRP A C 1
ATOM 2921 O O . TRP A 1 369 ? 17.467 1.592 -28.050 1.00 92.56 369 TRP A O 1
ATOM 2931 N N . LYS A 1 370 ? 15.593 0.362 -27.846 1.00 91.50 370 LYS A N 1
ATOM 2932 C CA . LYS A 1 370 ? 16.272 -0.930 -27.641 1.00 91.50 370 LYS A CA 1
ATOM 2933 C C . LYS A 1 370 ? 17.166 -1.311 -28.829 1.00 91.50 370 LYS A C 1
ATOM 2935 O O . LYS A 1 370 ? 18.289 -1.773 -28.625 1.00 91.50 370 LYS A O 1
ATOM 2940 N N . ASN A 1 371 ? 16.694 -1.122 -30.063 1.00 93.69 371 ASN A N 1
ATOM 2941 C CA . ASN A 1 371 ? 17.486 -1.423 -31.261 1.00 93.69 371 ASN A CA 1
ATOM 2942 C C . ASN A 1 371 ? 18.619 -0.410 -31.454 1.00 93.69 371 ASN A C 1
ATOM 2944 O O . ASN A 1 371 ? 19.757 -0.809 -31.715 1.00 93.69 371 ASN A O 1
ATOM 2948 N N . TRP A 1 372 ? 18.329 0.873 -31.240 1.00 95.62 372 TRP A N 1
ATOM 2949 C CA . TRP A 1 372 ? 19.300 1.957 -31.341 1.00 95.62 372 TRP A CA 1
ATOM 2950 C C . TRP A 1 372 ? 20.472 1.789 -30.380 1.00 95.62 372 TRP A C 1
ATOM 2952 O O . TRP A 1 372 ? 21.624 1.788 -30.824 1.00 95.62 372 TRP A O 1
ATOM 2962 N N . ARG A 1 373 ? 20.208 1.562 -29.085 1.00 95.50 373 ARG A N 1
ATOM 2963 C CA . ARG A 1 373 ? 21.284 1.430 -28.093 1.00 95.50 373 ARG A CA 1
ATOM 2964 C C . ARG A 1 373 ? 22.156 0.211 -28.367 1.00 95.50 373 ARG A C 1
ATOM 2966 O O . ARG A 1 373 ? 23.374 0.316 -28.296 1.00 95.50 373 ARG A O 1
ATOM 2973 N N . ARG A 1 374 ? 21.563 -0.914 -28.791 1.00 95.56 374 ARG A N 1
ATOM 2974 C CA . ARG A 1 374 ? 22.300 -2.131 -29.175 1.00 95.56 374 ARG A CA 1
ATOM 2975 C C . ARG A 1 374 ? 23.188 -1.898 -30.397 1.00 95.56 374 ARG A C 1
ATOM 2977 O O . ARG A 1 374 ? 24.352 -2.303 -30.413 1.00 95.56 374 ARG A O 1
ATOM 2984 N N . ARG A 1 375 ? 22.653 -1.241 -31.431 1.00 95.88 375 ARG A N 1
ATOM 2985 C CA . ARG A 1 375 ? 23.389 -0.914 -32.660 1.00 95.88 375 ARG A CA 1
ATOM 2986 C C . ARG A 1 375 ? 24.554 0.031 -32.371 1.00 95.88 375 ARG A C 1
ATOM 2988 O O . ARG A 1 375 ? 25.659 -0.211 -32.860 1.00 95.88 375 ARG A O 1
ATOM 2995 N N . LEU A 1 376 ? 24.326 1.086 -31.588 1.00 95.62 376 LEU A N 1
ATOM 2996 C CA . LEU A 1 376 ? 25.375 2.032 -31.211 1.00 95.62 376 LEU A CA 1
ATOM 2997 C C . LEU A 1 376 ? 26.422 1.407 -30.292 1.00 95.62 376 LEU A C 1
ATOM 2999 O O . LEU A 1 376 ? 27.603 1.594 -30.561 1.00 95.62 376 LEU A O 1
ATOM 3003 N N . ALA A 1 377 ? 26.023 0.613 -29.297 1.00 95.44 377 ALA A N 1
ATOM 3004 C CA . ALA A 1 377 ? 26.944 -0.095 -28.407 1.00 95.44 377 ALA A CA 1
ATOM 3005 C C . ALA A 1 377 ? 27.934 -0.952 -29.212 1.00 95.44 377 ALA A C 1
ATOM 3007 O O . ALA A 1 377 ? 29.148 -0.818 -29.067 1.00 95.44 377 ALA A O 1
ATOM 3008 N N . LYS A 1 378 ? 27.427 -1.730 -30.181 1.00 96.25 378 LYS A N 1
ATOM 3009 C CA . LYS A 1 378 ? 28.265 -2.518 -31.099 1.00 96.25 378 LYS A CA 1
ATOM 3010 C C . LYS A 1 378 ? 29.162 -1.644 -31.984 1.00 96.25 378 LYS A C 1
ATOM 3012 O O . LYS A 1 378 ? 30.327 -1.972 -32.188 1.00 96.25 378 LYS A O 1
ATOM 3017 N N . LYS A 1 379 ? 28.636 -0.540 -32.529 1.00 94.81 379 LYS A N 1
ATOM 3018 C CA . LYS A 1 379 ? 29.395 0.372 -33.408 1.00 94.81 379 LYS A CA 1
ATOM 3019 C C . LYS A 1 379 ? 30.545 1.060 -32.665 1.00 94.81 379 LYS A C 1
ATOM 3021 O O . LYS A 1 379 ? 31.642 1.178 -33.210 1.00 94.81 379 LYS A O 1
ATOM 3026 N N . LEU A 1 380 ? 30.274 1.525 -31.450 1.00 94.69 380 LEU A N 1
ATOM 3027 C CA . LEU A 1 380 ? 31.191 2.293 -30.610 1.00 94.69 380 LEU A CA 1
ATOM 3028 C C . LEU A 1 380 ? 32.095 1.393 -29.757 1.00 94.69 380 LEU A C 1
ATOM 3030 O O . LEU A 1 380 ? 33.091 1.879 -29.235 1.00 94.69 380 LEU A O 1
ATOM 3034 N N . ASN A 1 381 ? 31.800 0.090 -29.680 1.00 94.62 381 ASN A N 1
ATOM 3035 C CA . ASN A 1 381 ? 32.489 -0.880 -28.829 1.00 94.62 381 ASN A CA 1
ATOM 3036 C C . ASN A 1 381 ? 32.459 -0.476 -27.345 1.00 94.62 381 ASN A C 1
ATOM 3038 O O . ASN A 1 381 ? 33.498 -0.391 -26.698 1.00 94.62 381 ASN A O 1
ATOM 3042 N N . VAL A 1 382 ? 31.258 -0.176 -26.853 1.00 94.62 382 VAL A N 1
ATOM 3043 C CA . VAL A 1 382 ? 30.957 0.180 -25.456 1.00 94.62 382 VAL A CA 1
ATOM 3044 C C . VAL A 1 382 ? 29.702 -0.566 -25.006 1.00 94.62 382 VAL A C 1
ATOM 3046 O O . VAL A 1 382 ? 29.004 -1.171 -25.826 1.00 94.62 382 VAL A O 1
ATOM 3049 N N . SER A 1 383 ? 29.383 -0.518 -23.717 1.00 94.88 383 SER A N 1
ATOM 3050 C CA . SER A 1 383 ? 28.161 -1.139 -23.195 1.00 94.88 383 SER A CA 1
ATOM 3051 C C . SER A 1 383 ? 26.881 -0.397 -23.635 1.00 94.88 383 SER A C 1
ATOM 3053 O O . SER A 1 383 ? 26.903 0.803 -23.913 1.00 94.88 383 SER A O 1
ATOM 3055 N N . GLU A 1 384 ? 25.726 -1.083 -23.662 1.00 95.56 384 GLU A N 1
ATOM 3056 C CA . GLU A 1 384 ? 24.425 -0.407 -23.866 1.00 95.56 384 GLU A CA 1
ATOM 3057 C C . GLU A 1 384 ? 24.160 0.654 -22.782 1.00 95.56 384 GLU A C 1
ATOM 3059 O O . GLU A 1 384 ? 23.585 1.697 -23.087 1.00 95.56 384 GLU A O 1
ATOM 3064 N N . LEU A 1 385 ? 24.615 0.403 -21.547 1.00 95.81 385 LEU A N 1
ATOM 3065 C CA . LEU A 1 385 ? 24.549 1.354 -20.435 1.00 95.81 385 LEU A CA 1
ATOM 3066 C C . LEU A 1 385 ? 25.313 2.639 -20.770 1.00 95.81 385 LEU A C 1
ATOM 3068 O O . LEU A 1 385 ? 24.768 3.728 -20.609 1.00 95.81 385 LEU A O 1
ATOM 3072 N N . SER A 1 386 ? 26.536 2.517 -21.293 1.00 95.81 386 SER A N 1
ATOM 3073 C CA . SER A 1 386 ? 27.370 3.662 -21.665 1.00 95.81 386 SER A CA 1
ATOM 3074 C C . SER A 1 386 ? 26.708 4.528 -22.731 1.00 95.81 386 SER A C 1
ATOM 3076 O O . SER A 1 386 ? 26.748 5.753 -22.645 1.00 95.81 386 SER A O 1
ATOM 3078 N N . VAL A 1 387 ? 26.048 3.902 -23.714 1.00 96.25 387 VAL A N 1
ATOM 3079 C CA . VAL A 1 387 ? 25.290 4.616 -24.754 1.00 96.25 387 VAL A CA 1
ATOM 3080 C C . VAL A 1 387 ? 24.131 5.405 -24.150 1.00 96.25 387 VAL A C 1
ATOM 3082 O O . VAL A 1 387 ? 23.982 6.588 -24.452 1.00 96.25 387 VAL A O 1
ATOM 3085 N N . VAL A 1 388 ? 23.315 4.771 -23.303 1.00 97.00 388 VAL A N 1
ATOM 3086 C CA . VAL A 1 388 ? 22.149 5.422 -22.686 1.00 97.00 388 VAL A CA 1
ATOM 3087 C C . VAL A 1 388 ? 22.592 6.547 -21.752 1.00 97.00 388 VAL A C 1
ATOM 3089 O O . VAL A 1 388 ? 22.097 7.665 -21.874 1.00 97.00 388 VAL A O 1
ATOM 3092 N N . ALA A 1 389 ? 23.555 6.285 -20.867 1.00 97.12 389 ALA A N 1
ATOM 3093 C CA . ALA A 1 389 ? 24.036 7.265 -19.903 1.00 97.12 389 ALA A CA 1
ATOM 3094 C C . ALA A 1 389 ? 24.691 8.472 -20.590 1.00 97.12 389 ALA A C 1
ATOM 3096 O O . ALA A 1 389 ? 24.341 9.607 -20.274 1.00 97.12 389 ALA A O 1
ATOM 3097 N N . ALA A 1 390 ? 25.558 8.254 -21.587 1.00 96.38 390 ALA A N 1
ATOM 3098 C CA . ALA A 1 390 ? 26.133 9.353 -22.360 1.00 96.38 390 ALA A CA 1
ATOM 3099 C C . ALA A 1 390 ? 25.056 10.151 -23.103 1.00 96.38 390 ALA A C 1
ATOM 3101 O O . ALA A 1 390 ? 25.100 11.377 -23.082 1.00 96.38 390 ALA A O 1
ATOM 3102 N N . TYR A 1 391 ? 24.064 9.478 -23.700 1.00 96.50 391 TYR A N 1
ATOM 3103 C CA . TYR A 1 391 ? 22.985 10.151 -24.420 1.00 96.50 391 TYR A CA 1
ATOM 3104 C C . TYR A 1 391 ? 22.151 11.057 -23.508 1.00 96.50 391 TYR A C 1
ATOM 3106 O O . TYR A 1 391 ? 21.921 12.219 -23.840 1.00 96.50 391 TYR A O 1
ATOM 3114 N N . VAL A 1 392 ? 21.741 10.541 -22.348 1.00 96.50 392 VAL A N 1
ATOM 3115 C CA . VAL A 1 392 ? 20.956 11.270 -21.341 1.00 96.50 392 VAL A CA 1
ATOM 3116 C C . VAL A 1 392 ? 21.743 12.454 -20.772 1.00 96.50 392 VAL A C 1
ATOM 3118 O O . VAL A 1 392 ? 21.190 13.546 -20.628 1.00 96.50 392 VAL A O 1
ATOM 3121 N N . LEU A 1 393 ? 23.039 12.279 -20.490 1.00 96.44 393 LEU A N 1
ATOM 3122 C CA . LEU A 1 393 ? 23.893 13.325 -19.912 1.00 96.44 393 LEU A CA 1
ATOM 3123 C C . LEU A 1 393 ? 24.083 14.544 -20.826 1.00 96.44 393 LEU A C 1
ATOM 3125 O O . LEU A 1 393 ? 24.423 15.619 -20.333 1.00 96.44 393 LEU A O 1
ATOM 3129 N N . GLN A 1 394 ? 23.779 14.441 -22.123 1.00 94.44 394 GLN A N 1
ATOM 3130 C CA . GLN A 1 394 ? 23.713 15.606 -23.019 1.00 94.44 394 GLN A CA 1
ATOM 3131 C C . GLN A 1 394 ? 22.654 16.629 -22.575 1.00 94.44 394 GLN A C 1
ATOM 3133 O O . GLN A 1 394 ? 22.786 17.818 -22.855 1.00 94.44 394 GLN A O 1
ATOM 3138 N N . SER A 1 395 ? 21.632 16.183 -21.837 1.00 95.69 395 SER A N 1
ATOM 3139 C CA . SER A 1 395 ? 20.570 17.032 -21.282 1.00 95.69 395 SER A CA 1
ATOM 3140 C C . SER A 1 395 ? 20.852 17.488 -19.843 1.00 95.69 395 SER A C 1
ATOM 3142 O O . SER A 1 395 ? 19.977 18.068 -19.209 1.00 95.69 395 SER A O 1
ATOM 3144 N N . LYS A 1 396 ? 22.066 17.275 -19.304 1.00 94.50 396 LYS A N 1
ATOM 3145 C CA . LYS A 1 396 ? 22.409 17.580 -17.897 1.00 94.50 396 LYS A CA 1
ATOM 3146 C C . LYS A 1 396 ? 22.117 19.026 -17.485 1.00 94.50 396 LYS A C 1
ATOM 3148 O O . LYS A 1 396 ? 21.669 19.260 -16.368 1.00 94.50 396 LYS A O 1
ATOM 3153 N N . ASN A 1 397 ? 22.336 19.974 -18.395 1.00 93.88 397 ASN A N 1
ATOM 3154 C CA . ASN A 1 397 ? 22.097 21.404 -18.163 1.00 93.88 397 ASN A CA 1
ATOM 3155 C C . ASN A 1 397 ? 20.733 21.890 -18.694 1.00 93.88 397 ASN A C 1
ATOM 3157 O O . ASN A 1 397 ? 20.465 23.085 -18.641 1.00 93.88 397 ASN A O 1
ATOM 3161 N N . ALA A 1 398 ? 19.913 20.989 -19.244 1.00 94.50 398 ALA A N 1
ATOM 3162 C CA . ALA A 1 398 ? 18.619 21.284 -19.862 1.00 94.50 398 ALA A CA 1
ATOM 3163 C C . ALA A 1 398 ? 17.661 20.070 -19.745 1.00 94.50 398 ALA A C 1
ATOM 3165 O O . ALA A 1 398 ? 17.361 19.429 -20.761 1.00 94.50 398 ALA A O 1
ATOM 3166 N N . PRO A 1 399 ? 17.231 19.672 -18.525 1.00 94.00 399 PRO A N 1
ATOM 3167 C CA . PRO A 1 399 ? 16.419 18.467 -18.309 1.00 94.00 399 PRO A CA 1
ATOM 3168 C C . PRO A 1 399 ? 15.091 18.443 -19.077 1.00 94.00 399 PRO A C 1
ATOM 3170 O O . PRO A 1 399 ? 14.609 17.372 -19.442 1.00 94.00 399 PRO A O 1
ATOM 3173 N N . GLU A 1 400 ? 14.517 19.609 -19.362 1.00 95.81 400 GLU A N 1
ATOM 3174 C CA . GLU A 1 400 ? 13.308 19.785 -20.169 1.00 95.81 400 GLU A CA 1
ATOM 3175 C C . GLU A 1 400 ? 13.454 19.235 -21.594 1.00 95.81 400 GLU A C 1
ATOM 3177 O O . GLU A 1 400 ? 12.474 18.773 -22.174 1.00 95.81 400 GLU A O 1
ATOM 3182 N N . LYS A 1 401 ? 14.677 19.191 -22.143 1.00 94.94 401 LYS A N 1
ATOM 3183 C CA . LYS A 1 401 ? 14.933 18.553 -23.443 1.00 94.94 401 LYS A CA 1
ATOM 3184 C C . LYS A 1 401 ? 14.726 17.048 -23.385 1.00 94.94 401 LYS A C 1
ATOM 3186 O O . LYS A 1 401 ? 14.218 16.470 -24.338 1.00 94.94 401 LYS A O 1
ATOM 3191 N N . LEU A 1 402 ? 15.107 16.406 -22.280 1.00 95.69 402 LEU A N 1
ATOM 3192 C CA . LEU A 1 402 ? 14.869 14.976 -22.106 1.00 95.69 402 LEU A CA 1
ATOM 3193 C C . LEU A 1 402 ? 13.379 14.686 -21.885 1.00 95.69 402 LEU A C 1
ATOM 3195 O O . LEU A 1 402 ? 12.882 13.692 -22.406 1.00 95.69 402 LEU A O 1
ATOM 3199 N N . ASP A 1 403 ? 12.668 15.563 -21.168 1.00 96.00 403 ASP A N 1
ATOM 3200 C CA . ASP A 1 403 ? 11.205 15.485 -21.028 1.00 96.00 403 ASP A CA 1
ATOM 3201 C C . ASP A 1 403 ? 10.507 15.590 -22.398 1.00 96.00 403 ASP A C 1
ATOM 3203 O O . ASP A 1 403 ? 9.667 14.750 -22.705 1.00 96.00 403 ASP A O 1
ATOM 3207 N N . GLU A 1 404 ? 10.919 16.520 -23.272 1.00 95.56 404 GLU A N 1
ATOM 3208 C CA . GLU A 1 404 ? 10.441 16.600 -24.666 1.00 95.56 404 GLU A CA 1
ATOM 3209 C C . GLU A 1 404 ? 10.785 15.339 -25.478 1.00 95.56 404 GLU A C 1
ATOM 3211 O O . GLU A 1 404 ? 9.940 14.818 -26.195 1.00 95.56 404 GLU A O 1
ATOM 3216 N N . ILE A 1 405 ? 11.999 14.794 -25.355 1.00 93.88 405 ILE A N 1
ATOM 3217 C CA . ILE A 1 405 ? 12.404 13.586 -26.098 1.00 93.88 405 ILE A CA 1
ATOM 3218 C C . ILE A 1 405 ? 11.541 12.372 -25.728 1.00 93.88 405 ILE A C 1
ATOM 3220 O O . ILE A 1 405 ? 11.249 11.542 -26.592 1.00 93.88 405 ILE A O 1
ATOM 3224 N N . ILE A 1 406 ? 11.178 12.234 -24.451 1.00 94.31 406 ILE A N 1
ATOM 3225 C CA . ILE A 1 406 ? 10.418 11.084 -23.948 1.00 94.31 406 ILE A CA 1
ATOM 3226 C C . ILE A 1 406 ? 8.912 11.289 -24.173 1.00 94.31 406 ILE A C 1
ATOM 3228 O O . ILE A 1 406 ? 8.248 10.397 -24.698 1.00 94.31 406 ILE A O 1
ATOM 3232 N N . TYR A 1 407 ? 8.377 12.460 -23.818 1.00 95.94 407 TYR A N 1
ATOM 3233 C CA . TYR A 1 407 ? 6.933 12.718 -23.751 1.00 95.94 407 TYR A CA 1
ATOM 3234 C C . TYR A 1 407 ? 6.398 13.647 -24.849 1.00 95.94 407 TYR A C 1
ATOM 3236 O O . TYR A 1 407 ? 5.185 13.778 -24.991 1.00 95.94 407 TYR A O 1
ATOM 3244 N N . GLY A 1 408 ? 7.261 14.276 -25.644 1.00 93.50 408 GLY A N 1
ATOM 3245 C CA . GLY A 1 408 ? 6.877 15.201 -26.709 1.00 93.50 408 GLY A CA 1
ATOM 3246 C C . GLY A 1 408 ? 6.271 14.530 -27.944 1.00 93.50 408 GLY A C 1
ATOM 3247 O O . GLY A 1 408 ? 6.206 13.305 -28.068 1.00 93.50 408 GLY A O 1
ATOM 3248 N N . GLN A 1 409 ? 5.841 15.352 -28.900 1.00 88.81 409 GLN A N 1
ATOM 3249 C CA . GLN A 1 409 ? 5.033 14.913 -30.047 1.00 88.81 409 GLN A CA 1
ATOM 3250 C C . GLN A 1 409 ? 5.782 14.010 -31.030 1.00 88.81 409 GLN A C 1
ATOM 3252 O O . GLN A 1 409 ? 5.188 13.089 -31.599 1.00 88.81 409 GLN A O 1
ATOM 3257 N N . GLU A 1 410 ? 7.082 14.254 -31.224 1.00 82.50 410 GLU A N 1
ATOM 3258 C CA . GLU A 1 410 ? 7.883 13.614 -32.276 1.00 82.50 410 GLU A CA 1
ATOM 3259 C C . GLU A 1 410 ? 7.906 12.084 -32.173 1.00 82.50 410 GLU A C 1
ATOM 3261 O O . GLU A 1 410 ? 7.927 11.390 -33.190 1.00 82.50 410 GLU A O 1
ATOM 3266 N N . ARG A 1 411 ? 7.888 11.543 -30.948 1.00 80.81 411 ARG A N 1
ATOM 3267 C CA . ARG A 1 411 ? 7.942 10.093 -30.700 1.00 80.81 411 ARG A CA 1
ATOM 3268 C C . ARG A 1 411 ? 6.594 9.462 -30.383 1.00 80.81 411 ARG A C 1
ATOM 3270 O O . ARG A 1 411 ? 6.487 8.240 -30.426 1.00 80.81 411 ARG A O 1
ATOM 3277 N N . ASN A 1 412 ? 5.579 10.273 -30.104 1.00 86.94 412 ASN A N 1
ATOM 3278 C CA . ASN A 1 412 ? 4.316 9.825 -29.522 1.00 86.94 412 ASN A CA 1
ATOM 3279 C C . ASN A 1 412 ? 3.138 9.998 -30.491 1.00 86.94 412 ASN A C 1
ATOM 3281 O O . ASN A 1 412 ? 2.021 10.329 -30.098 1.00 86.94 412 ASN A O 1
ATOM 3285 N N . GLY A 1 413 ? 3.393 9.792 -31.789 1.00 83.38 413 GLY A N 1
ATOM 3286 C CA . GLY A 1 413 ? 2.358 9.836 -32.826 1.00 83.38 413 GLY A CA 1
ATOM 3287 C C . GLY A 1 413 ? 1.670 11.198 -32.944 1.00 83.38 413 GLY A C 1
ATOM 3288 O O . GLY A 1 413 ? 0.480 11.250 -33.242 1.00 83.38 413 GLY A O 1
ATOM 3289 N N . GLY A 1 414 ? 2.394 12.289 -32.666 1.00 87.38 414 GLY A N 1
ATOM 3290 C CA . GLY A 1 414 ? 1.866 13.655 -32.684 1.00 87.38 414 GLY A CA 1
ATOM 3291 C C . GLY A 1 414 ? 1.195 14.108 -31.383 1.00 87.38 414 GLY A C 1
ATOM 3292 O O . GLY A 1 414 ? 0.829 15.277 -31.283 1.00 87.38 414 GLY A O 1
ATOM 3293 N N . LYS A 1 415 ? 1.052 13.233 -30.378 1.00 90.50 415 LYS A N 1
ATOM 3294 C CA . LYS A 1 415 ? 0.516 13.594 -29.056 1.00 90.50 415 LYS A CA 1
ATOM 3295 C C . LYS A 1 415 ? 1.614 14.139 -28.149 1.00 90.50 415 LYS A C 1
ATOM 3297 O O . LYS A 1 415 ? 2.686 13.553 -28.052 1.00 90.50 415 LYS A O 1
ATOM 3302 N N . ASP A 1 416 ? 1.326 15.221 -27.440 1.00 95.44 416 ASP A N 1
ATOM 3303 C CA . ASP A 1 416 ? 2.175 15.729 -26.367 1.00 95.44 416 ASP A CA 1
ATOM 3304 C C . ASP A 1 416 ? 1.733 15.124 -25.031 1.00 95.44 416 ASP A C 1
ATOM 3306 O O . ASP A 1 416 ? 0.798 15.604 -24.390 1.00 95.44 416 ASP A O 1
ATOM 3310 N N . LEU A 1 417 ? 2.416 14.066 -24.595 1.00 96.31 417 LEU A N 1
ATOM 3311 C CA . LEU A 1 417 ? 2.105 13.344 -23.359 1.00 96.31 417 LEU A CA 1
ATOM 3312 C C . LEU A 1 417 ? 2.432 14.152 -22.097 1.00 96.31 417 LEU A C 1
ATOM 3314 O O . LEU A 1 417 ? 2.143 13.715 -20.981 1.00 96.31 417 LEU A O 1
ATOM 3318 N N . ARG A 1 418 ? 3.008 15.353 -22.238 1.00 94.88 418 ARG A N 1
ATOM 3319 C CA . ARG A 1 418 ? 3.155 16.273 -21.109 1.00 94.88 418 ARG A CA 1
ATOM 3320 C C . ARG A 1 418 ? 1.832 16.931 -20.732 1.00 94.88 418 ARG A C 1
ATOM 3322 O O . ARG A 1 418 ? 1.708 17.420 -19.608 1.00 94.88 418 ARG A O 1
ATOM 3329 N N . VAL A 1 419 ? 0.865 16.915 -21.650 1.00 94.31 419 VAL A N 1
ATOM 3330 C CA . VAL A 1 419 ? -0.513 17.362 -21.459 1.00 94.31 419 VAL A CA 1
ATOM 3331 C C . VAL A 1 419 ? -1.364 16.163 -21.036 1.00 94.31 419 VAL A C 1
ATOM 3333 O O . VAL A 1 419 ? -1.562 15.225 -21.805 1.00 94.31 419 VAL A O 1
ATOM 3336 N N . GLU A 1 420 ? -1.896 16.193 -19.812 1.00 91.62 420 GLU A N 1
ATOM 3337 C CA . GLU A 1 420 ? -2.610 15.059 -19.197 1.00 91.62 420 GLU A CA 1
ATOM 3338 C C . GLU A 1 420 ? -3.797 14.557 -20.047 1.00 91.62 420 GLU A C 1
ATOM 3340 O O . GLU A 1 420 ? -4.022 13.353 -20.147 1.00 91.62 420 GLU A O 1
ATOM 3345 N N . GLN A 1 421 ? -4.517 15.455 -20.727 1.00 90.56 421 GLN A N 1
ATOM 3346 C CA . GLN A 1 421 ? -5.633 15.113 -21.621 1.00 90.56 421 GLN A CA 1
ATOM 3347 C C . GLN A 1 421 ? -5.203 14.343 -22.877 1.00 90.56 421 GLN A C 1
ATOM 3349 O O . GLN A 1 421 ? -6.028 13.669 -23.486 1.00 90.56 421 GLN A O 1
ATOM 3354 N N . GLN A 1 422 ? -3.937 14.457 -23.286 1.00 93.44 422 GLN A N 1
ATOM 3355 C CA . GLN A 1 422 ? -3.385 13.715 -24.422 1.00 93.44 422 GLN A CA 1
ATOM 3356 C C . GLN A 1 422 ? -2.731 12.399 -23.985 1.00 93.44 422 GLN A C 1
ATOM 3358 O O . GLN A 1 422 ? -2.604 11.480 -24.796 1.00 93.44 422 GLN A O 1
ATOM 3363 N N . PHE A 1 423 ? -2.366 12.279 -22.706 1.00 95.62 423 PHE A N 1
ATOM 3364 C CA . PHE A 1 423 ? -1.807 11.066 -22.118 1.00 95.62 423 PHE A CA 1
ATOM 3365 C C . PHE A 1 423 ? -2.916 10.139 -21.592 1.00 95.62 423 PHE A C 1
ATOM 3367 O O . PHE A 1 423 ? -3.010 9.840 -20.405 1.00 95.62 423 PHE A O 1
ATOM 3374 N N . VAL A 1 424 ? -3.787 9.701 -22.500 1.00 95.38 424 VAL A N 1
ATOM 3375 C CA . VAL A 1 424 ? -4.919 8.807 -22.221 1.00 95.38 424 VAL A CA 1
ATOM 3376 C C . VAL A 1 424 ? -5.051 7.770 -23.331 1.00 95.38 424 VAL A C 1
ATOM 3378 O O . VAL A 1 424 ? -4.917 8.109 -24.513 1.00 95.38 424 VAL A O 1
ATOM 3381 N N . GLY A 1 425 ? -5.294 6.512 -22.954 1.00 94.62 425 GLY A N 1
ATOM 3382 C CA . GLY A 1 425 ? -5.518 5.409 -23.894 1.00 94.62 425 GLY A CA 1
ATOM 3383 C C . GLY A 1 425 ? -4.436 5.265 -24.973 1.00 94.62 425 GLY A C 1
ATOM 3384 O O . GLY A 1 425 ? -4.747 4.939 -26.117 1.00 94.62 425 GLY A O 1
ATOM 3385 N N . ILE A 1 426 ? -3.169 5.563 -24.668 1.00 94.06 426 ILE A N 1
ATOM 3386 C CA . ILE A 1 426 ? -2.081 5.613 -25.656 1.00 94.06 426 ILE A CA 1
ATOM 3387 C C . ILE A 1 426 ? -1.697 4.232 -26.198 1.00 94.06 426 ILE A C 1
ATOM 3389 O O . ILE A 1 426 ? -0.998 4.155 -27.206 1.00 94.06 426 ILE A O 1
ATOM 3393 N N . ALA A 1 427 ? -2.158 3.155 -25.554 1.00 91.81 427 ALA A N 1
ATOM 3394 C CA . ALA A 1 427 ? -1.991 1.790 -26.039 1.00 91.81 427 ALA A CA 1
ATOM 3395 C C . ALA A 1 427 ? -3.105 1.358 -27.010 1.00 91.81 427 ALA A C 1
ATOM 3397 O O . ALA A 1 427 ? -2.994 0.300 -27.625 1.00 91.81 427 ALA A O 1
ATOM 3398 N N . GLN A 1 428 ? -4.177 2.140 -27.176 1.00 90.06 428 GLN A N 1
ATOM 3399 C CA . GLN A 1 428 ? -5.256 1.794 -28.099 1.00 90.06 428 GLN A CA 1
ATOM 3400 C C . GLN A 1 428 ? -4.790 1.910 -29.557 1.00 90.06 428 GLN A C 1
ATOM 3402 O O . GLN A 1 428 ? -4.344 2.964 -30.013 1.00 90.06 428 GLN A O 1
ATOM 3407 N N . THR A 1 429 ? -4.935 0.827 -30.318 1.00 84.50 429 THR A N 1
ATOM 3408 C CA . THR A 1 429 ? -4.705 0.794 -31.765 1.00 84.50 429 THR A CA 1
ATOM 3409 C C . THR A 1 429 ? -5.851 0.076 -32.473 1.00 84.50 429 THR A C 1
ATOM 3411 O O . THR A 1 429 ? -6.474 -0.814 -31.901 1.00 84.50 429 THR A O 1
ATOM 3414 N N . VAL A 1 430 ? -6.142 0.441 -33.723 1.00 83.06 430 VAL A N 1
ATOM 3415 C CA . VAL A 1 430 ? -7.166 -0.238 -34.531 1.00 83.06 430 VAL A CA 1
ATOM 3416 C C . VAL A 1 430 ? -6.485 -1.264 -35.430 1.00 83.06 430 VAL A C 1
ATOM 3418 O O . VAL A 1 430 ? -5.660 -0.912 -36.275 1.00 83.06 430 VAL A O 1
ATOM 3421 N N . LYS A 1 431 ? -6.841 -2.541 -35.272 1.00 82.50 431 LYS A N 1
ATOM 3422 C CA . LYS A 1 431 ? -6.401 -3.638 -36.144 1.00 82.50 431 LYS A CA 1
ATOM 3423 C C . LYS A 1 431 ? -7.628 -4.379 -36.656 1.00 82.50 431 LYS A C 1
ATOM 3425 O O . LYS A 1 431 ? -8.440 -4.841 -35.872 1.00 82.50 431 LYS A O 1
ATOM 3430 N N . ASN A 1 432 ? -7.760 -4.489 -37.979 1.00 84.44 432 ASN A N 1
ATOM 3431 C CA . ASN A 1 432 ? -8.885 -5.168 -38.639 1.00 84.44 432 ASN A CA 1
ATOM 3432 C C . ASN A 1 432 ? -10.282 -4.669 -38.205 1.00 84.44 432 ASN A C 1
ATOM 3434 O O . ASN A 1 432 ? -11.233 -5.439 -38.194 1.00 84.44 432 ASN A O 1
ATOM 3438 N N . GLY A 1 433 ? -10.411 -3.384 -37.858 1.00 80.44 433 GLY A N 1
ATOM 3439 C CA . GLY A 1 433 ? -11.676 -2.797 -37.400 1.00 80.44 433 GLY A CA 1
ATOM 3440 C C . GLY A 1 433 ? -11.975 -2.987 -35.909 1.00 80.44 433 GLY A C 1
ATOM 3441 O O . GLY A 1 433 ? -12.964 -2.440 -35.433 1.00 80.44 433 GLY A O 1
ATOM 3442 N N . GLU A 1 434 ? -11.115 -3.685 -35.164 1.00 81.50 434 GLU A N 1
ATOM 3443 C CA . GLU A 1 434 ? -11.230 -3.863 -33.715 1.00 81.50 434 GLU A CA 1
ATOM 3444 C C . GLU A 1 434 ? -10.173 -3.038 -32.973 1.00 81.50 434 GLU A C 1
ATOM 3446 O O . GLU A 1 434 ? -9.026 -2.907 -33.419 1.00 81.50 434 GLU A O 1
ATOM 3451 N N . THR A 1 435 ? -10.552 -2.488 -31.819 1.00 82.69 435 THR A N 1
ATOM 3452 C CA . THR A 1 435 ? -9.606 -1.835 -30.910 1.00 82.69 435 THR A CA 1
ATOM 3453 C C . THR A 1 435 ? -8.822 -2.900 -30.153 1.00 82.69 435 THR A C 1
ATOM 3455 O O . THR A 1 435 ? -9.392 -3.703 -29.419 1.00 82.69 435 THR A O 1
ATOM 3458 N N . VAL A 1 436 ? -7.502 -2.890 -30.308 1.00 86.50 436 VAL A N 1
ATOM 3459 C CA . VAL A 1 436 ? -6.561 -3.775 -29.617 1.00 86.50 436 VAL A CA 1
ATOM 3460 C C . VAL A 1 436 ? -5.608 -2.921 -28.789 1.00 86.50 436 VAL A C 1
ATOM 3462 O O . VAL A 1 436 ? -5.205 -1.840 -29.217 1.00 86.50 436 VAL A O 1
ATOM 3465 N N . LEU A 1 437 ? -5.219 -3.412 -27.615 1.00 89.44 437 LEU A N 1
ATOM 3466 C CA . LEU A 1 437 ? -4.245 -2.744 -26.757 1.00 89.44 437 LEU A CA 1
ATOM 3467 C C . LEU A 1 437 ? -2.824 -3.230 -27.083 1.00 89.44 437 LEU A C 1
ATOM 3469 O O . LEU A 1 437 ? -2.502 -4.412 -26.957 1.00 89.44 437 LEU A O 1
ATOM 3473 N N . ASP A 1 438 ? -1.967 -2.310 -27.518 1.00 88.88 438 ASP A N 1
ATOM 3474 C CA . ASP A 1 438 ? -0.534 -2.513 -27.715 1.00 88.88 438 ASP A CA 1
ATOM 3475 C C . ASP A 1 438 ? 0.239 -1.698 -26.680 1.00 88.88 438 ASP A C 1
ATOM 3477 O O . ASP A 1 438 ? 0.293 -0.477 -26.755 1.00 88.88 438 ASP A O 1
ATOM 3481 N N . LEU A 1 439 ? 0.866 -2.380 -25.723 1.00 89.69 439 LEU A N 1
ATOM 3482 C CA . LEU A 1 439 ? 1.606 -1.747 -24.629 1.00 89.69 439 LEU A CA 1
ATOM 3483 C C . LEU A 1 439 ? 2.911 -1.057 -25.085 1.00 89.69 439 LEU A C 1
ATOM 3485 O O . LEU A 1 439 ? 3.528 -0.324 -24.316 1.00 89.69 439 LEU A O 1
ATOM 3489 N N . THR A 1 440 ? 3.348 -1.270 -26.331 1.00 88.75 440 THR A N 1
ATOM 3490 C CA . THR A 1 440 ? 4.638 -0.777 -26.844 1.00 88.75 440 THR A CA 1
ATOM 3491 C C . THR A 1 440 ? 4.846 0.739 -26.681 1.00 88.75 440 THR A C 1
ATOM 3493 O O . THR A 1 440 ? 5.940 1.115 -26.252 1.00 88.75 440 THR A O 1
ATOM 3496 N N . PRO A 1 441 ? 3.869 1.626 -26.976 1.00 91.31 441 PRO A N 1
ATOM 3497 C CA . PRO A 1 441 ? 4.029 3.066 -26.774 1.00 91.31 441 PRO A CA 1
ATOM 3498 C C . PRO A 1 441 ? 4.328 3.413 -25.314 1.00 91.31 441 PRO A C 1
ATOM 3500 O O . PRO A 1 441 ? 5.277 4.149 -25.055 1.00 91.31 441 PRO A O 1
ATOM 3503 N N . TYR A 1 442 ? 3.597 2.810 -24.369 1.00 93.44 442 TYR A N 1
ATOM 3504 C CA . TYR A 1 442 ? 3.805 3.027 -22.938 1.00 93.44 442 TYR A CA 1
ATOM 3505 C C . TYR A 1 442 ? 5.162 2.477 -22.471 1.00 93.44 442 TYR A C 1
ATOM 3507 O O . TYR A 1 442 ? 5.957 3.230 -21.919 1.00 93.44 442 TYR A O 1
ATOM 3515 N N . GLU A 1 443 ? 5.503 1.216 -22.786 1.00 91.06 443 GLU A N 1
ATOM 3516 C CA . GLU A 1 443 ? 6.804 0.616 -22.420 1.00 91.06 443 GLU A CA 1
ATOM 3517 C C . GLU A 1 443 ? 7.998 1.442 -22.936 1.00 91.06 443 GLU A C 1
ATOM 3519 O O . GLU A 1 443 ? 9.044 1.506 -22.286 1.00 91.06 443 GLU A O 1
ATOM 3524 N N . SER A 1 444 ? 7.858 2.087 -24.100 1.00 91.38 444 SER A N 1
ATOM 3525 C CA . SER A 1 444 ? 8.936 2.867 -24.716 1.00 91.38 444 SER A CA 1
ATOM 3526 C C . SER A 1 444 ? 9.326 4.124 -23.929 1.00 91.38 444 SER A C 1
ATOM 3528 O O . SER A 1 444 ? 10.467 4.578 -24.048 1.00 91.38 444 SER A O 1
ATOM 3530 N N . LEU A 1 445 ? 8.435 4.641 -23.072 1.00 94.12 445 LEU A N 1
ATOM 3531 C CA . LEU A 1 445 ? 8.715 5.765 -22.167 1.00 94.12 445 LEU A CA 1
ATOM 3532 C C . LEU A 1 445 ? 9.774 5.388 -21.114 1.00 94.12 445 LEU A C 1
ATOM 3534 O O . LEU A 1 445 ? 10.526 6.236 -20.633 1.00 94.12 445 LEU A O 1
ATOM 3538 N N . GLY A 1 446 ? 9.882 4.094 -20.793 1.00 93.38 446 GLY A N 1
ATOM 3539 C CA . GLY A 1 446 ? 10.849 3.541 -19.846 1.00 93.38 446 GLY A CA 1
ATOM 3540 C C . GLY A 1 446 ? 12.200 3.145 -20.454 1.00 93.38 446 GLY A C 1
ATOM 3541 O O . GLY A 1 446 ? 13.108 2.748 -19.725 1.00 93.38 446 GLY A O 1
ATOM 3542 N N . ASP A 1 447 ? 12.389 3.236 -21.775 1.00 93.56 447 ASP A N 1
ATOM 3543 C CA . ASP A 1 447 ? 13.554 2.633 -22.445 1.00 93.56 447 ASP A CA 1
ATOM 3544 C C . ASP A 1 447 ? 14.905 3.310 -22.137 1.00 93.56 447 ASP A C 1
ATOM 3546 O O . ASP A 1 447 ? 15.963 2.695 -22.335 1.00 93.56 447 ASP A O 1
ATOM 3550 N N . LEU A 1 448 ? 14.880 4.556 -21.654 1.00 95.06 448 LEU A N 1
ATOM 3551 C CA . LEU A 1 448 ? 16.058 5.307 -21.196 1.00 95.06 448 LEU A CA 1
ATOM 3552 C C . LEU A 1 448 ? 16.301 5.192 -19.682 1.00 95.06 448 LEU A C 1
ATOM 3554 O O . LEU A 1 448 ? 17.234 5.796 -19.163 1.00 95.06 448 LEU A O 1
ATOM 3558 N N . GLN A 1 449 ? 15.499 4.389 -18.985 1.00 95.25 449 GLN A N 1
ATOM 3559 C CA . GLN A 1 449 ? 15.662 4.029 -17.578 1.00 95.25 449 GLN A CA 1
ATOM 3560 C C . GLN A 1 449 ? 15.618 2.499 -17.416 1.00 95.25 449 GLN A C 1
ATOM 3562 O O . GLN A 1 449 ? 15.893 1.757 -18.367 1.00 95.25 449 GLN A O 1
ATOM 3567 N N . GLY A 1 450 ? 15.387 1.997 -16.199 1.00 93.31 450 GLY A N 1
ATOM 3568 C CA . GLY A 1 450 ? 15.326 0.562 -15.915 1.00 93.31 450 GLY A CA 1
ATOM 3569 C C . GLY A 1 450 ? 16.535 -0.199 -16.461 1.00 93.31 450 GLY A C 1
ATOM 3570 O O . GLY A 1 450 ? 17.678 0.163 -16.205 1.00 93.31 450 GLY A O 1
ATOM 3571 N N . SER A 1 451 ? 16.314 -1.230 -17.281 1.00 91.31 451 SER A N 1
ATOM 3572 C CA . SER A 1 451 ? 17.409 -2.021 -17.884 1.00 91.31 451 SER A CA 1
ATOM 3573 C C . SER A 1 451 ? 18.381 -1.227 -18.780 1.00 91.31 451 SER A C 1
ATOM 3575 O O . SER A 1 451 ? 19.431 -1.759 -19.150 1.00 91.31 451 SER A O 1
ATOM 3577 N N . GLY A 1 452 ? 18.043 0.010 -19.161 1.00 94.38 452 GLY A N 1
ATOM 3578 C CA . GLY A 1 452 ? 18.939 0.928 -19.862 1.00 94.38 452 GLY A CA 1
ATOM 3579 C C . GLY A 1 452 ? 19.999 1.558 -18.953 1.00 94.38 452 GLY A C 1
ATOM 3580 O O . GLY A 1 452 ? 21.117 1.764 -19.414 1.00 94.38 452 GLY A O 1
ATOM 3581 N N . LEU A 1 453 ? 19.677 1.804 -17.676 1.00 96.12 453 LEU A N 1
ATOM 3582 C CA . LEU A 1 453 ? 20.572 2.476 -16.722 1.00 96.12 453 LEU A CA 1
ATOM 3583 C C . LEU A 1 453 ? 20.967 1.623 -15.513 1.00 96.12 453 LEU A C 1
ATOM 3585 O O . LEU A 1 453 ? 22.088 1.740 -15.051 1.00 96.12 453 LEU A O 1
ATOM 3589 N N . LEU A 1 454 ? 20.113 0.728 -15.017 1.00 96.50 454 LEU A N 1
ATOM 3590 C CA . LEU A 1 454 ? 20.284 0.023 -13.735 1.00 96.50 454 LEU A CA 1
ATOM 3591 C C . LEU A 1 454 ? 21.239 -1.182 -13.793 1.00 96.50 454 LEU A C 1
ATOM 3593 O O . LEU A 1 454 ? 21.136 -2.115 -13.003 1.00 96.50 454 LEU A O 1
ATOM 3597 N N . LYS A 1 455 ? 22.173 -1.172 -14.744 1.00 95.69 455 LYS A N 1
ATOM 3598 C CA . LYS A 1 455 ? 23.121 -2.259 -15.040 1.00 95.69 455 LYS A CA 1
ATOM 3599 C C . LYS A 1 455 ? 24.483 -2.092 -14.355 1.00 95.69 455 LYS A C 1
ATOM 3601 O O . LYS A 1 455 ? 25.439 -2.783 -14.701 1.00 95.69 455 LYS A O 1
ATOM 3606 N N . HIS A 1 456 ? 24.572 -1.171 -13.398 1.00 96.56 456 HIS A N 1
ATOM 3607 C CA . HIS A 1 456 ? 25.770 -0.896 -12.612 1.00 96.56 456 HIS A CA 1
ATOM 3608 C C . HIS A 1 456 ? 25.405 -0.580 -11.159 1.00 96.56 456 HIS A C 1
ATOM 3610 O O . HIS A 1 456 ? 24.402 0.091 -10.901 1.00 96.56 456 HIS A O 1
ATOM 3616 N N . GLU A 1 457 ? 26.241 -0.991 -10.204 1.00 97.31 457 GLU A N 1
ATOM 3617 C CA . GLU A 1 457 ? 25.969 -0.797 -8.774 1.00 97.31 457 GLU A CA 1
ATOM 3618 C C . GLU A 1 457 ? 25.689 0.675 -8.430 1.00 97.31 457 GLU A C 1
ATOM 3620 O O . GLU A 1 457 ? 24.689 0.969 -7.777 1.00 97.31 457 GLU A O 1
ATOM 3625 N N . LYS A 1 458 ? 26.508 1.619 -8.923 1.00 97.81 458 LYS A N 1
ATOM 3626 C CA . LYS A 1 458 ? 26.319 3.057 -8.643 1.00 97.81 458 LYS A CA 1
ATOM 3627 C C . LYS A 1 458 ? 24.961 3.579 -9.118 1.00 97.81 458 LYS A C 1
ATOM 3629 O O . LYS A 1 458 ? 24.283 4.283 -8.375 1.00 97.81 458 LYS A O 1
ATOM 3634 N N . THR A 1 459 ? 24.541 3.202 -10.328 1.00 98.12 459 THR A N 1
ATOM 3635 C CA . THR A 1 459 ? 23.228 3.593 -10.869 1.00 98.12 459 THR A CA 1
ATOM 3636 C C . THR A 1 459 ? 22.077 2.963 -10.087 1.00 98.12 459 THR A C 1
ATOM 3638 O O . THR A 1 459 ? 21.096 3.644 -9.796 1.00 98.12 459 THR A O 1
ATOM 3641 N N . LEU A 1 460 ? 22.217 1.693 -9.679 1.00 98.31 460 LEU A N 1
ATOM 3642 C CA . LEU A 1 460 ? 21.202 0.971 -8.916 1.00 98.31 460 LEU A CA 1
ATOM 3643 C C . LEU A 1 460 ? 21.040 1.544 -7.499 1.00 98.31 460 LEU A C 1
ATOM 3645 O O . LEU A 1 460 ? 19.921 1.776 -7.048 1.00 98.31 460 LEU A O 1
ATOM 3649 N N . ARG A 1 461 ? 22.146 1.859 -6.814 1.00 98.44 461 ARG A N 1
ATOM 3650 C CA . ARG A 1 461 ? 22.097 2.574 -5.527 1.00 98.44 461 ARG A CA 1
ATOM 3651 C C . ARG A 1 461 ? 21.435 3.936 -5.685 1.00 98.44 461 ARG A C 1
ATOM 3653 O O . ARG A 1 461 ? 20.597 4.311 -4.869 1.00 98.44 461 ARG A O 1
ATOM 3660 N N . LYS A 1 462 ? 21.776 4.668 -6.749 1.00 98.56 462 LYS A N 1
ATOM 3661 C CA . LYS A 1 462 ? 21.255 6.016 -6.967 1.00 98.56 462 LYS A CA 1
ATOM 3662 C C . LYS A 1 462 ? 19.741 6.038 -7.201 1.00 98.56 462 LYS A C 1
ATOM 3664 O O . LYS A 1 462 ? 19.073 6.876 -6.601 1.00 98.56 462 LYS A O 1
ATOM 3669 N N . VAL A 1 463 ? 19.191 5.111 -7.995 1.00 98.56 463 VAL A N 1
ATOM 3670 C CA . VAL A 1 463 ? 17.727 5.013 -8.183 1.00 98.56 463 VAL A CA 1
ATOM 3671 C C . VAL A 1 463 ? 17.007 4.685 -6.876 1.00 98.56 463 VAL A C 1
ATOM 3673 O O . VAL A 1 463 ? 15.986 5.299 -6.589 1.00 98.56 463 VAL A O 1
ATOM 3676 N N . LEU A 1 464 ? 17.552 3.792 -6.042 1.00 98.44 464 LEU A N 1
ATOM 3677 C CA . LEU A 1 464 ? 16.944 3.435 -4.755 1.00 98.44 464 LEU A CA 1
ATOM 3678 C C . LEU A 1 464 ? 16.945 4.624 -3.789 1.00 98.44 464 LEU A C 1
ATOM 3680 O O . LEU A 1 464 ? 15.944 4.883 -3.131 1.00 98.44 464 LEU A O 1
ATOM 3684 N N . GLN A 1 465 ? 18.029 5.401 -3.746 1.00 97.81 465 GLN A N 1
ATOM 3685 C CA . GLN A 1 465 ? 18.102 6.620 -2.933 1.00 97.81 465 GLN A CA 1
ATOM 3686 C C . GLN A 1 465 ? 17.069 7.670 -3.353 1.00 97.81 465 GLN A C 1
ATOM 3688 O O . GLN A 1 465 ? 16.473 8.324 -2.497 1.00 97.81 465 GLN A O 1
ATOM 3693 N N . ILE A 1 466 ? 16.859 7.838 -4.660 1.00 98.00 466 ILE A N 1
ATOM 3694 C CA . ILE A 1 466 ? 15.829 8.732 -5.201 1.00 98.00 466 ILE A CA 1
ATOM 3695 C C . ILE A 1 466 ? 14.434 8.200 -4.850 1.00 98.00 466 ILE A C 1
ATOM 3697 O O . ILE A 1 466 ? 13.617 8.943 -4.311 1.00 98.00 466 ILE A O 1
ATOM 3701 N N . LEU A 1 467 ? 14.190 6.903 -5.055 1.00 98.12 467 LEU A N 1
ATOM 3702 C CA . LEU A 1 467 ? 12.929 6.253 -4.705 1.00 98.12 467 LEU A CA 1
ATOM 3703 C C . LEU A 1 467 ? 12.584 6.456 -3.224 1.00 98.12 467 LEU A C 1
ATOM 3705 O O . LEU A 1 467 ? 11.485 6.904 -2.915 1.00 98.12 467 LEU A O 1
ATOM 3709 N N . TYR A 1 468 ? 13.519 6.209 -2.302 1.00 97.69 468 TYR A N 1
ATOM 3710 C CA . TYR A 1 468 ? 13.263 6.391 -0.870 1.00 97.69 468 TYR A CA 1
ATOM 3711 C C . TYR A 1 468 ? 13.042 7.850 -0.463 1.00 97.69 468 TYR A C 1
ATOM 3713 O O . TYR A 1 468 ? 12.242 8.108 0.438 1.00 97.69 468 TYR A O 1
ATOM 3721 N N . ARG A 1 469 ? 13.677 8.813 -1.143 1.00 95.69 469 ARG A N 1
ATOM 3722 C CA . ARG A 1 469 ? 13.358 10.241 -0.973 1.00 95.69 469 ARG A CA 1
ATOM 3723 C C . ARG A 1 469 ? 11.898 10.511 -1.350 1.00 95.69 469 ARG A C 1
ATOM 3725 O O . ARG A 1 469 ? 11.156 11.072 -0.551 1.00 95.69 469 ARG A O 1
ATOM 3732 N N . ASN A 1 470 ? 11.460 10.006 -2.503 1.00 94.50 470 ASN A N 1
ATOM 3733 C CA . ASN A 1 470 ? 10.088 10.171 -2.988 1.00 94.50 470 ASN A CA 1
ATOM 3734 C C . ASN A 1 470 ? 9.055 9.475 -2.075 1.00 94.50 470 ASN A C 1
ATOM 3736 O O . ASN A 1 470 ? 7.963 10.004 -1.855 1.00 94.50 470 ASN A O 1
ATOM 3740 N N . VAL A 1 471 ? 9.404 8.322 -1.495 1.00 94.31 471 VAL A N 1
ATOM 3741 C CA . VAL A 1 471 ? 8.615 7.601 -0.475 1.00 94.31 471 VAL A CA 1
ATOM 3742 C C . VAL A 1 471 ? 8.420 8.456 0.780 1.00 94.31 471 VAL A C 1
ATOM 3744 O O . VAL A 1 471 ? 7.291 8.604 1.256 1.00 94.31 471 VAL A O 1
ATOM 3747 N N . GLN A 1 472 ? 9.499 9.053 1.296 1.00 94.44 472 GLN A N 1
ATOM 3748 C CA . GLN A 1 472 ? 9.448 9.923 2.472 1.00 94.44 472 GLN A CA 1
ATOM 3749 C C . GLN A 1 472 ? 8.593 11.163 2.213 1.00 94.44 472 GLN A C 1
ATOM 3751 O O . GLN A 1 472 ? 7.700 11.469 3.007 1.00 94.44 472 GLN A O 1
ATOM 3756 N N . ASP A 1 473 ? 8.808 11.817 1.070 1.00 95.06 473 ASP A N 1
ATOM 3757 C CA . ASP A 1 473 ? 8.087 13.024 0.671 1.00 95.06 473 ASP A CA 1
ATOM 3758 C C . ASP A 1 473 ? 6.582 12.792 0.539 1.00 95.06 473 ASP A C 1
ATOM 3760 O O . ASP A 1 473 ? 5.810 13.739 0.650 1.00 95.06 473 ASP A O 1
ATOM 3764 N N . ASN A 1 474 ? 6.140 11.549 0.336 1.00 95.25 474 ASN A N 1
ATOM 3765 C CA . ASN A 1 474 ? 4.731 11.194 0.204 1.00 95.25 474 ASN A CA 1
ATOM 3766 C C . ASN A 1 474 ? 4.156 10.474 1.430 1.00 95.25 474 ASN A C 1
ATOM 3768 O O . ASN A 1 474 ? 3.078 9.905 1.333 1.00 95.25 474 ASN A O 1
ATOM 3772 N N . ASN A 1 475 ? 4.820 10.497 2.589 1.00 95.81 475 ASN A N 1
ATOM 3773 C CA . ASN A 1 475 ? 4.343 9.840 3.816 1.00 95.81 475 ASN A CA 1
ATOM 3774 C C . ASN A 1 475 ? 4.019 8.338 3.638 1.00 95.81 475 ASN A C 1
ATOM 3776 O O . ASN A 1 475 ? 3.124 7.789 4.290 1.00 95.81 475 ASN A O 1
ATOM 3780 N N . LEU A 1 476 ? 4.743 7.667 2.743 1.00 95.62 476 LEU A N 1
ATOM 3781 C CA . LEU A 1 476 ? 4.589 6.242 2.499 1.00 95.62 476 LEU A CA 1
ATOM 3782 C C . LEU A 1 476 ? 5.313 5.460 3.610 1.00 95.62 476 LEU A C 1
ATOM 3784 O O . LEU A 1 476 ? 6.483 5.705 3.906 1.00 95.62 476 LEU A O 1
ATOM 3788 N N . LYS A 1 477 ? 4.593 4.556 4.276 1.00 96.25 477 LYS A N 1
ATOM 3789 C CA . LYS A 1 477 ? 5.066 3.789 5.442 1.00 96.25 477 LYS A CA 1
ATOM 3790 C C . LYS A 1 477 ? 5.488 2.369 5.094 1.00 96.25 477 LYS A C 1
ATOM 3792 O O . LYS A 1 477 ? 6.270 1.775 5.836 1.00 96.25 477 LYS A O 1
ATOM 3797 N N . TYR A 1 478 ? 4.996 1.847 3.974 1.00 98.19 478 TYR A N 1
ATOM 3798 C CA . TYR A 1 478 ? 5.359 0.533 3.468 1.00 98.19 478 TYR A CA 1
ATOM 3799 C C . TYR A 1 478 ? 5.405 0.513 1.937 1.00 98.19 478 TYR A C 1
ATOM 3801 O O . TYR A 1 478 ? 4.538 1.095 1.287 1.00 98.19 478 TYR A O 1
ATOM 3809 N N . LEU A 1 479 ? 6.419 -0.144 1.373 1.00 98.38 479 LEU A N 1
ATOM 3810 C CA . LEU A 1 479 ? 6.629 -0.250 -0.073 1.00 98.38 479 LEU A CA 1
ATOM 3811 C C . LEU A 1 479 ? 7.015 -1.677 -0.480 1.00 98.38 479 LEU A C 1
ATOM 3813 O O . LEU A 1 479 ? 8.033 -2.190 -0.016 1.00 98.38 479 LEU A O 1
ATOM 3817 N N . GLU A 1 480 ? 6.280 -2.283 -1.408 1.00 98.62 480 GLU A N 1
ATOM 3818 C CA . GLU A 1 480 ? 6.704 -3.501 -2.104 1.00 98.62 480 GLU A CA 1
ATOM 3819 C C . GLU A 1 480 ? 7.265 -3.143 -3.485 1.00 98.62 480 GLU A C 1
ATOM 3821 O O . GLU A 1 480 ? 6.537 -2.870 -4.440 1.00 98.62 480 GLU A O 1
ATOM 3826 N N . ILE A 1 481 ? 8.594 -3.148 -3.591 1.00 97.81 481 ILE A N 1
ATOM 3827 C CA . ILE A 1 481 ? 9.300 -2.908 -4.847 1.00 97.81 481 ILE A CA 1
ATOM 3828 C C . ILE A 1 481 ? 9.329 -4.209 -5.643 1.00 97.81 481 ILE A C 1
ATOM 3830 O O . ILE A 1 481 ? 9.741 -5.253 -5.133 1.00 97.81 481 ILE A O 1
ATOM 3834 N N . ARG A 1 482 ? 8.980 -4.147 -6.926 1.00 97.94 482 ARG A N 1
ATOM 3835 C CA . ARG A 1 482 ? 9.115 -5.277 -7.853 1.00 97.94 482 ARG A CA 1
ATOM 3836 C C . ARG A 1 482 ? 10.186 -5.008 -8.901 1.00 97.94 482 ARG A C 1
ATOM 3838 O O . ARG A 1 482 ? 10.313 -3.907 -9.436 1.00 97.94 482 ARG A O 1
ATOM 3845 N N . CYS A 1 483 ? 11.011 -6.014 -9.176 1.00 95.69 483 CYS A N 1
ATOM 3846 C CA . CYS A 1 483 ? 12.004 -5.952 -10.246 1.00 95.69 483 CYS A CA 1
ATOM 3847 C C . CYS A 1 483 ? 12.383 -7.350 -10.749 1.00 95.69 483 CYS A C 1
ATOM 3849 O O . CYS A 1 483 ? 12.130 -8.354 -10.090 1.00 95.69 483 CYS A O 1
ATOM 3851 N N . SER A 1 484 ? 13.026 -7.423 -11.917 1.00 94.69 484 SER A N 1
ATOM 3852 C CA . SER A 1 484 ? 13.684 -8.644 -12.396 1.00 94.69 484 SER A CA 1
ATOM 3853 C C . SER A 1 484 ? 15.202 -8.464 -12.303 1.00 94.69 484 SER A C 1
ATOM 3855 O O . SER A 1 484 ? 15.783 -7.834 -13.193 1.00 94.69 484 SER A O 1
ATOM 3857 N N . PRO A 1 485 ? 15.876 -9.006 -11.268 1.00 94.88 485 PRO A N 1
ATOM 3858 C CA . PRO A 1 485 ? 17.327 -8.857 -11.120 1.00 94.88 485 PRO A CA 1
ATOM 3859 C C . PRO A 1 485 ? 18.116 -9.392 -12.320 1.00 94.88 485 PRO A C 1
ATOM 3861 O O . PRO A 1 485 ? 19.169 -8.863 -12.672 1.00 94.88 485 PRO A O 1
ATOM 3864 N N . ILE A 1 486 ? 17.577 -10.411 -12.999 1.00 94.00 486 ILE A N 1
ATOM 3865 C CA . ILE A 1 486 ? 18.175 -11.009 -14.199 1.00 94.00 486 ILE A CA 1
ATOM 3866 C C . ILE A 1 486 ? 18.322 -9.977 -15.330 1.00 94.00 486 ILE A C 1
ATOM 3868 O O . ILE A 1 486 ? 19.293 -10.035 -16.084 1.00 94.00 486 ILE A O 1
ATOM 3872 N N . ASN A 1 487 ? 17.425 -8.988 -15.420 1.00 92.19 487 ASN A N 1
ATOM 3873 C CA . ASN A 1 487 ? 17.473 -7.947 -16.452 1.00 92.19 487 ASN A CA 1
ATOM 3874 C C . ASN A 1 487 ? 18.586 -6.906 -16.231 1.00 92.19 487 ASN A C 1
ATOM 3876 O O . ASN A 1 487 ? 18.927 -6.172 -17.165 1.00 92.19 487 ASN A O 1
ATOM 3880 N N . TYR A 1 488 ? 19.144 -6.830 -15.021 1.00 94.81 488 TYR A N 1
ATOM 3881 C CA . TYR A 1 488 ? 20.200 -5.879 -14.649 1.00 94.81 488 TYR A CA 1
ATOM 3882 C C . TYR A 1 488 ? 21.605 -6.486 -14.714 1.00 94.81 488 TYR A C 1
ATOM 3884 O O . TYR A 1 488 ? 22.594 -5.777 -14.542 1.00 94.81 488 TYR A O 1
ATOM 3892 N N . LYS A 1 489 ? 21.696 -7.783 -15.031 1.00 93.38 489 LYS A N 1
ATOM 3893 C CA . LYS A 1 489 ? 22.955 -8.496 -15.226 1.00 93.38 489 LYS A CA 1
ATOM 3894 C C . LYS A 1 489 ? 23.819 -7.855 -16.317 1.00 93.38 489 LYS A C 1
ATOM 3896 O O . LYS A 1 489 ? 23.340 -7.558 -17.416 1.00 93.38 489 LYS A O 1
ATOM 3901 N N . THR A 1 490 ? 25.118 -7.788 -16.049 1.00 92.69 490 THR A N 1
ATOM 3902 C CA . THR A 1 490 ? 26.180 -7.578 -17.046 1.00 92.69 490 THR A CA 1
ATOM 3903 C C . THR A 1 490 ? 27.303 -8.597 -16.841 1.00 92.69 490 THR A C 1
ATOM 3905 O O . THR A 1 490 ? 27.187 -9.483 -15.993 1.00 92.69 490 THR A O 1
ATOM 3908 N N . ASP A 1 491 ? 28.387 -8.488 -17.610 1.00 88.12 491 ASP A N 1
ATOM 3909 C CA . ASP A 1 491 ? 29.575 -9.335 -17.433 1.00 88.12 491 ASP A CA 1
ATOM 3910 C C . ASP A 1 491 ? 30.311 -9.049 -16.111 1.00 88.12 491 ASP A C 1
ATOM 3912 O O . ASP A 1 491 ? 31.020 -9.915 -15.608 1.00 88.12 491 ASP A O 1
ATOM 3916 N N . ILE A 1 492 ? 30.108 -7.859 -15.529 1.00 88.25 492 ILE A N 1
ATOM 3917 C CA . ILE A 1 492 ? 30.766 -7.402 -14.293 1.00 88.25 492 ILE A CA 1
ATOM 3918 C C . ILE A 1 492 ? 29.795 -7.171 -13.125 1.00 88.25 492 ILE A C 1
ATOM 3920 O O . ILE A 1 492 ? 30.232 -6.862 -12.023 1.00 88.25 492 ILE A O 1
ATOM 3924 N N . PHE A 1 493 ? 28.484 -7.295 -13.350 1.00 94.62 493 PHE A N 1
ATOM 3925 C CA . PHE A 1 493 ? 27.457 -7.091 -12.329 1.00 94.62 493 PHE A CA 1
ATOM 3926 C C . PHE A 1 493 ? 26.515 -8.292 -12.306 1.00 94.62 493 PHE A C 1
ATOM 3928 O O . PHE A 1 493 ? 25.626 -8.429 -13.155 1.00 94.62 493 PHE A O 1
ATOM 3935 N N . ALA A 1 494 ? 26.754 -9.211 -11.370 1.00 95.81 494 ALA A N 1
ATOM 3936 C CA . ALA A 1 494 ? 26.006 -10.455 -11.291 1.00 95.81 494 ALA A CA 1
ATOM 3937 C C . ALA A 1 494 ? 24.619 -10.238 -10.653 1.00 95.81 494 ALA A C 1
ATOM 3939 O O . ALA A 1 494 ? 24.449 -9.342 -9.825 1.00 95.81 494 ALA A O 1
ATOM 3940 N N . PRO A 1 495 ? 23.618 -11.092 -10.948 1.00 96.12 495 PRO A N 1
ATOM 3941 C CA . PRO A 1 495 ? 22.296 -10.992 -10.324 1.00 96.12 495 PRO A CA 1
ATOM 3942 C C . PRO A 1 495 ? 22.310 -11.041 -8.788 1.00 96.12 495 PRO A C 1
ATOM 3944 O O . PRO A 1 495 ? 21.470 -10.413 -8.150 1.00 96.12 495 PRO A O 1
ATOM 3947 N N . ARG A 1 496 ? 23.274 -11.755 -8.187 1.00 96.44 496 ARG A N 1
ATOM 3948 C CA . ARG A 1 496 ? 23.489 -11.750 -6.732 1.00 96.44 496 ARG A CA 1
ATOM 3949 C C . ARG A 1 496 ? 23.839 -10.350 -6.229 1.00 96.44 496 ARG A C 1
ATOM 3951 O O . ARG A 1 496 ? 23.246 -9.894 -5.257 1.00 96.44 496 ARG A O 1
ATOM 3958 N N . ASP A 1 497 ? 24.764 -9.666 -6.901 1.00 96.75 497 ASP A N 1
ATOM 3959 C CA . ASP A 1 497 ? 25.195 -8.321 -6.516 1.00 96.75 497 ASP A CA 1
ATOM 3960 C C . ASP A 1 497 ? 24.070 -7.302 -6.694 1.00 96.75 497 ASP A C 1
ATOM 3962 O O . ASP A 1 497 ? 23.874 -6.472 -5.814 1.00 96.75 497 ASP A O 1
ATOM 3966 N N . VAL A 1 498 ? 23.267 -7.425 -7.759 1.00 97.44 498 VAL A N 1
ATOM 3967 C CA . VAL A 1 498 ? 22.045 -6.624 -7.955 1.00 97.44 498 VAL A CA 1
ATOM 3968 C C . VAL A 1 498 ? 21.142 -6.709 -6.725 1.00 97.44 498 VAL A C 1
ATOM 3970 O O . VAL A 1 498 ? 20.729 -5.686 -6.181 1.00 97.44 498 VAL A O 1
ATOM 3973 N N . VAL A 1 499 ? 20.847 -7.929 -6.268 1.00 98.06 499 VAL A N 1
ATOM 3974 C CA . VAL A 1 499 ? 19.973 -8.135 -5.111 1.00 98.06 499 VAL A CA 1
ATOM 3975 C C . VAL A 1 499 ? 20.624 -7.612 -3.838 1.00 98.06 499 VAL A C 1
ATOM 3977 O O . VAL A 1 499 ? 19.975 -6.872 -3.106 1.00 98.06 499 VAL A O 1
ATOM 3980 N N . ARG A 1 500 ? 21.903 -7.915 -3.592 1.00 97.56 500 ARG A N 1
ATOM 3981 C CA . ARG A 1 500 ? 22.627 -7.403 -2.420 1.00 97.56 500 ARG A CA 1
ATOM 3982 C C . ARG A 1 500 ? 22.586 -5.875 -2.358 1.00 97.56 500 ARG A C 1
ATOM 3984 O O . ARG A 1 500 ? 22.264 -5.322 -1.315 1.00 97.56 500 ARG A O 1
ATOM 3991 N N . THR A 1 501 ? 22.825 -5.194 -3.477 1.00 98.00 501 THR A N 1
ATOM 3992 C CA . THR A 1 501 ? 22.735 -3.731 -3.559 1.00 98.00 501 THR A CA 1
ATOM 3993 C C . THR A 1 501 ? 21.342 -3.218 -3.191 1.00 98.00 501 THR A C 1
ATOM 3995 O O . THR A 1 501 ? 21.237 -2.215 -2.487 1.00 98.00 501 THR A O 1
ATOM 3998 N N . ILE A 1 502 ? 20.276 -3.902 -3.625 1.00 98.06 502 ILE A N 1
ATOM 3999 C CA . ILE A 1 502 ? 18.903 -3.552 -3.238 1.00 98.06 502 ILE A CA 1
ATOM 4000 C C . ILE A 1 502 ? 18.710 -3.729 -1.727 1.00 98.06 502 ILE A C 1
ATOM 4002 O O . ILE A 1 502 ? 18.262 -2.795 -1.066 1.00 98.06 502 ILE A O 1
ATOM 4006 N N . LEU A 1 503 ? 19.094 -4.881 -1.166 1.00 98.06 503 LEU A N 1
ATOM 4007 C CA . LEU A 1 503 ? 18.956 -5.174 0.269 1.00 98.06 503 LEU A CA 1
ATOM 4008 C C . LEU A 1 503 ? 19.729 -4.177 1.149 1.00 98.06 503 LEU A C 1
ATOM 4010 O O . LEU A 1 503 ? 19.232 -3.771 2.203 1.00 98.06 503 LEU A O 1
ATOM 4014 N N . ASP A 1 504 ? 20.918 -3.753 0.713 1.00 97.56 504 ASP A N 1
ATOM 4015 C CA . ASP A 1 504 ? 21.722 -2.748 1.410 1.00 97.56 504 ASP A CA 1
ATOM 4016 C C . ASP A 1 504 ? 20.973 -1.415 1.520 1.00 97.56 504 ASP A C 1
ATOM 4018 O O . ASP A 1 504 ? 20.912 -0.818 2.595 1.00 97.56 504 ASP A O 1
ATOM 4022 N N . GLU A 1 505 ? 20.402 -0.925 0.415 1.00 97.75 505 GLU A N 1
ATOM 4023 C CA . GLU A 1 505 ? 19.674 0.347 0.417 1.00 97.75 505 GLU A CA 1
ATOM 4024 C C . GLU A 1 505 ? 18.314 0.224 1.125 1.00 97.75 505 GLU A C 1
ATOM 4026 O O . GLU A 1 505 ? 17.941 1.154 1.836 1.00 97.75 505 GLU A O 1
ATOM 4031 N N . MET A 1 506 ? 17.630 -0.929 1.040 1.00 97.75 506 MET A N 1
ATOM 4032 C CA . MET A 1 506 ? 16.437 -1.228 1.855 1.00 97.75 506 MET A CA 1
ATOM 4033 C C . MET A 1 506 ? 16.752 -1.110 3.350 1.00 97.75 506 MET A C 1
ATOM 4035 O O . MET A 1 506 ? 16.052 -0.419 4.088 1.00 97.75 506 MET A O 1
ATOM 4039 N N . THR A 1 507 ? 17.857 -1.719 3.782 1.00 97.12 507 THR A N 1
ATOM 4040 C CA . THR A 1 507 ? 18.305 -1.684 5.181 1.00 97.12 507 THR A CA 1
ATOM 4041 C C . THR A 1 507 ? 18.703 -0.280 5.617 1.00 97.12 507 THR A C 1
ATOM 4043 O O . THR A 1 507 ? 18.360 0.159 6.715 1.00 97.12 507 THR A O 1
ATOM 4046 N N . ARG A 1 508 ? 19.392 0.472 4.752 1.00 96.25 508 ARG A N 1
ATOM 4047 C CA . ARG A 1 508 ? 19.743 1.873 5.024 1.00 96.25 508 ARG A CA 1
ATOM 4048 C C . ARG A 1 508 ? 18.503 2.748 5.169 1.00 96.25 508 ARG A C 1
ATOM 4050 O O . ARG A 1 508 ? 18.475 3.568 6.085 1.00 96.25 508 ARG A O 1
ATOM 4057 N N . ALA A 1 509 ? 17.510 2.586 4.299 1.00 95.81 509 ALA A N 1
ATOM 4058 C CA . ALA A 1 509 ? 16.259 3.333 4.363 1.00 95.81 509 ALA A CA 1
ATOM 4059 C C . ALA A 1 509 ? 15.462 2.991 5.628 1.00 95.81 509 ALA A C 1
ATOM 4061 O O . ALA A 1 509 ? 14.975 3.895 6.306 1.00 95.81 509 ALA A O 1
ATOM 4062 N N . GLU A 1 510 ? 15.399 1.714 6.009 1.00 95.12 510 GLU A N 1
ATOM 4063 C CA . GLU A 1 510 ? 14.722 1.303 7.238 1.00 95.12 510 GLU A CA 1
ATOM 4064 C C . GLU A 1 510 ? 15.378 1.923 8.480 1.00 95.12 510 GLU A C 1
ATOM 4066 O O . GLU A 1 510 ? 14.688 2.527 9.299 1.00 95.12 510 GLU A O 1
ATOM 4071 N N . ILE A 1 511 ? 16.710 1.867 8.587 1.00 95.38 511 ILE A N 1
ATOM 4072 C CA . ILE A 1 511 ? 17.445 2.413 9.740 1.00 95.38 511 ILE A CA 1
ATOM 4073 C C . ILE A 1 511 ? 17.389 3.946 9.783 1.00 95.38 511 ILE A C 1
ATOM 4075 O O . ILE A 1 511 ? 17.153 4.523 10.841 1.00 95.38 511 ILE A O 1
ATOM 4079 N N . LYS A 1 512 ? 17.645 4.624 8.657 1.00 94.50 512 LYS A N 1
ATOM 4080 C CA . LYS A 1 512 ? 17.790 6.091 8.634 1.00 94.50 512 LYS A CA 1
ATOM 4081 C C . LYS A 1 512 ? 16.464 6.836 8.551 1.00 94.50 512 LYS A C 1
ATOM 4083 O O . LYS A 1 512 ? 16.398 7.984 8.976 1.00 94.50 512 LYS A O 1
ATOM 4088 N N . MET A 1 513 ? 15.447 6.224 7.949 1.00 92.38 513 MET A N 1
ATOM 4089 C CA . MET A 1 513 ? 14.199 6.902 7.584 1.00 92.38 513 MET A CA 1
ATOM 4090 C C . MET A 1 513 ? 12.970 6.251 8.227 1.00 92.38 513 MET A C 1
ATOM 4092 O O . MET A 1 513 ? 11.879 6.810 8.137 1.00 92.38 513 MET A O 1
ATOM 4096 N N . GLY A 1 514 ? 13.115 5.077 8.857 1.00 91.06 514 GLY A N 1
ATOM 4097 C CA . GLY A 1 514 ? 11.995 4.328 9.433 1.00 91.06 514 GLY A CA 1
ATOM 4098 C C . GLY A 1 514 ? 11.024 3.770 8.386 1.00 91.06 514 GLY A C 1
ATOM 4099 O O . GLY A 1 514 ? 9.886 3.446 8.719 1.00 91.06 514 GLY A O 1
ATOM 4100 N N . ILE A 1 515 ? 11.442 3.693 7.118 1.00 90.94 515 ILE A N 1
ATOM 4101 C CA . ILE A 1 515 ? 10.619 3.202 6.008 1.00 90.94 515 ILE A CA 1
ATOM 4102 C C . ILE A 1 515 ? 10.770 1.686 5.910 1.00 90.94 515 ILE A C 1
ATOM 4104 O O . ILE A 1 515 ? 11.866 1.182 5.668 1.00 90.94 515 ILE A O 1
ATOM 4108 N N . ARG A 1 516 ? 9.659 0.951 6.022 1.00 94.75 516 ARG A N 1
ATOM 4109 C CA . ARG A 1 516 ? 9.647 -0.494 5.764 1.00 94.75 516 ARG A CA 1
ATOM 4110 C C . ARG A 1 516 ? 9.453 -0.752 4.278 1.00 94.75 516 ARG A C 1
ATOM 4112 O O . ARG A 1 516 ? 8.629 -0.112 3.630 1.00 94.75 516 ARG A O 1
ATOM 4119 N N . SER A 1 517 ? 10.183 -1.718 3.737 1.00 97.38 517 SER A N 1
ATOM 4120 C CA . SER A 1 517 ? 10.003 -2.130 2.347 1.00 97.38 517 SER A CA 1
ATOM 4121 C C . SER A 1 517 ? 10.175 -3.631 2.166 1.00 97.38 517 SER A C 1
ATOM 4123 O O . SER A 1 517 ? 10.563 -4.351 3.085 1.00 97.38 517 SER A O 1
ATOM 4125 N N . SER A 1 518 ? 9.798 -4.134 1.003 1.00 98.19 518 SER A N 1
ATOM 4126 C CA . SER A 1 518 ? 9.947 -5.530 0.615 1.00 98.19 518 SER A CA 1
ATOM 4127 C C . SER A 1 518 ? 10.211 -5.627 -0.881 1.00 98.19 518 SER A C 1
ATOM 4129 O O . SER A 1 518 ? 9.962 -4.680 -1.626 1.00 98.19 518 SER A O 1
ATOM 4131 N N . MET A 1 519 ? 10.737 -6.767 -1.313 1.00 98.00 519 MET A N 1
ATOM 4132 C CA . MET A 1 519 ? 11.088 -7.026 -2.702 1.00 98.00 519 MET A CA 1
ATOM 4133 C C . MET A 1 519 ? 10.301 -8.210 -3.260 1.00 98.00 519 MET A C 1
ATOM 4135 O O . MET A 1 519 ? 10.214 -9.266 -2.629 1.00 98.00 519 MET A O 1
ATOM 4139 N N . ILE A 1 520 ? 9.809 -8.050 -4.485 1.00 98.62 520 ILE A N 1
ATOM 4140 C CA . ILE A 1 520 ? 9.165 -9.092 -5.285 1.00 98.62 520 ILE A CA 1
ATOM 4141 C C . ILE A 1 520 ? 9.966 -9.296 -6.574 1.00 98.62 520 ILE A C 1
ATOM 4143 O O . ILE A 1 520 ? 10.371 -8.336 -7.236 1.00 98.62 520 ILE A O 1
ATOM 4147 N N . PHE A 1 521 ? 10.208 -10.555 -6.941 1.00 98.38 521 PHE A N 1
ATOM 4148 C CA . PHE A 1 521 ? 10.871 -10.893 -8.201 1.00 98.38 521 PHE A CA 1
ATOM 4149 C C . PHE A 1 521 ? 9.869 -11.015 -9.342 1.00 98.38 521 PHE A C 1
ATOM 4151 O O . PHE A 1 521 ? 8.914 -11.779 -9.268 1.00 98.38 521 PHE A O 1
ATOM 4158 N N . ILE A 1 522 ? 10.135 -10.323 -10.444 1.00 96.81 522 ILE A N 1
ATOM 4159 C CA . ILE A 1 522 ? 9.316 -10.386 -11.652 1.00 96.81 522 ILE A CA 1
ATOM 4160 C C . ILE A 1 522 ? 9.795 -11.531 -12.551 1.00 96.81 522 ILE A C 1
ATOM 4162 O O . ILE A 1 522 ? 10.879 -11.479 -13.142 1.00 96.81 522 ILE A O 1
ATOM 4166 N N . ALA A 1 523 ? 8.935 -12.526 -12.747 1.00 92.88 523 ALA A N 1
ATOM 4167 C CA . ALA A 1 523 ? 9.024 -13.510 -13.815 1.00 92.88 523 ALA A CA 1
ATOM 4168 C C . ALA A 1 523 ? 8.458 -12.912 -15.118 1.00 92.88 523 ALA A C 1
ATOM 4170 O O . ALA A 1 523 ? 7.260 -12.985 -15.395 1.00 92.88 523 ALA A O 1
ATOM 4171 N N . SER A 1 524 ? 9.320 -12.294 -15.935 1.00 90.06 524 SER A N 1
ATOM 4172 C CA . SER A 1 524 ? 8.888 -11.644 -17.185 1.00 90.06 524 SER A CA 1
ATOM 4173 C C . SER A 1 524 ? 8.234 -12.636 -18.155 1.00 90.06 524 SER A C 1
ATOM 4175 O O . SER A 1 524 ? 8.847 -13.622 -18.583 1.00 90.06 524 SER A O 1
ATOM 4177 N N . ARG A 1 525 ? 6.997 -12.339 -18.574 1.00 87.94 525 ARG A N 1
ATOM 4178 C CA . ARG A 1 525 ? 6.226 -13.205 -19.484 1.00 87.94 525 ARG A CA 1
ATOM 4179 C C . ARG A 1 525 ? 6.578 -13.034 -20.962 1.00 87.94 525 ARG A C 1
ATOM 4181 O O . ARG A 1 525 ? 6.290 -13.922 -21.758 1.00 87.94 525 ARG A O 1
ATOM 4188 N N . HIS A 1 526 ? 7.230 -11.935 -21.334 1.00 83.31 526 HIS A N 1
ATOM 4189 C CA . HIS A 1 526 ? 7.738 -11.709 -22.692 1.00 83.31 526 HIS A CA 1
ATOM 4190 C C . HIS A 1 526 ? 9.232 -12.058 -22.839 1.00 83.31 526 HIS A C 1
ATOM 4192 O O . HIS A 1 526 ? 9.756 -12.061 -23.953 1.00 83.31 526 HIS A O 1
ATOM 4198 N N . GLY A 1 527 ? 9.915 -12.380 -21.734 1.00 81.31 527 GLY A N 1
ATOM 4199 C CA . GLY A 1 527 ? 11.281 -12.904 -21.718 1.00 81.31 527 GLY A CA 1
ATOM 4200 C C . GLY A 1 527 ? 11.380 -14.393 -22.078 1.00 81.31 527 GLY A C 1
ATOM 4201 O O . GLY A 1 527 ? 10.386 -15.066 -22.404 1.00 81.31 527 GLY A O 1
ATOM 4202 N N . LYS A 1 528 ? 12.606 -14.930 -22.013 1.00 87.50 528 LYS A N 1
ATOM 4203 C CA . LYS A 1 528 ? 12.860 -16.358 -22.245 1.00 87.50 528 LYS A CA 1
ATOM 4204 C C . LYS A 1 528 ? 12.458 -17.143 -20.998 1.00 87.50 528 LYS A C 1
ATOM 4206 O O . LYS A 1 528 ? 12.763 -16.736 -19.885 1.00 87.50 528 LYS A O 1
ATOM 4211 N N . LEU A 1 529 ? 11.848 -18.318 -21.172 1.00 88.44 529 LEU A N 1
ATOM 4212 C CA . LEU A 1 529 ? 11.432 -19.160 -20.036 1.00 88.44 529 LEU A CA 1
ATOM 4213 C C . LEU A 1 529 ? 12.596 -19.542 -19.107 1.00 88.44 529 LEU A C 1
ATOM 4215 O O . LEU A 1 529 ? 12.396 -19.653 -17.903 1.00 88.44 529 LEU A O 1
ATOM 4219 N N . LYS A 1 530 ? 13.812 -19.678 -19.650 1.00 91.50 530 LYS A N 1
ATOM 4220 C CA . LYS A 1 530 ? 15.023 -19.941 -18.860 1.00 91.50 530 LYS A CA 1
ATOM 4221 C C . LYS A 1 530 ? 15.393 -18.806 -17.897 1.00 91.50 530 LYS A C 1
ATOM 4223 O O . LYS A 1 530 ? 16.074 -19.052 -16.912 1.00 91.50 530 LYS A O 1
ATOM 4228 N N . ASP A 1 531 ? 14.959 -17.576 -18.173 1.00 91.94 531 ASP A N 1
ATOM 4229 C CA . ASP A 1 531 ? 15.233 -16.433 -17.298 1.00 91.94 531 ASP A CA 1
ATOM 4230 C C . ASP A 1 531 ? 14.348 -16.510 -16.038 1.00 91.94 531 ASP A C 1
ATOM 4232 O O . ASP A 1 531 ? 14.771 -16.102 -14.960 1.00 91.94 531 ASP A O 1
ATOM 4236 N N . ILE A 1 532 ? 13.157 -17.119 -16.149 1.00 92.44 532 ILE A N 1
ATOM 4237 C CA . ILE A 1 532 ? 12.302 -17.459 -15.000 1.00 92.44 532 ILE A CA 1
ATOM 4238 C C . ILE A 1 532 ? 12.972 -18.550 -14.157 1.00 92.44 532 ILE A C 1
ATOM 4240 O O . ILE A 1 532 ? 13.042 -18.416 -12.939 1.00 92.44 532 ILE A O 1
ATOM 4244 N N . ASP A 1 533 ? 13.517 -19.596 -14.792 1.00 94.19 533 ASP A N 1
ATOM 4245 C CA . ASP A 1 533 ? 14.278 -20.631 -14.073 1.00 94.19 533 ASP A CA 1
ATOM 4246 C C . ASP A 1 533 ? 15.473 -20.028 -13.323 1.00 94.19 533 ASP A C 1
ATOM 4248 O O . ASP A 1 533 ? 15.684 -20.349 -12.155 1.00 94.19 533 ASP A O 1
ATOM 4252 N N . ALA A 1 534 ? 16.205 -19.109 -13.962 1.00 94.75 534 ALA A N 1
ATOM 4253 C CA . ALA A 1 534 ? 17.334 -18.414 -13.353 1.00 94.75 534 ALA A CA 1
ATOM 4254 C C . ALA A 1 534 ? 16.916 -17.541 -12.158 1.00 94.75 534 ALA A C 1
ATOM 4256 O O . ALA A 1 534 ? 17.636 -17.490 -11.166 1.00 94.75 534 ALA A O 1
ATOM 4257 N N . ALA A 1 535 ? 15.757 -16.877 -12.212 1.00 95.31 535 ALA A N 1
ATOM 4258 C CA . ALA A 1 535 ? 15.227 -16.119 -11.076 1.00 95.31 535 ALA A CA 1
ATOM 4259 C C . ALA A 1 535 ? 14.820 -17.034 -9.903 1.00 95.31 535 ALA A C 1
ATOM 4261 O O . ALA A 1 535 ? 15.069 -16.700 -8.743 1.00 95.31 535 ALA A O 1
ATOM 4262 N N . ILE A 1 536 ? 14.236 -18.201 -10.204 1.00 94.94 536 ILE A N 1
ATOM 4263 C CA . ILE A 1 536 ? 13.883 -19.229 -9.211 1.00 94.94 536 ILE A CA 1
ATOM 4264 C C . ILE A 1 536 ? 15.150 -19.803 -8.554 1.00 94.94 536 ILE A C 1
ATOM 4266 O O . ILE A 1 536 ? 15.205 -20.004 -7.346 1.00 94.94 536 ILE A O 1
ATOM 4270 N N . GLU A 1 537 ? 16.195 -20.068 -9.330 1.00 96.06 537 GLU A N 1
ATOM 4271 C CA . GLU A 1 537 ? 17.469 -20.547 -8.790 1.00 96.06 537 GLU A CA 1
ATOM 4272 C C . GLU A 1 537 ? 18.183 -19.464 -7.968 1.00 96.06 537 GLU A C 1
ATOM 4274 O O . GLU A 1 537 ? 18.688 -19.742 -6.881 1.00 96.06 537 GLU A O 1
ATOM 4279 N N . LEU A 1 538 ? 18.136 -18.209 -8.428 1.00 96.94 538 LEU A N 1
ATOM 4280 C CA . LEU A 1 538 ? 18.713 -17.069 -7.724 1.00 96.94 538 LEU A CA 1
ATOM 4281 C C . LEU A 1 538 ? 18.129 -16.899 -6.317 1.00 96.94 538 LEU A C 1
ATOM 4283 O O . LEU A 1 538 ? 18.913 -16.776 -5.380 1.00 96.94 538 LEU A O 1
ATOM 4287 N N . TYR A 1 539 ? 16.799 -16.909 -6.131 1.00 95.88 539 TYR A N 1
ATOM 4288 C CA . TYR A 1 539 ? 16.257 -16.734 -4.771 1.00 95.88 539 TYR A CA 1
ATOM 4289 C C . TYR A 1 539 ? 16.625 -17.899 -3.852 1.00 95.88 539 TYR A C 1
ATOM 4291 O O . TYR A 1 539 ? 16.944 -17.661 -2.693 1.00 95.88 539 TYR A O 1
ATOM 4299 N N . ARG A 1 540 ? 16.600 -19.147 -4.347 1.00 95.62 540 ARG A N 1
ATOM 4300 C CA . ARG A 1 540 ? 16.921 -20.321 -3.519 1.00 95.62 540 ARG A CA 1
ATOM 4301 C C . ARG A 1 540 ? 18.359 -20.265 -3.021 1.00 95.62 540 ARG A C 1
ATOM 4303 O O . ARG A 1 540 ? 18.610 -20.577 -1.861 1.00 95.62 540 ARG A O 1
ATOM 4310 N N . ASN A 1 541 ? 19.273 -19.823 -3.884 1.00 97.06 541 ASN A N 1
ATOM 4311 C CA . ASN A 1 541 ? 20.669 -19.617 -3.522 1.00 97.06 541 ASN A CA 1
ATOM 4312 C C . ASN A 1 541 ? 20.819 -18.456 -2.529 1.00 97.06 541 ASN A C 1
ATOM 4314 O O . ASN A 1 541 ? 21.523 -18.601 -1.536 1.00 97.06 541 ASN A O 1
ATOM 4318 N N . LEU A 1 542 ? 20.122 -17.336 -2.748 1.00 97.38 542 LEU A N 1
ATOM 4319 C CA . LEU A 1 542 ? 20.163 -16.177 -1.850 1.00 97.38 542 LEU A CA 1
ATOM 4320 C C . LEU A 1 542 ? 19.588 -16.473 -0.460 1.00 97.38 542 LEU A C 1
ATOM 4322 O O . LEU A 1 542 ? 20.139 -15.999 0.523 1.00 97.38 542 LEU A O 1
ATOM 4326 N N . GLU A 1 543 ? 18.533 -17.284 -0.336 1.00 94.81 543 GLU A N 1
ATOM 4327 C CA . GLU A 1 543 ? 17.998 -17.688 0.978 1.00 94.81 543 GLU A CA 1
ATOM 4328 C C . GLU A 1 543 ? 19.007 -18.478 1.824 1.00 94.81 543 GLU A C 1
ATOM 4330 O O . GLU A 1 543 ? 18.905 -18.489 3.054 1.00 94.81 543 GLU A O 1
ATOM 4335 N N . GLN A 1 544 ? 19.966 -19.143 1.182 1.00 94.56 544 GLN A N 1
ATOM 4336 C CA . GLN A 1 544 ? 21.008 -19.942 1.833 1.00 94.56 544 GLN A CA 1
ATOM 4337 C C . GLN A 1 544 ? 22.359 -19.216 1.884 1.00 94.56 544 GLN A C 1
ATOM 4339 O O . GLN A 1 544 ? 23.332 -19.759 2.402 1.00 94.56 544 GLN A O 1
ATOM 4344 N N . ASP A 1 545 ? 22.428 -17.999 1.348 1.00 95.50 545 ASP A N 1
ATOM 4345 C CA . ASP A 1 545 ? 23.655 -17.225 1.257 1.00 95.50 545 ASP A CA 1
ATOM 4346 C C . ASP A 1 545 ? 24.108 -16.746 2.641 1.00 95.50 545 ASP A C 1
ATOM 4348 O O . ASP A 1 545 ? 23.324 -16.183 3.407 1.00 95.50 545 ASP A O 1
ATOM 4352 N N . ILE A 1 546 ? 25.385 -16.958 2.959 1.00 92.88 546 ILE A N 1
ATOM 4353 C CA . ILE A 1 546 ? 25.935 -16.637 4.281 1.00 92.88 546 ILE A CA 1
ATOM 4354 C C . ILE A 1 546 ? 26.057 -15.127 4.528 1.00 92.88 546 ILE A C 1
ATOM 4356 O O . ILE A 1 546 ? 25.938 -14.692 5.671 1.00 92.88 546 ILE A O 1
ATOM 4360 N N . ASP A 1 547 ? 26.247 -14.325 3.475 1.00 91.88 547 ASP A N 1
ATOM 4361 C CA . ASP A 1 547 ? 26.479 -12.884 3.603 1.00 91.88 547 ASP A CA 1
ATOM 4362 C C . ASP A 1 547 ? 25.162 -12.108 3.668 1.00 91.88 547 ASP A C 1
ATOM 4364 O O . ASP A 1 547 ? 25.039 -11.129 4.402 1.00 91.88 547 ASP A O 1
ATOM 4368 N N . CYS A 1 548 ? 24.178 -12.510 2.857 1.00 94.31 548 CYS A N 1
ATOM 4369 C CA . CYS A 1 548 ? 22.950 -11.737 2.660 1.00 94.31 548 CYS A CA 1
ATOM 4370 C C . CYS A 1 548 ? 21.653 -12.512 2.908 1.00 94.31 548 CYS A C 1
ATOM 4372 O O . CYS A 1 548 ? 20.585 -11.908 2.817 1.00 94.31 548 CYS A O 1
ATOM 4374 N N . GLY A 1 549 ? 21.705 -13.801 3.259 1.00 96.75 549 GLY A N 1
ATOM 4375 C CA . GLY A 1 549 ? 20.513 -14.643 3.379 1.00 96.75 549 GLY A CA 1
ATOM 4376 C C . GLY A 1 549 ? 19.531 -14.197 4.457 1.00 96.75 549 GLY A C 1
ATOM 4377 O O . GLY A 1 549 ? 18.322 -14.258 4.238 1.00 96.75 549 GLY A O 1
ATOM 4378 N N . GLU A 1 550 ? 20.014 -13.673 5.586 1.00 95.31 550 GLU A N 1
ATOM 4379 C CA . GLU A 1 550 ? 19.139 -13.141 6.642 1.00 95.31 550 GLU A CA 1
ATOM 4380 C C . GLU A 1 550 ? 18.396 -11.881 6.176 1.00 95.31 550 GLU A C 1
ATOM 4382 O O . GLU A 1 550 ? 17.169 -11.797 6.265 1.00 95.31 550 GLU A O 1
ATOM 4387 N N . ALA A 1 551 ? 19.121 -10.928 5.581 1.00 95.81 551 ALA A N 1
ATOM 4388 C CA . ALA A 1 551 ? 18.510 -9.748 4.975 1.00 95.81 551 ALA A CA 1
ATOM 4389 C C . ALA A 1 551 ? 17.548 -10.148 3.842 1.00 95.81 551 ALA A C 1
ATOM 4391 O O . ALA A 1 551 ? 16.436 -9.632 3.756 1.00 95.81 551 ALA A O 1
ATOM 4392 N N . PHE A 1 552 ? 17.923 -11.114 3.004 1.00 97.62 552 PHE A N 1
ATOM 4393 C CA . PHE A 1 552 ? 17.075 -11.592 1.921 1.00 97.62 552 PHE A CA 1
ATOM 4394 C C . PHE A 1 552 ? 15.759 -12.177 2.450 1.00 97.62 552 PHE A C 1
ATOM 4396 O O . PHE A 1 552 ? 14.698 -11.752 2.001 1.00 97.62 552 PHE A O 1
ATOM 4403 N N . LYS A 1 553 ? 15.788 -13.057 3.461 1.00 95.75 553 LYS A N 1
ATOM 4404 C CA . LYS A 1 553 ? 14.572 -13.590 4.114 1.00 95.75 553 LYS A CA 1
ATOM 4405 C C . LYS A 1 553 ? 13.723 -12.488 4.746 1.00 95.75 553 LYS A C 1
ATOM 4407 O O . LYS A 1 553 ? 12.490 -12.544 4.709 1.00 95.75 553 LYS A O 1
ATOM 4412 N N . ARG A 1 554 ? 14.365 -11.455 5.299 1.00 94.81 554 ARG A N 1
ATOM 4413 C CA . ARG A 1 554 ? 13.675 -10.295 5.867 1.00 94.81 554 ARG A CA 1
ATOM 4414 C C . ARG A 1 554 ? 12.918 -9.488 4.817 1.00 94.81 554 ARG A C 1
ATOM 4416 O O . ARG A 1 554 ? 11.810 -9.072 5.129 1.00 94.81 554 ARG A O 1
ATOM 4423 N N . TYR A 1 555 ? 13.452 -9.274 3.614 1.00 97.50 555 TYR A N 1
ATOM 4424 C CA . TYR A 1 555 ? 12.840 -8.361 2.633 1.00 97.50 555 TYR A CA 1
ATOM 4425 C C . TYR A 1 555 ? 12.128 -9.048 1.462 1.00 97.50 555 TYR A C 1
ATOM 4427 O O . TYR A 1 555 ? 11.204 -8.466 0.898 1.00 97.50 555 TYR A O 1
ATOM 4435 N N . PHE A 1 556 ? 12.519 -10.257 1.064 1.00 98.12 556 PHE A N 1
ATOM 4436 C CA . PHE A 1 556 ? 11.924 -10.951 -0.079 1.00 98.12 556 PHE A CA 1
ATOM 4437 C C . PHE A 1 556 ? 10.522 -11.475 0.248 1.00 98.12 556 PHE A C 1
ATOM 4439 O O . PHE A 1 556 ? 10.311 -12.095 1.295 1.00 98.12 556 PHE A O 1
ATOM 4446 N N . ARG A 1 557 ? 9.553 -11.230 -0.643 1.00 97.44 557 ARG A N 1
ATOM 4447 C CA . ARG A 1 557 ? 8.135 -11.543 -0.401 1.00 97.44 557 ARG A CA 1
ATOM 4448 C C . ARG A 1 557 ? 7.425 -12.329 -1.485 1.00 97.44 557 ARG A C 1
ATOM 4450 O O . ARG A 1 557 ? 6.268 -12.667 -1.278 1.00 97.44 557 ARG A O 1
ATOM 4457 N N . GLY A 1 558 ? 8.103 -12.706 -2.562 1.00 97.75 558 GLY A N 1
ATOM 4458 C CA . GLY A 1 558 ? 7.545 -13.642 -3.531 1.00 97.75 558 GLY A CA 1
ATOM 4459 C C . GLY A 1 558 ? 7.767 -13.217 -4.970 1.00 97.75 558 GLY A C 1
ATOM 4460 O O . GLY A 1 558 ? 8.761 -12.561 -5.296 1.00 97.75 558 GLY A O 1
ATOM 4461 N N . PHE A 1 559 ? 6.843 -13.634 -5.828 1.00 98.38 559 PHE A N 1
ATOM 4462 C CA . PHE A 1 559 ? 6.962 -13.500 -7.272 1.00 98.38 559 PHE A CA 1
ATOM 4463 C C . PHE A 1 559 ? 5.793 -12.747 -7.893 1.00 98.38 559 PHE A C 1
ATOM 4465 O O . PHE A 1 559 ? 4.648 -12.887 -7.475 1.00 98.38 559 PHE A O 1
ATOM 4472 N N . ASP A 1 560 ? 6.114 -11.995 -8.938 1.00 98.25 560 ASP A N 1
ATOM 4473 C CA . ASP A 1 560 ? 5.170 -11.382 -9.862 1.00 98.25 560 ASP A CA 1
ATOM 4474 C C . ASP A 1 560 ? 5.329 -12.002 -11.257 1.00 98.25 560 ASP A C 1
ATOM 4476 O O . ASP A 1 560 ? 6.412 -12.465 -11.626 1.00 98.25 560 ASP A O 1
ATOM 4480 N N . VAL A 1 561 ? 4.281 -11.964 -12.071 1.00 96.88 561 VAL A N 1
ATOM 4481 C CA . VAL A 1 561 ? 4.377 -12.127 -13.523 1.00 96.88 561 VAL A CA 1
ATOM 4482 C C . VAL A 1 561 ? 3.988 -10.803 -14.168 1.00 96.88 561 VAL A C 1
ATOM 4484 O O . VAL A 1 561 ? 2.822 -10.423 -14.123 1.00 96.88 561 VAL A O 1
ATOM 4487 N N . ALA A 1 562 ? 4.910 -10.162 -14.884 1.00 93.81 562 ALA A N 1
ATOM 4488 C CA . ALA A 1 562 ? 4.663 -8.863 -15.517 1.00 93.81 562 ALA A CA 1
ATOM 4489 C C . ALA A 1 562 ? 5.128 -8.796 -16.980 1.00 93.81 562 ALA A C 1
ATOM 4491 O O . ALA A 1 562 ? 5.764 -9.725 -17.506 1.00 93.81 562 ALA A O 1
ATOM 4492 N N . GLY A 1 563 ? 4.807 -7.668 -17.616 1.00 89.50 563 GLY A N 1
ATOM 4493 C CA . GLY A 1 563 ? 5.046 -7.361 -19.023 1.00 89.50 563 GLY A CA 1
ATOM 4494 C C . GLY A 1 563 ? 3.864 -7.716 -19.925 1.00 89.50 563 GLY A C 1
ATOM 4495 O O . GLY A 1 563 ? 2.919 -8.348 -19.469 1.00 89.50 563 GLY A O 1
ATOM 4496 N N . ASN A 1 564 ? 3.953 -7.361 -21.214 1.00 89.56 564 ASN A N 1
ATOM 4497 C CA . ASN A 1 564 ? 2.861 -7.510 -22.190 1.00 89.56 564 ASN A CA 1
ATOM 4498 C C . ASN A 1 564 ? 2.071 -8.839 -22.077 1.00 89.56 564 ASN A C 1
ATOM 4500 O O . ASN A 1 564 ? 2.572 -9.916 -22.433 1.00 89.56 564 ASN A O 1
ATOM 4504 N N . GLU A 1 565 ? 0.822 -8.739 -21.606 1.00 92.12 565 GLU A N 1
ATOM 4505 C CA . GLU A 1 565 ? -0.057 -9.869 -21.293 1.00 92.12 565 GLU A CA 1
ATOM 4506 C C . GLU A 1 565 ? -0.363 -10.768 -22.499 1.00 92.12 565 GLU A C 1
ATOM 4508 O O . GLU A 1 565 ? -0.492 -11.983 -22.339 1.00 92.12 565 GLU A O 1
ATOM 4513 N N . SER A 1 566 ? -0.389 -10.210 -23.713 1.00 88.94 566 SER A N 1
ATOM 4514 C CA . SER A 1 566 ? -0.665 -10.962 -24.947 1.00 88.94 566 SER A CA 1
ATOM 4515 C C . SER A 1 566 ? 0.422 -11.984 -25.300 1.00 88.94 566 SER A C 1
ATOM 4517 O O . SER A 1 566 ? 0.181 -12.921 -26.061 1.00 88.94 566 SER A O 1
ATOM 4519 N N . LYS A 1 567 ? 1.644 -11.828 -24.766 1.00 90.69 567 LYS A N 1
ATOM 4520 C CA . LYS A 1 567 ? 2.792 -12.669 -25.145 1.00 90.69 567 LYS A CA 1
ATOM 4521 C C . LYS A 1 567 ? 2.727 -14.072 -24.562 1.00 90.69 567 LYS A C 1
ATOM 4523 O O . LYS A 1 567 ? 3.224 -15.009 -25.190 1.00 90.69 567 LYS A O 1
ATOM 4528 N N . ARG A 1 568 ? 2.182 -14.221 -23.355 1.00 92.44 568 ARG A N 1
ATOM 4529 C CA . ARG A 1 568 ? 2.096 -15.514 -22.672 1.00 92.44 568 ARG A CA 1
ATOM 4530 C C . ARG A 1 568 ? 1.038 -15.470 -21.578 1.00 92.44 568 ARG A C 1
ATOM 4532 O O . ARG A 1 568 ? 1.171 -14.710 -20.622 1.00 92.44 568 ARG A O 1
ATOM 4539 N N . ARG A 1 569 ? 0.035 -16.334 -21.720 1.00 94.38 569 ARG A N 1
ATOM 4540 C CA . ARG A 1 569 ? -1.045 -16.525 -20.747 1.00 94.38 569 ARG A CA 1
ATOM 4541 C C . ARG A 1 569 ? -0.528 -17.142 -19.434 1.00 94.38 569 ARG A C 1
ATOM 4543 O O . ARG A 1 569 ? 0.408 -17.952 -19.502 1.00 94.38 569 ARG A O 1
ATOM 4550 N N . PRO A 1 570 ? -1.121 -16.817 -18.269 1.00 96.25 570 PRO A N 1
ATOM 4551 C CA . PRO A 1 570 ? -0.711 -17.378 -16.979 1.00 96.25 570 PRO A CA 1
ATOM 4552 C C . PRO A 1 570 ? -0.702 -18.913 -16.932 1.00 96.25 570 PRO A C 1
ATOM 4554 O O . PRO A 1 570 ? 0.254 -19.490 -16.415 1.00 96.25 570 PRO A O 1
ATOM 4557 N N . GLU A 1 571 ? -1.672 -19.599 -17.546 1.00 96.31 571 GLU A N 1
ATOM 4558 C CA . GLU A 1 571 ? -1.733 -21.074 -17.586 1.00 96.31 571 GLU A CA 1
ATOM 4559 C C . GLU A 1 571 ? -0.438 -21.705 -18.133 1.00 96.31 571 GLU A C 1
ATOM 4561 O O . GLU A 1 571 ? 0.056 -22.703 -17.602 1.00 96.31 571 GLU A O 1
ATOM 4566 N N . LYS A 1 572 ? 0.206 -21.063 -19.117 1.00 95.56 572 LYS A N 1
ATOM 4567 C CA . LYS A 1 572 ? 1.463 -21.543 -19.723 1.00 95.56 572 LYS A CA 1
ATOM 4568 C C . LYS A 1 572 ? 2.682 -21.429 -18.809 1.00 95.56 572 LYS A C 1
ATOM 4570 O O . LYS A 1 572 ? 3.730 -21.993 -19.125 1.00 95.56 572 LYS A O 1
ATOM 4575 N N . LEU A 1 573 ? 2.573 -20.722 -17.688 1.00 95.44 573 LEU A N 1
ATOM 4576 C CA . LEU A 1 573 ? 3.639 -20.587 -16.695 1.00 95.44 573 LEU A CA 1
ATOM 4577 C C . LEU A 1 573 ? 3.514 -21.587 -15.540 1.00 95.44 573 LEU A C 1
ATOM 4579 O O . LEU A 1 573 ? 4.456 -21.704 -14.754 1.00 95.44 573 LEU A O 1
ATOM 4583 N N . ARG A 1 574 ? 2.423 -22.366 -15.467 1.00 94.69 574 ARG A N 1
ATOM 4584 C CA . ARG A 1 574 ? 2.146 -23.298 -14.360 1.00 94.69 574 ARG A CA 1
ATOM 4585 C C . ARG A 1 574 ? 3.312 -24.236 -14.051 1.00 94.69 574 ARG A C 1
ATOM 4587 O O . ARG A 1 574 ? 3.696 -24.363 -12.894 1.00 94.69 574 ARG A O 1
ATOM 4594 N N . GLY A 1 575 ? 3.920 -24.842 -15.073 1.00 93.31 575 GLY A N 1
ATOM 4595 C CA . GLY A 1 575 ? 5.052 -25.757 -14.880 1.00 93.31 575 GLY A CA 1
ATOM 4596 C C . GLY A 1 575 ? 6.285 -25.092 -14.253 1.00 93.31 575 GLY A C 1
ATOM 4597 O O . GLY A 1 575 ? 7.019 -25.733 -13.509 1.00 93.31 575 GLY A O 1
ATOM 4598 N N . LYS A 1 576 ? 6.504 -23.794 -14.504 1.00 91.62 576 LYS A N 1
ATOM 4599 C CA . LYS A 1 576 ? 7.587 -23.021 -13.872 1.00 91.62 576 LYS A CA 1
ATOM 4600 C C . LYS A 1 576 ? 7.221 -22.616 -12.447 1.00 91.62 576 LYS A C 1
ATOM 4602 O O . LYS A 1 576 ? 8.024 -22.776 -11.531 1.00 91.62 576 LYS A O 1
ATOM 4607 N N . PHE A 1 577 ? 5.990 -22.149 -12.263 1.00 94.88 577 PHE A N 1
ATOM 4608 C CA . PHE A 1 577 ? 5.479 -21.673 -10.981 1.00 94.88 577 PHE A CA 1
ATOM 4609 C C . PHE A 1 577 ? 5.237 -22.794 -9.971 1.00 94.88 577 PHE A C 1
ATOM 4611 O O . PHE A 1 577 ? 5.259 -22.526 -8.778 1.00 94.88 577 PHE A O 1
ATOM 4618 N N . GLN A 1 578 ? 5.120 -24.055 -10.396 1.00 95.31 578 GLN A N 1
ATOM 4619 C CA . GLN A 1 578 ? 5.004 -25.195 -9.481 1.00 95.31 578 GLN A CA 1
ATOM 4620 C C . GLN A 1 578 ? 6.101 -25.203 -8.402 1.00 95.31 578 GLN A C 1
ATOM 4622 O O . GLN A 1 578 ? 5.806 -25.478 -7.245 1.00 95.31 578 GLN A O 1
ATOM 4627 N N . ARG A 1 579 ? 7.344 -24.836 -8.751 1.00 94.19 579 ARG A N 1
ATOM 4628 C CA . ARG A 1 579 ? 8.459 -24.731 -7.791 1.00 94.19 579 ARG A CA 1
ATOM 4629 C C . ARG A 1 579 ? 8.268 -23.597 -6.780 1.00 94.19 579 ARG A C 1
ATOM 4631 O O . ARG A 1 579 ? 8.592 -23.772 -5.617 1.00 94.19 579 ARG A O 1
ATOM 4638 N N . ILE A 1 580 ? 7.733 -22.462 -7.225 1.00 95.19 580 ILE A N 1
ATOM 4639 C CA . ILE A 1 580 ? 7.428 -21.298 -6.377 1.00 95.19 580 ILE A CA 1
ATOM 4640 C C . ILE A 1 580 ? 6.318 -21.661 -5.379 1.00 95.19 580 ILE A C 1
ATOM 4642 O O . ILE A 1 580 ? 6.420 -21.354 -4.194 1.00 95.19 580 ILE A O 1
ATOM 4646 N N . LEU A 1 581 ? 5.295 -22.376 -5.859 1.00 95.44 581 LEU A N 1
ATOM 4647 C CA . LEU A 1 581 ? 4.154 -22.822 -5.060 1.00 95.44 581 LEU A CA 1
ATOM 4648 C C . LEU A 1 581 ? 4.527 -23.897 -4.035 1.00 95.44 581 LEU A C 1
ATOM 4650 O O . LEU A 1 581 ? 4.079 -23.823 -2.896 1.00 95.44 581 LEU A O 1
ATOM 4654 N N . MET A 1 582 ? 5.363 -24.870 -4.411 1.00 95.94 582 MET A N 1
ATOM 4655 C CA . MET A 1 582 ? 5.875 -25.890 -3.481 1.00 95.94 582 MET A CA 1
ATOM 4656 C C . MET A 1 582 ? 6.731 -25.291 -2.360 1.00 95.94 582 MET A C 1
ATOM 4658 O O . MET A 1 582 ? 6.768 -25.844 -1.266 1.00 95.94 582 MET A O 1
ATOM 4662 N N . ASP A 1 583 ? 7.371 -24.150 -2.617 1.00 94.88 583 ASP A N 1
ATOM 4663 C CA . ASP A 1 583 ? 8.162 -23.416 -1.628 1.00 94.88 583 ASP A CA 1
ATOM 4664 C C . ASP A 1 583 ? 7.312 -22.399 -0.833 1.00 94.88 583 ASP A C 1
ATOM 4666 O O . ASP A 1 583 ? 7.865 -21.577 -0.097 1.00 94.88 583 ASP A O 1
ATOM 4670 N N . CYS A 1 584 ? 5.981 -22.436 -0.990 1.00 95.31 584 CYS A N 1
ATOM 4671 C CA . CYS A 1 584 ? 5.006 -21.578 -0.311 1.00 95.31 584 CYS A CA 1
ATOM 4672 C C . CYS A 1 584 ? 5.314 -20.074 -0.431 1.00 95.31 584 CYS A C 1
ATOM 4674 O O . CYS A 1 584 ? 5.117 -19.319 0.523 1.00 95.31 584 CYS A O 1
ATOM 4676 N N . LYS A 1 585 ? 5.846 -19.626 -1.576 1.00 96.62 585 LYS A N 1
ATOM 4677 C CA . LYS A 1 585 ? 6.106 -18.199 -1.816 1.00 96.62 585 LYS A CA 1
ATOM 4678 C C . LYS A 1 585 ? 4.846 -17.509 -2.323 1.00 96.62 585 LYS A C 1
ATOM 4680 O O . LYS A 1 585 ? 4.119 -18.088 -3.130 1.00 96.62 585 LYS A O 1
ATOM 4685 N N . ASN A 1 586 ? 4.648 -16.259 -1.903 1.00 98.12 586 ASN A N 1
ATOM 4686 C CA . ASN A 1 586 ? 3.493 -15.487 -2.346 1.00 98.12 586 ASN A CA 1
ATOM 4687 C C . ASN A 1 586 ? 3.570 -15.184 -3.847 1.00 98.12 586 ASN A C 1
ATOM 4689 O O . ASN A 1 586 ? 4.663 -15.038 -4.415 1.00 98.12 586 ASN A O 1
ATOM 4693 N N . VAL A 1 587 ? 2.403 -15.062 -4.479 1.00 98.50 587 VAL A N 1
ATOM 4694 C CA . VAL A 1 587 ? 2.284 -14.802 -5.918 1.00 98.50 587 VAL A CA 1
ATOM 4695 C C . VAL A 1 587 ? 1.321 -13.646 -6.179 1.00 98.50 587 VAL A C 1
ATOM 4697 O O . VAL A 1 587 ? 0.164 -13.676 -5.762 1.00 98.50 587 VAL A O 1
ATOM 4700 N N . THR A 1 588 ? 1.793 -12.654 -6.932 1.00 98.69 588 THR A N 1
ATOM 4701 C CA . THR A 1 588 ? 0.963 -11.656 -7.620 1.00 98.69 588 THR A CA 1
ATOM 4702 C C . THR A 1 588 ? 1.146 -11.802 -9.134 1.00 98.69 588 THR A C 1
ATOM 4704 O O . THR A 1 588 ? 2.119 -12.401 -9.593 1.00 98.69 588 THR A O 1
ATOM 4707 N N . VAL A 1 589 ? 0.181 -11.370 -9.941 1.00 98.56 589 VAL A N 1
ATOM 4708 C CA . VAL A 1 589 ? 0.236 -11.524 -11.406 1.00 98.56 589 VAL A CA 1
ATOM 4709 C C . VAL A 1 589 ? -0.444 -10.327 -12.053 1.00 98.56 589 VAL A C 1
ATOM 4711 O O . VAL A 1 589 ? -1.602 -10.056 -11.750 1.00 98.56 589 VAL A O 1
ATOM 4714 N N . HIS A 1 590 ? 0.216 -9.662 -13.003 1.00 98.25 590 HIS A N 1
ATOM 4715 C CA . HIS A 1 590 ? -0.471 -8.734 -13.908 1.00 98.25 590 HIS A CA 1
ATOM 4716 C C . HIS A 1 590 ? -1.484 -9.508 -14.755 1.00 98.25 590 HIS A C 1
ATOM 4718 O O . HIS A 1 590 ? -1.111 -10.378 -15.554 1.00 98.25 590 HIS A O 1
ATOM 4724 N N . ALA A 1 591 ? -2.766 -9.260 -14.564 1.00 97.94 591 ALA A N 1
ATOM 4725 C CA . ALA A 1 591 ? -3.781 -9.925 -15.356 1.00 97.94 591 ALA A CA 1
ATOM 4726 C C . ALA A 1 591 ? -4.994 -9.026 -15.496 1.00 97.94 591 ALA A C 1
ATOM 4728 O O . ALA A 1 591 ? -5.454 -8.427 -14.525 1.00 97.94 591 ALA A O 1
ATOM 4729 N N . GLY A 1 592 ? -5.544 -8.994 -16.702 1.00 96.44 592 GLY A N 1
ATOM 4730 C CA . GLY A 1 592 ? -6.751 -8.233 -16.964 1.00 96.44 592 GLY A CA 1
ATOM 4731 C C . GLY A 1 592 ? -6.526 -6.734 -17.097 1.00 96.44 592 GLY A C 1
ATOM 4732 O O . GLY A 1 592 ? -7.474 -5.976 -16.931 1.00 96.44 592 GLY A O 1
ATOM 4733 N N . GLU A 1 593 ? -5.294 -6.289 -17.355 1.00 95.62 593 GLU A N 1
ATOM 4734 C CA . GLU A 1 593 ? -5.009 -4.899 -17.712 1.00 95.62 593 GLU A CA 1
ATOM 4735 C C . GLU A 1 593 ? -5.325 -4.642 -19.188 1.00 95.62 593 GLU A C 1
ATOM 4737 O O . GLU A 1 593 ? -6.079 -3.737 -19.534 1.00 95.62 593 GLU A O 1
ATOM 4742 N N . THR A 1 594 ? -4.741 -5.467 -20.060 1.00 93.31 594 THR A N 1
ATOM 4743 C CA . THR A 1 594 ? -4.844 -5.346 -21.524 1.00 93.31 594 THR A CA 1
ATOM 4744 C C . THR A 1 594 ? -5.485 -6.566 -22.184 1.00 93.31 594 THR A C 1
ATOM 4746 O O . THR A 1 594 ? -5.685 -6.577 -23.397 1.00 93.31 594 THR A O 1
ATOM 4749 N N . MET A 1 595 ? -5.800 -7.598 -21.396 1.00 94.44 595 MET A N 1
ATOM 4750 C CA . MET A 1 595 ? -6.359 -8.867 -21.865 1.00 94.44 595 MET A CA 1
ATOM 4751 C C . MET A 1 595 ? -7.650 -9.232 -21.109 1.00 94.44 595 MET A C 1
ATOM 4753 O O . MET A 1 595 ? -7.924 -8.668 -20.051 1.00 94.44 595 MET A O 1
ATOM 4757 N N . PRO A 1 596 ? -8.440 -10.193 -21.621 1.00 95.00 596 PRO A N 1
ATOM 4758 C CA . PRO A 1 596 ? -9.709 -10.600 -21.015 1.00 95.00 596 PRO A CA 1
ATOM 4759 C C . PRO A 1 596 ? -9.592 -11.201 -19.606 1.00 95.00 596 PRO A C 1
ATOM 4761 O O . PRO A 1 596 ? -8.528 -11.677 -19.193 1.00 95.00 596 PRO A O 1
ATOM 4764 N N . ALA A 1 597 ? -10.720 -11.247 -18.891 1.00 96.19 597 ALA A N 1
ATOM 4765 C CA . ALA A 1 597 ? -10.816 -11.757 -17.522 1.00 96.19 597 ALA A CA 1
ATOM 4766 C C . ALA A 1 597 ? -10.407 -13.237 -17.370 1.00 96.19 597 ALA A C 1
ATOM 4768 O O . ALA A 1 597 ? -10.059 -13.679 -16.274 1.00 96.19 597 ALA A O 1
ATOM 4769 N N . GLU A 1 598 ? -10.378 -14.018 -18.452 1.00 96.25 598 GLU A N 1
ATOM 4770 C CA . GLU A 1 598 ? -9.850 -15.386 -18.454 1.00 96.25 598 GLU A CA 1
ATOM 4771 C C . GLU A 1 598 ? -8.384 -15.431 -17.998 1.00 96.25 598 GLU A C 1
ATOM 4773 O O . GLU A 1 598 ? -7.990 -16.368 -17.306 1.00 96.25 598 GLU A O 1
ATOM 4778 N N . ASN A 1 599 ? -7.581 -14.403 -18.303 1.00 97.25 599 ASN A N 1
ATOM 4779 C CA . ASN A 1 599 ? -6.219 -14.306 -17.771 1.00 97.25 599 ASN A CA 1
ATOM 4780 C C . ASN A 1 599 ? -6.223 -14.153 -16.242 1.00 97.25 599 ASN A C 1
ATOM 4782 O O . ASN A 1 599 ? -5.360 -14.720 -15.574 1.00 97.25 599 ASN A O 1
ATOM 4786 N N . ILE A 1 600 ? -7.188 -13.421 -15.678 1.00 98.25 600 ILE A N 1
ATOM 4787 C CA . ILE A 1 600 ? -7.347 -13.271 -14.223 1.00 98.25 600 ILE A CA 1
ATOM 4788 C C . ILE A 1 600 ? -7.711 -14.622 -13.600 1.00 98.25 600 ILE A C 1
ATOM 4790 O O . ILE A 1 600 ? -7.117 -15.031 -12.601 1.00 98.25 600 ILE A O 1
ATOM 4794 N N . TRP A 1 601 ? -8.643 -15.350 -14.220 1.00 97.25 601 TRP A N 1
ATOM 4795 C CA . TRP A 1 601 ? -9.003 -16.701 -13.795 1.00 97.25 601 TRP A CA 1
ATOM 4796 C C . TRP A 1 601 ? -7.777 -17.624 -13.784 1.00 97.25 601 TRP A C 1
ATOM 4798 O O . TRP A 1 601 ? -7.490 -18.272 -12.777 1.00 97.25 601 TRP A O 1
ATOM 4808 N N . GLU A 1 602 ? -6.994 -17.647 -14.864 1.00 97.69 602 GLU A N 1
ATOM 4809 C CA . GLU A 1 602 ? -5.789 -18.476 -14.940 1.00 97.69 602 GLU A CA 1
ATOM 4810 C C . GLU A 1 602 ? -4.722 -18.058 -13.925 1.00 97.69 602 GLU A C 1
ATOM 4812 O O . GLU A 1 602 ? -4.061 -18.916 -13.340 1.00 97.69 602 GLU A O 1
ATOM 4817 N N . ALA A 1 603 ? -4.550 -16.761 -13.675 1.00 98.12 603 ALA A N 1
ATOM 4818 C CA . ALA A 1 603 ? -3.638 -16.280 -12.645 1.00 98.12 603 ALA A CA 1
ATOM 4819 C C . ALA A 1 603 ? -4.001 -16.867 -11.270 1.00 98.12 603 ALA A C 1
ATOM 4821 O O . ALA A 1 603 ? -3.152 -17.442 -10.586 1.00 98.12 603 ALA A O 1
ATOM 4822 N N . VAL A 1 604 ? -5.281 -16.811 -10.901 1.00 97.19 604 VAL A N 1
ATOM 4823 C CA . VAL A 1 604 ? -5.775 -17.318 -9.616 1.00 97.19 604 VAL A CA 1
ATOM 4824 C C . VAL A 1 604 ? -5.723 -18.842 -9.532 1.00 97.19 604 VAL A C 1
ATOM 4826 O O . VAL A 1 604 ? -5.271 -19.383 -8.528 1.00 97.19 604 VAL A O 1
ATOM 4829 N N . TYR A 1 605 ? -6.181 -19.570 -10.550 1.00 96.19 605 TYR A N 1
ATOM 4830 C CA . TYR A 1 605 ? -6.354 -21.025 -10.446 1.00 96.19 605 TYR A CA 1
ATOM 4831 C C . TYR A 1 605 ? -5.154 -21.827 -10.962 1.00 96.19 605 TYR A C 1
ATOM 4833 O O . TYR A 1 605 ? -4.859 -22.906 -10.441 1.00 96.19 605 TYR A O 1
ATOM 4841 N N . CYS A 1 606 ? -4.422 -21.320 -11.956 1.00 97.12 606 CYS A N 1
ATOM 4842 C CA . CYS A 1 606 ? -3.244 -22.005 -12.484 1.00 97.12 606 CYS A CA 1
ATOM 4843 C C . CYS A 1 606 ? -1.967 -21.628 -11.732 1.00 97.12 606 CYS A C 1
ATOM 4845 O O . CYS A 1 606 ? -1.110 -22.505 -11.581 1.00 97.12 606 CYS A O 1
ATOM 4847 N N . LEU A 1 607 ? -1.844 -20.376 -11.273 1.00 97.44 607 LEU A N 1
ATOM 4848 C CA . LEU A 1 607 ? -0.651 -19.862 -10.585 1.00 97.44 607 LEU A CA 1
ATOM 4849 C C . LEU A 1 607 ? -0.864 -19.573 -9.093 1.00 97.44 607 LEU A C 1
ATOM 4851 O O . LEU A 1 607 ? 0.091 -19.175 -8.440 1.00 97.44 607 LEU A O 1
ATOM 4855 N N . ASN A 1 608 ? -2.069 -19.805 -8.555 1.00 96.62 608 ASN A N 1
ATOM 4856 C CA . ASN A 1 608 ? -2.422 -19.536 -7.155 1.00 96.62 608 ASN A CA 1
ATOM 4857 C C . ASN A 1 608 ? -2.113 -18.092 -6.721 1.00 96.62 608 ASN A C 1
ATOM 4859 O O . ASN A 1 608 ? -1.614 -17.867 -5.621 1.00 96.62 608 ASN A O 1
ATOM 4863 N N . ALA A 1 609 ? -2.384 -17.126 -7.604 1.00 98.12 609 ALA A N 1
ATOM 4864 C CA . ALA A 1 609 ? -2.193 -15.715 -7.304 1.00 98.12 609 ALA A CA 1
ATOM 4865 C C . ALA A 1 609 ? -3.072 -15.276 -6.121 1.00 98.12 609 ALA A C 1
ATOM 4867 O O . ALA A 1 609 ? -4.286 -15.490 -6.117 1.00 98.12 609 ALA A O 1
ATOM 4868 N N . GLU A 1 610 ? -2.451 -14.637 -5.134 1.00 97.94 610 GLU A N 1
ATOM 4869 C CA . GLU A 1 610 ? -3.114 -14.043 -3.967 1.00 97.94 610 GLU A CA 1
ATOM 4870 C C . GLU A 1 610 ? -3.559 -12.603 -4.240 1.00 97.94 610 GLU A C 1
ATOM 4872 O O . GLU A 1 610 ? -4.501 -12.101 -3.619 1.00 97.94 610 GLU A O 1
ATOM 4877 N N . ARG A 1 611 ? -2.879 -11.941 -5.183 1.00 98.62 611 ARG A N 1
ATOM 4878 C CA . ARG A 1 611 ? -3.196 -10.598 -5.668 1.00 98.62 611 ARG A CA 1
ATOM 4879 C C . ARG A 1 611 ? -3.075 -10.538 -7.190 1.00 98.62 611 ARG A C 1
ATOM 4881 O O . ARG A 1 611 ? -2.323 -11.303 -7.792 1.00 98.62 611 ARG A O 1
ATOM 4888 N N . ILE A 1 612 ? -3.824 -9.633 -7.805 1.00 98.75 612 ILE A N 1
ATOM 4889 C CA . ILE A 1 612 ? -3.813 -9.381 -9.245 1.00 98.75 612 ILE A CA 1
ATOM 4890 C C . ILE A 1 612 ? -3.405 -7.935 -9.497 1.00 98.75 612 ILE A C 1
ATOM 4892 O O . ILE A 1 612 ? -4.041 -7.017 -8.986 1.00 98.75 612 ILE A O 1
ATOM 4896 N N . GLY A 1 613 ? -2.365 -7.743 -10.303 1.00 98.44 613 GLY A N 1
ATOM 4897 C CA . GLY A 1 613 ? -1.977 -6.443 -10.838 1.00 98.44 613 GLY A CA 1
ATOM 4898 C C . GLY A 1 613 ? -3.022 -5.931 -11.826 1.00 98.44 613 GLY A C 1
ATOM 4899 O O . GLY A 1 613 ? -3.361 -6.641 -12.775 1.00 98.44 613 GLY A O 1
ATOM 4900 N N . HIS A 1 614 ? -3.499 -4.707 -11.606 1.00 98.19 614 HIS A N 1
ATOM 4901 C CA . HIS A 1 614 ? -4.539 -3.987 -12.350 1.00 98.19 614 HIS A CA 1
ATOM 4902 C C . HIS A 1 614 ? -5.943 -4.602 -12.259 1.00 98.19 614 HIS A C 1
ATOM 4904 O O . HIS A 1 614 ? -6.846 -3.966 -11.717 1.00 98.19 614 HIS A O 1
ATOM 4910 N N . GLY A 1 615 ? -6.146 -5.817 -12.784 1.00 97.94 615 GLY A N 1
ATOM 4911 C CA . GLY A 1 615 ? -7.414 -6.547 -12.688 1.00 97.94 615 GLY A CA 1
ATOM 4912 C C . GLY A 1 615 ? -8.625 -5.816 -13.273 1.00 97.94 615 GLY A C 1
ATOM 4913 O O . GLY A 1 615 ? -9.721 -5.961 -12.740 1.00 97.94 615 GLY A O 1
ATOM 4914 N N . LEU A 1 616 ? -8.463 -5.010 -14.326 1.00 97.94 616 LEU A N 1
ATOM 4915 C CA . LEU A 1 616 ? -9.519 -4.128 -14.847 1.00 97.94 616 LEU A CA 1
ATOM 4916 C C . LEU A 1 616 ? -10.706 -4.899 -15.434 1.00 97.94 616 LEU A C 1
ATOM 4918 O O . LEU A 1 616 ? -11.850 -4.517 -15.208 1.00 97.94 616 LEU A O 1
ATOM 4922 N N . THR A 1 617 ? -10.451 -6.007 -16.131 1.00 97.19 617 THR A N 1
ATOM 4923 C CA . THR A 1 617 ? -11.501 -6.823 -16.767 1.00 97.19 617 THR A CA 1
ATOM 4924 C C . THR A 1 617 ? -12.254 -7.737 -15.796 1.00 97.19 617 THR A C 1
ATOM 4926 O O . THR A 1 617 ? -13.253 -8.341 -16.178 1.00 97.19 617 THR A O 1
ATOM 4929 N N . LEU A 1 618 ? -11.868 -7.813 -14.512 1.00 97.75 618 LEU A N 1
ATOM 4930 C CA . LEU A 1 618 ? -12.614 -8.593 -13.508 1.00 97.75 618 LEU A CA 1
ATOM 4931 C C . LEU A 1 618 ? -14.067 -8.100 -13.362 1.00 97.75 618 LEU A C 1
ATOM 4933 O O . LEU A 1 618 ? -14.962 -8.890 -13.067 1.00 97.75 618 LEU A O 1
ATOM 4937 N N . VAL A 1 619 ? -14.314 -6.816 -13.627 1.00 95.94 619 VAL A N 1
ATOM 4938 C CA . VAL A 1 619 ? -15.635 -6.171 -13.590 1.00 95.94 619 VAL A CA 1
ATOM 4939 C C . VAL A 1 619 ? -16.674 -6.830 -14.507 1.00 95.94 619 VAL A C 1
ATOM 4941 O O . VAL A 1 619 ? -17.878 -6.746 -14.239 1.00 95.94 619 VAL A O 1
ATOM 4944 N N . GLU A 1 620 ? -16.211 -7.518 -15.552 1.00 95.06 620 GLU A N 1
ATOM 4945 C CA . GLU A 1 620 ? -17.018 -8.252 -16.533 1.00 95.06 620 GLU A CA 1
ATOM 4946 C C . GLU A 1 620 ? -17.541 -9.594 -15.978 1.00 95.06 620 GLU A C 1
ATOM 4948 O O . GLU A 1 620 ? -18.384 -10.237 -16.600 1.00 95.06 620 GLU A O 1
ATOM 4953 N N . ARG A 1 621 ? -17.061 -10.031 -14.802 1.00 94.19 621 ARG A N 1
ATOM 4954 C CA . ARG A 1 621 ? -17.299 -11.361 -14.204 1.00 94.19 621 ARG A CA 1
ATOM 4955 C C . ARG A 1 621 ? -18.122 -11.319 -12.916 1.00 94.19 621 ARG A C 1
ATOM 4957 O O . ARG A 1 621 ? -17.817 -11.997 -11.935 1.00 94.19 621 ARG A O 1
ATOM 4964 N N . ASP A 1 622 ? -19.174 -10.508 -12.932 1.00 85.38 622 ASP A N 1
ATOM 4965 C CA . ASP A 1 622 ? -20.039 -10.199 -11.782 1.00 85.38 622 ASP A CA 1
ATOM 4966 C C . ASP A 1 622 ? -20.748 -11.430 -11.185 1.00 85.38 622 ASP A C 1
ATOM 4968 O O . ASP A 1 622 ? -20.900 -11.572 -9.977 1.00 85.38 622 ASP A O 1
ATOM 4972 N N . GLY A 1 623 ? -21.144 -12.374 -12.042 1.00 85.62 623 GLY A N 1
ATOM 4973 C CA . GLY A 1 623 ? -21.897 -13.562 -11.633 1.00 85.62 623 GLY A CA 1
ATOM 4974 C C . GLY A 1 623 ? -21.047 -14.758 -11.200 1.00 85.62 623 GLY A C 1
ATOM 4975 O O . GLY A 1 623 ? -21.613 -15.774 -10.796 1.00 85.62 623 GLY A O 1
ATOM 4976 N N . ASP A 1 624 ? -19.716 -14.695 -11.318 1.00 90.69 624 ASP A N 1
ATOM 4977 C CA . ASP A 1 624 ? -18.861 -15.864 -11.103 1.00 90.69 624 ASP A CA 1
ATOM 4978 C C . ASP A 1 624 ? -17.503 -15.570 -10.449 1.00 90.69 624 ASP A C 1
ATOM 4980 O O . ASP A 1 624 ? -17.286 -15.952 -9.297 1.00 90.69 624 ASP A O 1
ATOM 4984 N N . LEU A 1 625 ? -16.565 -14.925 -11.145 1.00 94.69 625 LEU A N 1
ATOM 4985 C CA . LEU A 1 625 ? -15.200 -14.740 -10.655 1.00 94.69 625 LEU A CA 1
ATOM 4986 C C . LEU A 1 625 ? -15.120 -13.618 -9.619 1.00 94.69 625 LEU A C 1
ATOM 4988 O O . LEU A 1 625 ? -14.396 -13.766 -8.636 1.00 94.69 625 LEU A O 1
ATOM 4992 N N . LEU A 1 626 ? -15.880 -12.536 -9.793 1.00 94.81 626 LEU A N 1
ATOM 4993 C CA . LEU A 1 626 ? -15.889 -11.394 -8.879 1.00 94.81 626 LEU A CA 1
ATOM 4994 C C . LEU A 1 626 ? -16.317 -11.803 -7.446 1.00 94.81 626 LEU A C 1
ATOM 4996 O O . LEU A 1 626 ? -15.536 -11.557 -6.522 1.00 94.81 626 LEU A O 1
ATOM 5000 N N . PRO A 1 627 ? -17.424 -12.549 -7.215 1.00 94.06 627 PRO A N 1
ATOM 5001 C CA . PRO A 1 627 ? -17.749 -13.067 -5.881 1.00 94.06 627 PRO A CA 1
ATOM 5002 C C . PRO A 1 627 ? -16.653 -13.961 -5.288 1.00 94.06 627 PRO A C 1
ATOM 5004 O O . PRO A 1 627 ? -16.407 -13.930 -4.084 1.00 94.06 627 PRO A O 1
ATOM 5007 N N . LYS A 1 628 ? -15.930 -14.733 -6.117 1.00 94.81 628 LYS A N 1
ATOM 5008 C CA . LYS A 1 628 ? -14.801 -15.549 -5.636 1.00 94.81 628 LYS A CA 1
ATOM 5009 C C . LYS A 1 628 ? -13.638 -14.700 -5.135 1.00 94.81 628 LYS A C 1
ATOM 5011 O O . LYS A 1 628 ? -12.977 -15.130 -4.192 1.00 94.81 628 LYS A O 1
ATOM 5016 N N . PHE A 1 629 ? -13.391 -13.530 -5.723 1.00 95.81 629 PHE A N 1
ATOM 5017 C CA . PHE A 1 629 ? -12.390 -12.589 -5.215 1.00 95.81 629 PHE A CA 1
ATOM 5018 C C . PHE A 1 629 ? -12.780 -12.066 -3.835 1.00 95.81 629 PHE A C 1
ATOM 5020 O O . PHE A 1 629 ? -11.945 -12.096 -2.934 1.00 95.81 629 PHE A O 1
ATOM 5027 N N . ARG A 1 630 ? -14.046 -11.683 -3.636 1.00 93.06 630 ARG A N 1
ATOM 5028 C CA . ARG A 1 630 ? -14.571 -11.288 -2.321 1.00 93.06 630 ARG A CA 1
ATOM 5029 C C . ARG A 1 630 ? -14.413 -12.414 -1.297 1.00 93.06 630 ARG A C 1
ATOM 5031 O O . ARG A 1 630 ? -13.747 -12.241 -0.278 1.00 93.06 630 ARG A O 1
ATOM 5038 N N . ASP A 1 631 ? -14.968 -13.589 -1.593 1.00 92.12 631 ASP A N 1
ATOM 5039 C CA . ASP A 1 631 ? -15.080 -14.694 -0.632 1.00 92.12 631 ASP A CA 1
ATOM 5040 C C . ASP A 1 631 ? -13.714 -15.293 -0.261 1.00 92.12 631 ASP A C 1
ATOM 5042 O O . ASP A 1 631 ? -13.475 -15.651 0.890 1.00 92.12 631 ASP A O 1
ATOM 5046 N N . ARG A 1 632 ? -12.786 -15.386 -1.225 1.00 93.75 632 ARG A N 1
ATOM 5047 C CA . ARG A 1 632 ? -11.406 -15.852 -0.985 1.00 93.75 632 ARG A CA 1
ATOM 5048 C C . ARG A 1 632 ? -10.462 -14.724 -0.577 1.00 93.75 632 ARG A C 1
ATOM 5050 O O . ARG A 1 632 ? -9.276 -14.977 -0.375 1.00 93.75 632 ARG A O 1
ATOM 5057 N N . ARG A 1 633 ? -10.973 -13.494 -0.480 1.00 93.38 633 ARG A N 1
ATOM 5058 C CA . ARG A 1 633 ? -10.207 -12.276 -0.229 1.00 93.38 633 ARG A CA 1
ATOM 5059 C C . ARG A 1 633 ? -9.032 -12.099 -1.209 1.00 93.38 633 ARG A C 1
ATOM 5061 O O . ARG A 1 633 ? -7.950 -11.702 -0.804 1.00 93.38 633 ARG A O 1
ATOM 5068 N N . ILE A 1 634 ? -9.185 -12.385 -2.495 1.00 96.88 634 ILE A N 1
ATOM 5069 C CA . ILE A 1 634 ? -8.111 -12.144 -3.476 1.00 96.88 634 ILE A CA 1
ATOM 5070 C C . ILE A 1 634 ? -8.010 -10.638 -3.725 1.00 96.88 634 ILE A C 1
ATOM 5072 O O . ILE A 1 634 ? -9.022 -9.966 -3.916 1.00 96.88 634 ILE A O 1
ATOM 5076 N N . GLY A 1 635 ? -6.793 -10.104 -3.667 1.00 97.50 635 GLY A N 1
ATOM 5077 C CA . GLY A 1 635 ? -6.551 -8.671 -3.788 1.00 97.50 635 GLY A CA 1
ATOM 5078 C C . GLY A 1 635 ? -6.436 -8.176 -5.230 1.00 97.50 635 GLY A C 1
ATOM 5079 O O . GLY A 1 635 ? -5.951 -8.904 -6.093 1.00 97.50 635 GLY A O 1
ATOM 5080 N N . VAL A 1 636 ? -6.805 -6.921 -5.480 1.00 98.69 636 VAL A N 1
ATOM 5081 C CA . VAL A 1 636 ? -6.592 -6.229 -6.761 1.00 98.69 636 VAL A CA 1
ATOM 5082 C C . VAL A 1 636 ? -5.739 -4.980 -6.534 1.00 98.69 636 VAL A C 1
ATOM 5084 O O . VAL A 1 636 ? -6.124 -4.059 -5.815 1.00 98.69 636 VAL A O 1
ATOM 5087 N N . GLU A 1 637 ? -4.557 -4.963 -7.140 1.00 98.81 637 GLU A N 1
ATOM 5088 C CA . GLU A 1 637 ? -3.581 -3.878 -7.071 1.00 98.81 637 GLU A CA 1
ATOM 5089 C C . GLU A 1 637 ? -3.848 -2.897 -8.224 1.00 98.81 637 GLU A C 1
ATOM 5091 O O . GLU A 1 637 ? -3.324 -3.068 -9.324 1.00 98.81 637 GLU A O 1
ATOM 5096 N N . MET A 1 638 ? -4.703 -1.895 -8.013 1.00 98.69 638 MET A N 1
ATOM 5097 C CA . MET A 1 638 ? -5.063 -0.938 -9.063 1.00 98.69 638 MET A CA 1
ATOM 5098 C C . MET A 1 638 ? -3.999 0.151 -9.221 1.00 98.69 638 MET A C 1
ATOM 5100 O O . MET A 1 638 ? -3.422 0.604 -8.227 1.00 98.69 638 MET A O 1
ATOM 5104 N N . CYS A 1 639 ? -3.796 0.618 -10.456 1.00 98.75 639 CYS A N 1
ATOM 5105 C CA . CYS A 1 639 ? -2.787 1.624 -10.804 1.00 98.75 639 CYS A CA 1
ATOM 5106 C C . CYS A 1 639 ? -3.436 2.751 -11.633 1.00 98.75 639 CYS A C 1
ATOM 5108 O O . CYS A 1 639 ? -3.277 2.777 -12.856 1.00 98.75 639 CYS A O 1
ATOM 5110 N N . PRO A 1 640 ? -4.227 3.644 -11.003 1.00 98.75 640 PRO A N 1
ATOM 5111 C CA . PRO A 1 640 ? -5.101 4.606 -11.680 1.00 98.75 640 PRO A CA 1
ATOM 5112 C C . PRO A 1 640 ? -4.476 5.392 -12.838 1.00 98.75 640 PRO A C 1
ATOM 5114 O O . PRO A 1 640 ? -5.088 5.468 -13.906 1.00 98.75 640 PRO A O 1
ATOM 5117 N N . SER A 1 641 ? -3.284 5.977 -12.671 1.00 98.56 641 SER A N 1
ATOM 5118 C CA . SER A 1 641 ? -2.658 6.751 -13.756 1.00 98.56 641 SER A CA 1
ATOM 5119 C C . SER A 1 641 ? -2.243 5.861 -14.920 1.00 98.56 641 SER A C 1
ATOM 5121 O O . SER A 1 641 ? -2.611 6.162 -16.053 1.00 98.56 641 SER A O 1
ATOM 5123 N N . SER A 1 642 ? -1.566 4.745 -14.642 1.00 98.06 642 SER A N 1
ATOM 5124 C CA . SER A 1 642 ? -1.160 3.761 -15.653 1.00 98.06 642 SER A CA 1
ATOM 5125 C C . SER A 1 642 ? -2.379 3.207 -16.403 1.00 98.06 642 SER A C 1
ATOM 5127 O O . SER A 1 642 ? -2.446 3.245 -17.631 1.00 98.06 642 SER A O 1
ATOM 5129 N N . ASN A 1 643 ? -3.441 2.840 -15.682 1.00 98.31 643 ASN A N 1
ATOM 5130 C CA . ASN A 1 643 ? -4.685 2.340 -16.266 1.00 98.31 643 ASN A CA 1
ATOM 5131 C C . ASN A 1 643 ? -5.390 3.387 -17.149 1.00 98.31 643 ASN A C 1
ATOM 5133 O O . ASN A 1 643 ? -5.850 3.061 -18.245 1.00 98.31 643 ASN A O 1
ATOM 5137 N N . TYR A 1 644 ? -5.436 4.653 -16.726 1.00 97.88 644 TYR A N 1
ATOM 5138 C CA . TYR A 1 644 ? -5.948 5.757 -17.547 1.00 97.88 644 TYR A CA 1
ATOM 5139 C C . TYR A 1 644 ? -5.088 5.990 -18.801 1.00 97.88 644 TYR A C 1
ATOM 5141 O O . TYR A 1 644 ? -5.612 6.179 -19.900 1.00 97.88 644 TYR A O 1
ATOM 5149 N N . GLN A 1 645 ? -3.767 5.944 -18.662 1.00 97.44 645 GLN A N 1
ATOM 5150 C CA . GLN A 1 645 ? -2.824 6.208 -19.745 1.00 97.44 645 GLN A CA 1
ATOM 5151 C C . GLN A 1 645 ? -2.787 5.079 -20.775 1.00 97.44 645 GLN A C 1
ATOM 5153 O O . GLN A 1 645 ? -2.713 5.362 -21.966 1.00 97.44 645 GLN A O 1
ATOM 5158 N N . ILE A 1 646 ? -2.872 3.819 -20.354 1.00 95.94 646 ILE A N 1
ATOM 5159 C CA . ILE A 1 646 ? -2.808 2.642 -21.228 1.00 95.94 646 ILE A CA 1
ATOM 5160 C C . ILE A 1 646 ? -4.182 2.350 -21.829 1.00 95.94 646 ILE A C 1
ATOM 5162 O O . ILE A 1 646 ? -4.321 2.313 -23.053 1.00 95.94 646 ILE A O 1
ATOM 5166 N N . VAL A 1 647 ? -5.196 2.165 -20.981 1.00 95.88 647 VAL A N 1
ATOM 5167 C CA . VAL A 1 647 ? -6.516 1.659 -21.388 1.00 95.88 647 VAL A CA 1
ATOM 5168 C C . VAL A 1 647 ? -7.486 2.793 -21.690 1.00 95.88 647 VAL A C 1
ATOM 5170 O O . VAL A 1 647 ? -8.174 2.727 -22.701 1.00 95.88 647 VAL A O 1
ATOM 5173 N N . GLY A 1 648 ? -7.498 3.854 -20.880 1.00 95.62 648 GLY A N 1
ATOM 5174 C CA . GLY A 1 648 ? -8.391 5.007 -21.046 1.00 95.62 648 GLY A CA 1
ATOM 5175 C C . GLY A 1 648 ? -9.736 4.843 -20.334 1.00 95.62 648 GLY A C 1
ATOM 5176 O O . GLY A 1 648 ? -10.515 3.949 -20.649 1.00 95.62 648 GLY A O 1
ATOM 5177 N N . PHE A 1 649 ? -10.024 5.755 -19.404 1.00 96.31 649 PHE A N 1
ATOM 5178 C CA . PHE A 1 649 ? -11.253 5.789 -18.602 1.00 96.31 649 PHE A CA 1
ATOM 5179 C C . PHE A 1 649 ? -11.732 7.226 -18.419 1.00 96.31 649 PHE A C 1
ATOM 5181 O O . PHE A 1 649 ? -10.934 8.154 -18.553 1.00 96.31 649 PHE A O 1
ATOM 5188 N N . LYS A 1 650 ? -13.012 7.420 -18.086 1.00 96.12 650 LYS A N 1
ATOM 5189 C CA . LYS A 1 650 ? -13.531 8.755 -17.757 1.00 96.12 650 LYS A CA 1
ATOM 5190 C C . LYS A 1 650 ? -12.810 9.347 -16.549 1.00 96.12 650 LYS A C 1
ATOM 5192 O O . LYS A 1 650 ? -12.551 8.655 -15.568 1.00 96.12 650 LYS A O 1
ATOM 5197 N N . ASP A 1 651 ? -12.560 10.648 -16.611 1.00 96.38 651 ASP A N 1
ATOM 5198 C CA . ASP A 1 651 ? -11.991 11.445 -15.528 1.00 96.38 651 ASP A CA 1
ATOM 5199 C C . ASP A 1 651 ? -12.935 12.613 -15.238 1.00 96.38 651 ASP A C 1
ATOM 5201 O O . ASP A 1 651 ? -13.311 13.343 -16.155 1.00 96.38 651 ASP A O 1
ATOM 5205 N N . ASN A 1 652 ? -13.318 12.813 -13.975 1.00 95.62 652 ASN A N 1
ATOM 5206 C CA . ASN A 1 652 ? -14.229 13.893 -13.582 1.00 95.62 652 ASN A CA 1
ATOM 5207 C C . ASN A 1 652 ? -13.707 15.289 -13.969 1.00 95.62 652 ASN A C 1
ATOM 5209 O O . ASN A 1 652 ? -14.502 16.211 -14.134 1.00 95.62 652 ASN A O 1
ATOM 5213 N N . TYR A 1 653 ? -12.392 15.466 -14.133 1.00 94.94 653 TYR A N 1
ATOM 5214 C CA . TYR A 1 653 ? -11.818 16.738 -14.582 1.00 94.94 653 TYR A CA 1
ATOM 5215 C C . TYR A 1 653 ? -11.938 16.943 -16.102 1.00 94.94 653 TYR A C 1
ATOM 5217 O O . TYR A 1 653 ? -11.769 18.065 -16.576 1.00 94.94 653 TYR A O 1
ATOM 5225 N N . TYR A 1 654 ? -12.237 15.886 -16.865 1.00 92.31 654 TYR A N 1
ATOM 5226 C CA . TYR A 1 654 ? -12.357 15.888 -18.327 1.00 92.31 654 TYR A CA 1
ATOM 5227 C C . TYR A 1 654 ? -13.660 15.191 -18.774 1.00 92.31 654 TYR A C 1
ATOM 5229 O O . TYR A 1 654 ? -13.615 14.136 -19.413 1.00 92.31 654 TYR A O 1
ATOM 5237 N N . PRO A 1 655 ? -14.837 15.762 -18.452 1.00 83.88 655 PRO A N 1
ATOM 5238 C CA . PRO A 1 655 ? -16.132 15.091 -18.611 1.00 83.88 655 PRO A CA 1
ATOM 5239 C C . PRO A 1 655 ? -16.541 14.827 -20.069 1.00 83.88 655 PRO A C 1
ATOM 5241 O O . PRO A 1 655 ? -17.368 13.953 -20.317 1.00 83.88 655 PRO A O 1
ATOM 5244 N N . ASP A 1 656 ? -15.949 15.535 -21.035 1.00 83.69 656 ASP A N 1
ATOM 5245 C CA . ASP A 1 656 ? -16.292 15.426 -22.461 1.00 83.69 656 ASP A CA 1
ATOM 5246 C C . ASP A 1 656 ? -15.677 14.190 -23.155 1.00 83.69 656 ASP A C 1
ATOM 5248 O O . ASP A 1 656 ? -15.818 14.002 -24.366 1.00 83.69 656 ASP A O 1
ATOM 5252 N N . GLN A 1 657 ? -14.975 13.329 -22.413 1.00 81.19 657 GLN A N 1
ATOM 5253 C CA . GLN A 1 657 ? -14.371 12.109 -22.943 1.00 81.19 657 GLN A CA 1
ATOM 5254 C C . GLN A 1 657 ? -15.397 10.969 -23.052 1.00 81.19 657 GLN A C 1
ATOM 5256 O O . GLN A 1 657 ? -15.945 10.499 -22.055 1.00 81.19 657 GLN A O 1
ATOM 5261 N N . ASN A 1 658 ? -15.596 10.443 -24.263 1.00 88.00 658 ASN A N 1
ATOM 5262 C CA . ASN A 1 658 ? -16.392 9.232 -24.488 1.00 88.00 658 ASN A CA 1
ATOM 5263 C C . ASN A 1 658 ? -15.571 7.960 -24.191 1.00 88.00 658 ASN A C 1
ATOM 5265 O O . ASN A 1 658 ? -15.177 7.231 -25.100 1.00 88.00 658 ASN A O 1
ATOM 5269 N N . LEU A 1 659 ? -15.263 7.737 -22.913 1.00 93.44 659 LEU A N 1
ATOM 5270 C CA . LEU A 1 659 ? -14.488 6.599 -22.404 1.00 93.44 659 LEU A CA 1
ATOM 5271 C C . LEU A 1 659 ? -15.345 5.732 -21.463 1.00 93.44 659 LEU A C 1
ATOM 5273 O O . LEU A 1 659 ? -16.390 6.197 -21.012 1.00 93.44 659 LEU A O 1
ATOM 5277 N N . PRO A 1 660 ? -14.963 4.478 -21.162 1.00 94.50 660 PRO A N 1
ATOM 5278 C CA . PRO A 1 660 ? -15.666 3.657 -20.175 1.00 94.50 660 PRO A CA 1
ATOM 5279 C C . PRO A 1 660 ? -15.447 4.151 -18.734 1.00 94.50 660 PRO A C 1
ATOM 5281 O O . PRO A 1 660 ? -14.496 4.882 -18.441 1.00 94.50 660 PRO A O 1
ATOM 5284 N N . ASP A 1 661 ? -16.329 3.736 -17.821 1.00 95.81 661 ASP A N 1
ATOM 5285 C CA . ASP A 1 661 ? -16.178 4.006 -16.387 1.00 95.81 661 ASP A CA 1
ATOM 5286 C C . ASP A 1 661 ? -15.064 3.126 -15.787 1.00 95.81 661 ASP A C 1
ATOM 5288 O O . ASP A 1 661 ? -14.900 1.962 -16.158 1.00 95.81 661 ASP A O 1
ATOM 5292 N N . TYR A 1 662 ? -14.298 3.673 -14.843 1.00 97.88 662 TYR A N 1
ATOM 5293 C CA . TYR A 1 662 ? -13.258 2.931 -14.127 1.00 97.88 662 TYR A CA 1
ATOM 5294 C C . TYR A 1 662 ? -13.884 1.967 -13.095 1.00 97.88 662 TYR A C 1
ATOM 5296 O O . TYR A 1 662 ? -14.785 2.378 -12.356 1.00 97.88 662 TYR A O 1
ATOM 5304 N N . PRO A 1 663 ? -13.426 0.703 -12.972 1.00 97.56 663 PRO A N 1
ATOM 5305 C CA . PRO A 1 663 ? -14.155 -0.324 -12.217 1.00 97.56 663 PRO A CA 1
ATOM 5306 C C . PRO A 1 663 ? -14.054 -0.197 -10.687 1.00 97.56 663 PRO A C 1
ATOM 5308 O O . PRO A 1 663 ? -14.726 -0.939 -9.970 1.00 97.56 663 PRO A O 1
ATOM 5311 N N . LEU A 1 664 ? -13.258 0.748 -10.170 1.00 98.25 664 LEU A N 1
ATOM 5312 C CA . LEU A 1 664 ? -12.971 0.891 -8.739 1.00 98.25 664 LEU A CA 1
ATOM 5313 C C . LEU A 1 664 ? -14.231 0.983 -7.866 1.00 98.25 664 LEU A C 1
ATOM 5315 O O . LEU A 1 664 ? -14.316 0.275 -6.867 1.00 98.25 664 LEU A O 1
ATOM 5319 N N . ARG A 1 665 ? -15.225 1.804 -8.241 1.00 96.56 665 ARG A N 1
ATOM 5320 C CA . ARG A 1 665 ? -16.466 1.932 -7.453 1.00 96.56 665 ARG A CA 1
ATOM 5321 C C . ARG A 1 665 ? -17.184 0.593 -7.324 1.00 96.56 665 ARG A C 1
ATOM 5323 O O . ARG A 1 665 ? -17.494 0.189 -6.211 1.00 96.56 665 ARG A O 1
ATOM 5330 N N . LYS A 1 666 ? -17.350 -0.128 -8.437 1.00 96.00 666 LYS A N 1
ATOM 5331 C CA . LYS A 1 666 ? -17.980 -1.453 -8.435 1.00 96.00 666 LYS A CA 1
ATOM 5332 C C . LYS A 1 666 ? -17.204 -2.446 -7.567 1.00 96.00 666 LYS A C 1
ATOM 5334 O O . LYS A 1 666 ? -17.813 -3.189 -6.812 1.00 96.00 666 LYS A O 1
ATOM 5339 N N . TYR A 1 667 ? -15.872 -2.432 -7.617 1.00 97.25 667 TYR A N 1
ATOM 5340 C CA . TYR A 1 667 ? -15.056 -3.285 -6.748 1.00 97.25 667 TYR A CA 1
ATOM 5341 C C . TYR A 1 667 ? -15.241 -2.968 -5.264 1.00 97.25 667 TYR A C 1
ATOM 5343 O O . TYR A 1 667 ? -15.359 -3.892 -4.463 1.00 97.25 667 TYR A O 1
ATOM 5351 N N . MET A 1 668 ? -15.308 -1.688 -4.891 1.00 95.06 668 MET A N 1
ATOM 5352 C CA . MET A 1 668 ? -15.554 -1.290 -3.503 1.00 95.06 668 MET A CA 1
ATOM 5353 C C . MET A 1 668 ? -16.964 -1.670 -3.031 1.00 95.06 668 MET A C 1
ATOM 5355 O O . MET A 1 668 ? -17.114 -2.177 -1.918 1.00 95.06 668 MET A O 1
ATOM 5359 N N . ASP A 1 669 ? -17.978 -1.476 -3.877 1.00 93.06 669 ASP A N 1
ATOM 5360 C CA . ASP A 1 669 ? -19.372 -1.810 -3.568 1.00 93.06 669 ASP A CA 1
ATOM 5361 C C . ASP A 1 669 ? -19.552 -3.332 -3.382 1.00 93.06 669 ASP A C 1
ATOM 5363 O O . ASP A 1 669 ? -20.210 -3.770 -2.439 1.00 93.06 669 ASP A O 1
ATOM 5367 N N . GLU A 1 670 ? -18.856 -4.139 -4.192 1.00 92.81 670 GLU A N 1
ATOM 5368 C CA . GLU A 1 670 ? -18.827 -5.611 -4.119 1.00 92.81 670 GLU A CA 1
ATOM 5369 C C . GLU A 1 670 ? -17.838 -6.170 -3.079 1.00 92.81 670 GLU A C 1
ATOM 5371 O O . GLU A 1 670 ? -17.596 -7.380 -3.012 1.00 92.81 670 GLU A O 1
ATOM 5376 N N . LYS A 1 671 ? -17.265 -5.302 -2.232 1.00 92.44 671 LYS A N 1
ATOM 5377 C CA . LYS A 1 671 ? -16.341 -5.674 -1.145 1.00 92.44 671 LYS A CA 1
ATOM 5378 C C . LYS A 1 671 ? -15.089 -6.417 -1.627 1.00 92.44 671 LYS A C 1
ATOM 5380 O O . LYS A 1 671 ? -14.516 -7.239 -0.909 1.00 92.44 671 LYS A O 1
ATOM 5385 N N . ILE A 1 672 ? -14.638 -6.119 -2.841 1.00 95.19 672 ILE A N 1
ATOM 5386 C CA . ILE A 1 672 ? -13.352 -6.583 -3.359 1.00 95.19 672 ILE A CA 1
ATOM 5387 C C . ILE A 1 672 ? -12.238 -5.783 -2.692 1.00 95.19 672 ILE A C 1
ATOM 5389 O O . ILE A 1 672 ? -12.299 -4.556 -2.587 1.00 95.19 672 ILE A O 1
ATOM 5393 N N . ARG A 1 673 ? -11.185 -6.479 -2.257 1.00 94.88 673 ARG A N 1
ATOM 5394 C CA . ARG A 1 673 ? -10.023 -5.829 -1.652 1.00 94.88 673 ARG A CA 1
ATOM 5395 C C . ARG A 1 673 ? -9.184 -5.163 -2.728 1.00 94.88 673 ARG A C 1
ATOM 5397 O O . ARG A 1 673 ? -8.421 -5.820 -3.433 1.00 94.88 673 ARG A O 1
ATOM 5404 N N . VAL A 1 674 ? -9.353 -3.858 -2.845 1.00 97.88 674 VAL A N 1
ATOM 5405 C CA . VAL A 1 674 ? -8.642 -3.011 -3.800 1.00 97.88 674 VAL A CA 1
ATOM 5406 C C . VAL A 1 674 ? -7.604 -2.152 -3.092 1.00 97.88 674 VAL A C 1
ATOM 5408 O O . VAL A 1 674 ? -7.857 -1.625 -2.005 1.00 97.88 674 VAL A O 1
ATOM 5411 N N . THR A 1 675 ? -6.447 -1.990 -3.728 1.00 98.44 675 THR A N 1
ATOM 5412 C CA . THR A 1 675 ? -5.408 -1.030 -3.335 1.00 98.44 675 THR A CA 1
ATOM 5413 C C . THR A 1 675 ? -5.107 -0.085 -4.489 1.00 98.44 675 THR A C 1
ATOM 5415 O O . THR A 1 675 ? -5.391 -0.395 -5.644 1.00 98.44 675 THR A O 1
ATOM 5418 N N . VAL A 1 676 ? -4.531 1.072 -4.171 1.00 98.75 676 VAL A N 1
ATOM 5419 C CA . VAL A 1 676 ? -4.091 2.080 -5.142 1.00 98.75 676 VAL A CA 1
ATOM 5420 C C . VAL A 1 676 ? -2.570 2.164 -5.093 1.00 98.75 676 VAL A C 1
ATOM 5422 O O . VAL A 1 676 ? -2.007 2.282 -4.008 1.00 98.75 676 VAL A O 1
ATOM 5425 N N . ASN A 1 677 ? -1.915 2.075 -6.250 1.00 98.88 677 ASN A N 1
ATOM 5426 C CA . ASN A 1 677 ? -0.470 1.869 -6.370 1.00 98.88 677 ASN A CA 1
ATOM 5427 C C . ASN A 1 677 ? 0.109 2.670 -7.543 1.00 98.88 677 ASN A C 1
ATOM 5429 O O . ASN A 1 677 ? -0.635 3.097 -8.425 1.00 98.88 677 ASN A O 1
ATOM 5433 N N . THR A 1 678 ? 1.430 2.870 -7.559 1.00 98.50 678 THR A N 1
ATOM 5434 C CA . THR A 1 678 ? 2.084 3.769 -8.530 1.00 98.50 678 THR A CA 1
ATOM 5435 C C . THR A 1 678 ? 2.490 3.144 -9.855 1.00 98.50 678 THR A C 1
ATOM 5437 O O . THR A 1 678 ? 2.681 3.890 -10.814 1.00 98.50 678 THR A O 1
ATOM 5440 N N . ASP A 1 679 ? 2.618 1.821 -9.919 1.00 98.38 679 ASP A N 1
ATOM 5441 C CA . ASP A 1 679 ? 3.130 1.086 -11.075 1.00 98.38 679 ASP A CA 1
ATOM 5442 C C . ASP A 1 679 ? 4.538 1.555 -11.479 1.00 98.38 679 ASP A C 1
ATOM 5444 O O . ASP A 1 679 ? 5.519 1.235 -10.802 1.00 98.38 679 ASP A O 1
ATOM 5448 N N . ASP A 1 680 ? 4.638 2.376 -12.523 1.00 97.69 680 ASP A N 1
ATOM 5449 C CA . ASP A 1 680 ? 5.853 3.042 -12.984 1.00 97.69 680 ASP A CA 1
ATOM 5450 C C . ASP A 1 680 ? 5.743 4.566 -12.743 1.00 97.69 680 ASP A C 1
ATOM 5452 O O . ASP A 1 680 ? 5.443 5.320 -13.678 1.00 97.69 680 ASP A O 1
ATOM 5456 N N . PRO A 1 681 ? 5.976 5.083 -11.516 1.00 97.50 681 PRO A N 1
ATOM 5457 C CA . PRO A 1 681 ? 5.658 6.475 -11.178 1.00 97.50 681 PRO A CA 1
ATOM 5458 C C . PRO A 1 681 ? 6.379 7.518 -12.044 1.00 97.50 681 PRO A C 1
ATOM 5460 O O . PRO A 1 681 ? 5.830 8.584 -12.327 1.00 97.50 681 PRO A O 1
ATOM 5463 N N . GLY A 1 682 ? 7.592 7.211 -12.505 1.00 96.69 682 GLY A N 1
ATOM 5464 C CA . GLY A 1 682 ? 8.368 8.066 -13.399 1.00 96.69 682 GLY A CA 1
ATOM 5465 C C . GLY A 1 682 ? 7.812 8.112 -14.822 1.00 96.69 682 GLY A C 1
ATOM 5466 O O . GLY A 1 682 ? 7.797 9.186 -15.422 1.00 96.69 682 GLY A O 1
ATOM 5467 N N . MET A 1 683 ? 7.319 6.977 -15.336 1.00 96.69 683 MET A N 1
ATOM 5468 C CA . MET A 1 683 ? 6.673 6.868 -16.655 1.00 96.69 683 MET A CA 1
ATOM 5469 C C . MET A 1 683 ? 5.273 7.490 -16.651 1.00 96.69 683 MET A C 1
ATOM 5471 O O . MET A 1 683 ? 4.922 8.261 -17.541 1.00 96.69 683 MET A O 1
ATOM 5475 N N . SER A 1 684 ? 4.500 7.209 -15.601 1.00 97.62 684 SER A N 1
ATOM 5476 C CA . SER A 1 684 ? 3.148 7.734 -15.408 1.00 97.62 684 SER A CA 1
ATOM 5477 C C . SER A 1 684 ? 3.109 9.195 -14.937 1.00 97.62 684 SER A C 1
ATOM 5479 O O . SER A 1 684 ? 2.026 9.773 -14.838 1.00 97.62 684 SER A O 1
ATOM 5481 N N . ARG A 1 685 ? 4.268 9.813 -14.659 1.00 96.88 685 ARG A N 1
ATOM 5482 C CA . ARG A 1 685 ? 4.416 11.190 -14.136 1.00 96.88 685 ARG A CA 1
ATOM 5483 C C . ARG A 1 685 ? 3.593 11.417 -12.858 1.00 96.88 685 ARG A C 1
ATOM 5485 O O . ARG A 1 685 ? 2.889 12.418 -12.716 1.00 96.88 685 ARG A O 1
ATOM 5492 N N . THR A 1 686 ? 3.685 10.477 -11.922 1.00 97.81 686 THR A N 1
ATOM 5493 C CA . THR A 1 686 ? 2.826 10.390 -10.735 1.00 97.81 686 THR A CA 1
ATOM 5494 C C . THR A 1 686 ? 3.608 10.027 -9.463 1.00 97.81 686 THR A C 1
ATOM 5496 O O . THR A 1 686 ? 4.822 9.842 -9.470 1.00 97.81 686 THR A O 1
ATOM 5499 N N . ASN A 1 687 ? 2.906 9.980 -8.335 1.00 97.94 687 ASN A N 1
ATOM 5500 C CA . ASN A 1 687 ? 3.350 9.449 -7.047 1.00 97.94 687 ASN A CA 1
ATOM 5501 C C . ASN A 1 687 ? 2.121 8.925 -6.286 1.00 97.94 687 ASN A C 1
ATOM 5503 O O . ASN A 1 687 ? 0.991 9.196 -6.682 1.00 97.94 687 ASN A O 1
ATOM 5507 N N . ILE A 1 688 ? 2.314 8.231 -5.163 1.00 97.75 688 ILE A N 1
ATOM 5508 C CA . ILE A 1 688 ? 1.198 7.593 -4.441 1.00 97.75 688 ILE A CA 1
ATOM 5509 C C . ILE A 1 688 ? 0.097 8.580 -4.000 1.00 97.75 688 ILE A C 1
ATOM 5511 O O . ILE A 1 688 ? -1.078 8.225 -3.952 1.00 97.75 688 ILE A O 1
ATOM 5515 N N . THR A 1 689 ? 0.446 9.839 -3.708 1.00 98.31 689 THR A N 1
ATOM 5516 C CA . THR A 1 689 ? -0.539 10.873 -3.349 1.00 98.31 689 THR A CA 1
ATOM 5517 C C . THR A 1 689 ? -1.387 11.255 -4.563 1.00 98.31 689 THR A C 1
ATOM 5519 O O . THR A 1 689 ? -2.609 11.361 -4.459 1.00 98.31 689 THR A O 1
ATOM 5522 N N . ASN A 1 690 ? -0.746 11.426 -5.721 1.00 98.38 690 ASN A N 1
ATOM 5523 C CA . ASN A 1 690 ? -1.430 11.658 -6.989 1.00 98.38 690 ASN A CA 1
ATOM 5524 C C . ASN A 1 690 ? -2.280 10.452 -7.405 1.00 98.38 690 ASN A C 1
ATOM 5526 O O . ASN A 1 690 ? -3.369 10.666 -7.923 1.00 98.38 690 ASN A O 1
ATOM 5530 N N . GLU A 1 691 ? -1.845 9.218 -7.137 1.00 98.75 691 GLU A N 1
ATOM 5531 C CA . GLU A 1 691 ? -2.631 8.016 -7.442 1.00 98.75 691 GLU A CA 1
ATOM 5532 C C . GLU A 1 691 ? -3.938 7.957 -6.654 1.00 98.75 691 GLU A C 1
ATOM 5534 O O . GLU A 1 691 ? -4.974 7.643 -7.231 1.00 98.75 691 GLU A O 1
ATOM 5539 N N . LEU A 1 692 ? -3.941 8.324 -5.367 1.00 98.75 692 LEU A N 1
ATOM 5540 C CA . LEU A 1 692 ? -5.186 8.410 -4.591 1.00 98.75 692 LEU A CA 1
ATOM 5541 C C . LEU A 1 692 ? -6.142 9.455 -5.168 1.00 98.75 692 LEU A C 1
ATOM 5543 O O . LEU A 1 692 ? -7.338 9.194 -5.301 1.00 98.75 692 LEU A O 1
ATOM 5547 N N . LEU A 1 693 ? -5.620 10.623 -5.555 1.00 98.75 693 LEU A N 1
ATOM 5548 C CA . LEU A 1 693 ? -6.442 11.633 -6.211 1.00 98.75 693 LEU A CA 1
ATOM 5549 C C . LEU A 1 693 ? -6.931 11.146 -7.581 1.00 98.75 693 LEU A C 1
ATOM 5551 O O . LEU A 1 693 ? -8.087 11.365 -7.931 1.00 98.75 693 LEU A O 1
ATOM 5555 N N . LYS A 1 694 ? -6.084 10.471 -8.363 1.00 98.69 694 LYS A N 1
ATOM 5556 C CA . LYS A 1 694 ? -6.455 9.925 -9.670 1.00 98.69 694 LYS A CA 1
ATOM 5557 C C . LYS A 1 694 ? -7.523 8.843 -9.520 1.00 98.69 694 LYS A C 1
ATOM 5559 O O . LYS A 1 694 ? -8.518 8.909 -10.226 1.00 98.69 694 LYS A O 1
ATOM 5564 N N . ALA A 1 695 ? -7.407 7.935 -8.551 1.00 98.75 695 ALA A N 1
ATOM 5565 C CA . ALA A 1 695 ? -8.451 6.966 -8.210 1.00 98.75 695 ALA A CA 1
ATOM 5566 C C . ALA A 1 695 ? -9.794 7.654 -7.913 1.00 98.75 695 ALA A C 1
ATOM 5568 O O . ALA A 1 695 ? -10.840 7.224 -8.404 1.00 98.75 695 ALA A O 1
ATOM 5569 N N . ALA A 1 696 ? -9.753 8.751 -7.152 1.00 98.69 696 ALA A N 1
ATOM 5570 C CA . ALA A 1 696 ? -10.931 9.541 -6.829 1.00 98.69 696 ALA A CA 1
ATOM 5571 C C . ALA A 1 696 ? -11.541 10.210 -8.070 1.00 98.69 696 ALA A C 1
ATOM 5573 O O . ALA A 1 696 ? -12.742 10.104 -8.300 1.00 98.69 696 ALA A O 1
ATOM 5574 N N . ARG A 1 697 ? -10.704 10.801 -8.927 1.00 97.94 697 ARG A N 1
ATOM 5575 C CA . ARG A 1 697 ? -11.098 11.433 -10.197 1.00 97.94 697 ARG A CA 1
ATOM 5576 C C . ARG A 1 697 ? -11.678 10.468 -11.223 1.00 97.94 697 ARG A C 1
ATOM 5578 O O . ARG A 1 697 ? -12.585 10.843 -11.956 1.00 97.94 697 ARG A O 1
ATOM 5585 N N . LEU A 1 698 ? -11.152 9.247 -11.291 1.00 98.25 698 LEU A N 1
ATOM 5586 C CA . LEU A 1 698 ? -11.654 8.205 -12.191 1.00 98.25 698 LEU A CA 1
ATOM 5587 C C . LEU A 1 698 ? -12.942 7.554 -11.666 1.00 98.25 698 LEU A C 1
ATOM 5589 O O . LEU A 1 698 ? -13.643 6.863 -12.403 1.00 98.25 698 LEU A O 1
ATOM 5593 N N . THR A 1 699 ? -13.271 7.769 -10.391 1.00 97.94 699 THR A N 1
ATOM 5594 C CA . THR A 1 699 ? -14.516 7.287 -9.801 1.00 97.94 699 THR A CA 1
ATOM 5595 C C . THR A 1 699 ? -15.624 8.308 -10.022 1.00 97.94 699 THR A C 1
ATOM 5597 O O . THR A 1 699 ? -15.519 9.461 -9.601 1.00 97.94 699 THR A O 1
ATOM 5600 N N . ARG A 1 700 ? -16.725 7.885 -10.653 1.00 93.88 700 ARG A N 1
ATOM 5601 C CA . ARG A 1 700 ? -17.885 8.753 -10.893 1.00 93.88 700 ARG A CA 1
ATOM 5602 C C . ARG A 1 700 ? -18.387 9.361 -9.579 1.00 93.88 700 ARG A C 1
ATOM 5604 O O . ARG A 1 700 ? -18.754 8.632 -8.661 1.00 93.88 700 ARG A O 1
ATOM 5611 N N . GLY A 1 701 ? -18.422 10.693 -9.511 1.00 93.88 701 GLY A N 1
ATOM 5612 C CA . GLY A 1 701 ? -18.842 11.428 -8.310 1.00 93.88 701 GLY A CA 1
ATOM 5613 C C . GLY A 1 701 ? -17.801 11.470 -7.183 1.00 93.88 701 GLY A C 1
ATOM 5614 O O . GLY A 1 701 ? -18.119 11.910 -6.081 1.00 93.88 701 GLY A O 1
ATOM 5615 N N . GLY A 1 702 ? -16.567 11.038 -7.451 1.00 97.31 702 GLY A N 1
ATOM 5616 C CA . GLY A 1 702 ? -15.467 11.058 -6.497 1.00 97.31 702 GLY A CA 1
ATOM 5617 C C . GLY A 1 702 ? -15.444 9.868 -5.536 1.00 97.31 702 GLY A C 1
ATOM 5618 O O . GLY A 1 702 ? -16.336 9.010 -5.500 1.00 97.31 702 GLY A O 1
ATOM 5619 N N . LEU A 1 703 ? -14.403 9.839 -4.709 1.00 98.25 703 LEU A N 1
ATOM 5620 C CA . LEU A 1 703 ? -14.309 8.954 -3.548 1.00 98.25 703 LEU A CA 1
ATOM 5621 C C . LEU A 1 703 ? -14.530 9.767 -2.281 1.00 98.25 703 LEU A C 1
ATOM 5623 O O . LEU A 1 703 ? -14.073 10.904 -2.183 1.00 98.25 703 LEU A O 1
ATOM 5627 N N . SER A 1 704 ? -15.230 9.191 -1.310 1.00 97.12 704 SER A N 1
ATOM 5628 C CA . SER A 1 704 ? -15.317 9.807 0.010 1.00 97.12 704 SER A CA 1
ATOM 5629 C C . SER A 1 704 ? -13.997 9.677 0.772 1.00 97.12 704 SER A C 1
ATOM 5631 O O . SER A 1 704 ? -13.193 8.790 0.483 1.00 97.12 704 SER A O 1
ATOM 5633 N N . LEU A 1 705 ? -13.765 10.511 1.785 1.00 96.44 705 LEU A N 1
ATOM 5634 C CA . LEU A 1 705 ? -12.614 10.312 2.670 1.00 96.44 705 LEU A CA 1
ATOM 5635 C C . LEU A 1 705 ? -12.696 8.963 3.407 1.00 96.44 705 LEU A C 1
ATOM 5637 O O . LEU A 1 705 ? -11.670 8.317 3.613 1.00 96.44 705 LEU A O 1
ATOM 5641 N N . TRP A 1 706 ? -13.908 8.492 3.716 1.00 95.75 706 TRP A N 1
ATOM 5642 C CA . TRP A 1 706 ? -14.144 7.126 4.190 1.00 95.75 706 TRP A CA 1
ATOM 5643 C C . TRP A 1 706 ? -13.611 6.075 3.204 1.00 95.75 706 TRP A C 1
ATOM 5645 O O . TRP A 1 706 ? -12.851 5.195 3.607 1.00 95.75 706 TRP A O 1
ATOM 5655 N N . ASP A 1 707 ? -13.960 6.195 1.916 1.00 97.44 707 ASP A N 1
ATOM 5656 C CA . ASP A 1 707 ? -13.485 5.301 0.850 1.00 97.44 707 ASP A CA 1
ATOM 5657 C C . ASP A 1 707 ? -11.950 5.322 0.752 1.00 97.44 707 ASP A C 1
ATOM 5659 O O . ASP A 1 707 ? -11.315 4.274 0.645 1.00 97.44 707 ASP A O 1
ATOM 5663 N N . ILE A 1 708 ? -11.333 6.507 0.832 1.00 98.38 708 ILE A N 1
ATOM 5664 C CA . ILE A 1 708 ? -9.871 6.645 0.815 1.00 98.38 708 ILE A CA 1
ATOM 5665 C C . ILE A 1 708 ? -9.243 5.905 2.000 1.00 98.38 708 ILE A C 1
ATOM 5667 O O . ILE A 1 708 ? -8.317 5.125 1.795 1.00 98.38 708 ILE A O 1
ATOM 5671 N N . LEU A 1 709 ? -9.748 6.087 3.225 1.00 97.81 709 LEU A N 1
ATOM 5672 C CA . LEU A 1 709 ? -9.236 5.377 4.404 1.00 97.81 709 LEU A CA 1
ATOM 5673 C C . LEU A 1 709 ? -9.383 3.850 4.266 1.00 97.81 709 LEU A C 1
ATOM 5675 O O . LEU A 1 709 ? -8.464 3.120 4.636 1.00 97.81 709 LEU A O 1
ATOM 5679 N N . SER A 1 710 ? -10.468 3.372 3.647 1.00 97.00 710 SER A N 1
ATOM 5680 C CA . SER A 1 710 ? -10.653 1.957 3.301 1.00 97.00 710 SER A CA 1
ATOM 5681 C C . SER A 1 710 ? -9.584 1.442 2.329 1.00 97.00 710 SER A C 1
ATOM 5683 O O . SER A 1 710 ? -8.985 0.393 2.568 1.00 97.00 710 SER A O 1
ATOM 5685 N N . LEU A 1 711 ? -9.275 2.190 1.263 1.00 98.31 711 LEU A N 1
ATOM 5686 C CA . LEU A 1 711 ? -8.203 1.837 0.317 1.00 98.31 711 LEU A CA 1
ATOM 5687 C C . LEU A 1 711 ? -6.830 1.784 0.998 1.00 98.31 711 LEU A C 1
ATOM 5689 O O . LEU A 1 711 ? -6.026 0.888 0.726 1.00 98.31 711 LEU A O 1
ATOM 5693 N N . LEU A 1 712 ? -6.571 2.722 1.911 1.00 98.19 712 LEU A N 1
ATOM 5694 C CA . LEU A 1 712 ? -5.345 2.743 2.702 1.00 98.19 712 LEU A CA 1
ATOM 5695 C C . LEU A 1 712 ? -5.263 1.535 3.635 1.00 98.19 712 LEU A C 1
ATOM 5697 O O . LEU A 1 712 ? -4.231 0.867 3.656 1.00 98.19 712 LEU A O 1
ATOM 5701 N N . TYR A 1 713 ? -6.335 1.200 4.351 1.00 97.19 713 TYR A N 1
ATOM 5702 C CA . TYR A 1 713 ? -6.375 0.014 5.205 1.00 97.19 713 TYR A CA 1
ATOM 5703 C C . TYR A 1 713 ? -6.079 -1.265 4.409 1.00 97.19 713 TYR A C 1
ATOM 5705 O O . TYR A 1 713 ? -5.174 -2.021 4.777 1.00 97.19 713 TYR A O 1
ATOM 5713 N N . ASN A 1 714 ? -6.750 -1.450 3.265 1.00 97.00 714 ASN A N 1
ATOM 5714 C CA . ASN A 1 714 ? -6.523 -2.585 2.367 1.00 97.00 714 ASN A CA 1
ATOM 5715 C C . ASN A 1 714 ? -5.055 -2.687 1.938 1.00 97.00 714 ASN A C 1
ATOM 5717 O O . ASN A 1 714 ? -4.501 -3.784 1.911 1.00 97.00 714 ASN A O 1
ATOM 5721 N N . SER A 1 715 ? -4.396 -1.556 1.654 1.00 97.12 715 SER A N 1
ATOM 5722 C CA . SER A 1 715 ? -2.984 -1.544 1.246 1.00 97.12 715 SER A CA 1
ATOM 5723 C C . SER A 1 715 ? -2.039 -2.102 2.315 1.00 97.12 715 SER A C 1
ATOM 5725 O O . SER A 1 715 ? -1.070 -2.780 1.985 1.00 97.12 715 SER A O 1
ATOM 5727 N N . PHE A 1 716 ? -2.342 -1.916 3.602 1.00 97.44 716 PHE A N 1
ATOM 5728 C CA . PHE A 1 716 ? -1.563 -2.515 4.689 1.00 97.44 716 PHE A CA 1
ATOM 5729 C C . PHE A 1 716 ? -1.975 -3.967 4.972 1.00 97.44 716 PHE A C 1
ATOM 5731 O O . PHE A 1 716 ? -1.123 -4.809 5.259 1.00 97.44 716 PHE A O 1
ATOM 5738 N N . GLU A 1 717 ? -3.265 -4.291 4.868 1.00 95.25 717 GLU A N 1
ATOM 5739 C CA . GLU A 1 717 ? -3.794 -5.640 5.119 1.00 95.25 717 GLU A CA 1
ATOM 5740 C C . GLU A 1 717 ? -3.348 -6.655 4.048 1.00 95.25 717 GLU A C 1
ATOM 5742 O O . GLU A 1 717 ? -3.100 -7.834 4.342 1.00 95.25 717 GLU A O 1
ATOM 5747 N N . MET A 1 718 ? -3.215 -6.190 2.804 1.00 96.38 718 MET A N 1
ATOM 5748 C CA . MET A 1 718 ? -2.798 -6.980 1.645 1.00 96.38 718 MET A CA 1
ATOM 5749 C C . MET A 1 718 ? -1.280 -7.097 1.487 1.00 96.38 718 MET A C 1
ATOM 5751 O O . MET A 1 718 ? -0.830 -7.826 0.601 1.00 96.38 718 MET A O 1
ATOM 5755 N N . ALA A 1 719 ? -0.490 -6.435 2.336 1.00 97.44 719 ALA A N 1
ATOM 5756 C CA . ALA A 1 719 ? 0.959 -6.591 2.346 1.00 97.44 719 ALA A CA 1
ATOM 5757 C C . ALA A 1 719 ? 1.351 -8.070 2.507 1.00 97.44 719 ALA A C 1
ATOM 5759 O O . ALA A 1 719 ? 0.793 -8.791 3.341 1.00 97.44 719 ALA A O 1
ATOM 5760 N N . PHE A 1 720 ? 2.360 -8.517 1.763 1.00 98.19 720 PHE A N 1
ATOM 5761 C CA . PHE A 1 720 ? 2.891 -9.881 1.836 1.00 98.19 720 PHE A CA 1
ATOM 5762 C C . PHE A 1 720 ? 3.777 -10.120 3.067 1.00 98.19 720 PHE A C 1
ATOM 5764 O O . PHE A 1 720 ? 4.39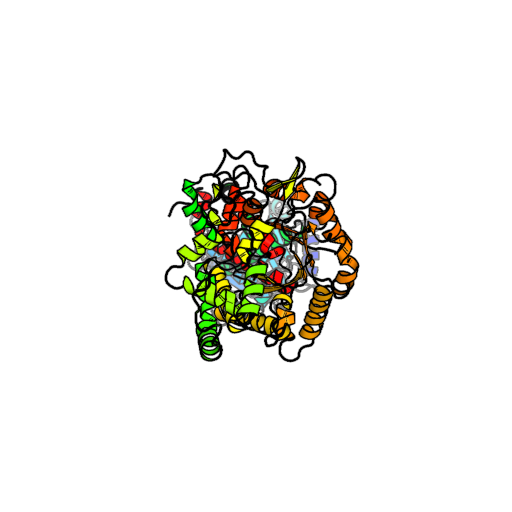2 -11.178 3.202 1.00 98.19 720 PHE A O 1
ATOM 5771 N N . LEU A 1 721 ? 3.841 -9.160 3.995 1.00 96.56 721 LEU A N 1
ATOM 5772 C CA . LEU A 1 721 ? 4.540 -9.305 5.267 1.00 96.56 721 LEU A CA 1
ATOM 5773 C C . LEU A 1 721 ? 4.073 -10.547 6.051 1.00 96.56 721 LEU A C 1
ATOM 5775 O O . LEU A 1 721 ? 2.874 -10.844 6.083 1.00 96.56 721 LEU A O 1
ATOM 5779 N N . PRO A 1 722 ? 4.994 -11.225 6.770 1.00 94.62 722 PRO A N 1
ATOM 5780 C CA . PRO A 1 722 ? 4.636 -12.262 7.726 1.00 94.62 722 PRO A CA 1
ATOM 5781 C C . PRO A 1 722 ? 3.585 -11.753 8.709 1.00 94.62 722 PRO A C 1
ATOM 5783 O O . PRO A 1 722 ? 3.641 -10.597 9.131 1.00 94.62 722 PRO A O 1
ATOM 5786 N N . TYR A 1 723 ? 2.668 -12.630 9.120 1.00 89.75 723 TYR A N 1
ATOM 5787 C CA . TYR A 1 723 ? 1.497 -12.261 9.921 1.00 89.75 723 TYR A CA 1
ATOM 5788 C C . TYR A 1 723 ? 1.822 -11.333 11.104 1.00 89.75 723 TYR A C 1
ATOM 5790 O O . TYR A 1 723 ? 1.197 -10.288 11.246 1.00 89.75 723 TYR A O 1
ATOM 5798 N N . ARG A 1 724 ? 2.839 -11.661 11.915 1.00 88.50 724 ARG A N 1
ATOM 5799 C CA . ARG A 1 724 ? 3.228 -10.842 13.079 1.00 88.50 724 ARG A CA 1
ATOM 5800 C C . ARG A 1 724 ? 3.672 -9.428 12.692 1.00 88.50 724 ARG A C 1
ATOM 5802 O O . ARG A 1 724 ? 3.216 -8.465 13.302 1.00 88.50 724 ARG A O 1
ATOM 5809 N N . GLU A 1 725 ? 4.510 -9.303 11.665 1.00 92.69 725 GLU A N 1
ATOM 5810 C CA . GLU A 1 725 ? 4.985 -8.003 11.175 1.00 92.69 725 GLU A CA 1
ATOM 5811 C C . GLU A 1 725 ? 3.856 -7.196 10.536 1.00 92.69 725 GLU A C 1
ATOM 5813 O O . GLU A 1 725 ? 3.757 -5.987 10.738 1.00 92.69 725 GLU A O 1
ATOM 5818 N N . LYS A 1 726 ? 2.954 -7.871 9.818 1.00 93.69 726 LYS A N 1
ATOM 5819 C CA . LYS A 1 726 ? 1.772 -7.240 9.238 1.00 93.69 726 LYS A CA 1
ATOM 5820 C C . LYS A 1 726 ? 0.823 -6.705 10.304 1.00 93.69 726 LYS A C 1
ATOM 5822 O O . LYS A 1 726 ? 0.389 -5.565 10.202 1.00 93.69 726 LYS A O 1
ATOM 5827 N N . MET A 1 727 ? 0.536 -7.487 11.345 1.00 89.88 727 MET A N 1
ATOM 5828 C CA . MET A 1 727 ? -0.318 -7.045 12.452 1.00 89.88 727 MET A CA 1
ATOM 5829 C C . MET A 1 727 ? 0.306 -5.880 13.220 1.00 89.88 727 MET A C 1
ATOM 5831 O O . MET A 1 727 ? -0.396 -4.935 13.574 1.00 89.88 727 MET A O 1
ATOM 5835 N N . LYS A 1 728 ? 1.630 -5.899 13.421 1.00 87.75 728 LYS A N 1
ATOM 5836 C CA . LYS A 1 728 ? 2.361 -4.769 14.001 1.00 87.75 728 LYS A CA 1
ATOM 5837 C C . LYS A 1 728 ? 2.230 -3.515 13.134 1.00 87.75 728 LYS A C 1
ATOM 5839 O O . LYS A 1 728 ? 1.884 -2.459 13.656 1.00 87.75 728 LYS A O 1
ATOM 5844 N N . LEU A 1 729 ? 2.448 -3.638 11.822 1.00 92.00 729 LEU A N 1
ATOM 5845 C CA . LEU A 1 729 ? 2.275 -2.538 10.873 1.00 92.00 729 LEU A CA 1
ATOM 5846 C C . LEU A 1 729 ? 0.838 -1.999 10.896 1.00 92.00 729 LEU A C 1
ATOM 5848 O O . LEU A 1 729 ? 0.654 -0.795 11.016 1.00 92.00 729 LEU A O 1
ATOM 5852 N N . LEU A 1 730 ? -0.174 -2.868 10.845 1.00 91.94 730 LEU A N 1
ATOM 5853 C CA . LEU A 1 730 ? -1.584 -2.474 10.908 1.00 91.94 730 LEU A CA 1
ATOM 5854 C C . LEU A 1 730 ? -1.919 -1.722 12.199 1.00 91.94 730 LEU A C 1
ATOM 5856 O O . LEU A 1 730 ? -2.582 -0.690 12.138 1.00 91.94 730 LEU A O 1
ATOM 5860 N N . ASN A 1 731 ? -1.435 -2.191 13.351 1.00 87.31 731 ASN A N 1
ATOM 5861 C CA . ASN A 1 731 ? -1.652 -1.509 14.625 1.00 87.31 731 ASN A CA 1
ATOM 5862 C C . ASN A 1 731 ? -0.987 -0.124 14.653 1.00 87.31 731 ASN A C 1
ATOM 5864 O O . ASN A 1 731 ? -1.612 0.859 15.041 1.00 87.31 731 ASN A O 1
ATOM 5868 N N . GLU A 1 732 ? 0.259 -0.020 14.184 1.00 89.88 732 GLU A N 1
ATOM 5869 C CA . GLU A 1 732 ? 0.953 1.266 14.060 1.00 89.88 732 GLU A CA 1
ATOM 5870 C C . GLU A 1 732 ? 0.211 2.228 13.123 1.00 89.88 732 GLU A C 1
ATOM 5872 O O . GLU A 1 732 ? 0.124 3.420 13.411 1.00 89.88 732 GLU A O 1
ATOM 5877 N N . MET A 1 733 ? -0.331 1.734 12.005 1.00 95.19 733 MET A N 1
ATOM 5878 C CA . MET A 1 733 ? -1.094 2.569 11.075 1.00 95.19 733 MET A CA 1
ATOM 5879 C C . MET A 1 733 ? -2.445 2.979 11.655 1.00 95.19 733 MET A C 1
ATOM 5881 O O . MET A 1 733 ? -2.837 4.126 11.478 1.00 95.19 733 MET A O 1
ATOM 5885 N N . ASN A 1 734 ? -3.115 2.099 12.402 1.00 91.31 734 ASN A N 1
ATOM 5886 C CA . ASN A 1 734 ? -4.343 2.436 13.116 1.00 91.31 734 ASN A CA 1
ATOM 5887 C C . ASN A 1 734 ? -4.115 3.583 14.115 1.00 91.31 734 ASN A C 1
ATOM 5889 O O . ASN A 1 734 ? -4.907 4.519 14.151 1.00 91.31 734 ASN A O 1
ATOM 5893 N N . LEU A 1 735 ? -3.003 3.564 14.858 1.00 88.56 735 LEU A N 1
ATOM 5894 C CA . LEU A 1 735 ? -2.623 4.669 15.747 1.00 88.56 735 LEU A CA 1
ATOM 5895 C C . LEU A 1 735 ? -2.276 5.947 14.970 1.00 88.56 735 LEU A C 1
ATOM 5897 O O . LEU A 1 735 ? -2.749 7.015 15.326 1.00 88.56 735 LEU A O 1
ATOM 5901 N N . LYS A 1 736 ? -1.540 5.859 13.856 1.00 93.69 736 LYS A N 1
ATOM 5902 C CA . LYS A 1 736 ? -1.254 7.046 13.026 1.00 93.69 736 LYS A CA 1
ATOM 5903 C C . LYS A 1 736 ? -2.506 7.674 12.418 1.00 93.69 736 LYS A C 1
ATOM 5905 O O . LYS A 1 736 ? -2.559 8.888 12.258 1.00 93.69 736 LYS A O 1
ATOM 5910 N N . VAL A 1 737 ? -3.486 6.856 12.040 1.00 95.69 737 VAL A N 1
ATOM 5911 C CA . VAL A 1 737 ? -4.787 7.340 11.567 1.00 95.69 737 VAL A CA 1
ATOM 5912 C C . VAL A 1 737 ? -5.578 7.946 12.721 1.00 95.69 737 VAL A C 1
ATOM 5914 O O . VAL A 1 737 ? -6.220 8.965 12.504 1.00 95.69 737 VAL A O 1
ATOM 5917 N N . LYS A 1 738 ? -5.491 7.393 13.939 1.00 91.88 738 LYS A N 1
ATOM 5918 C CA . LYS A 1 738 ? -6.054 8.022 15.142 1.00 91.88 738 LYS A CA 1
ATOM 5919 C C . LYS A 1 738 ? -5.492 9.428 15.342 1.00 91.88 738 LYS A C 1
ATOM 5921 O O . LYS A 1 738 ? -6.274 10.365 15.395 1.00 91.88 738 LYS A O 1
ATOM 5926 N N . ASP A 1 739 ? -4.168 9.566 15.384 1.00 91.88 739 ASP A N 1
ATOM 5927 C CA . ASP A 1 739 ? -3.507 10.863 15.582 1.00 91.88 739 ASP A CA 1
ATOM 5928 C C . ASP A 1 739 ? -3.955 11.866 14.506 1.00 91.88 739 ASP A C 1
ATOM 5930 O O . ASP A 1 739 ? -4.343 12.991 14.801 1.00 91.88 739 ASP A O 1
ATOM 5934 N N . TRP A 1 740 ? -4.003 11.415 13.247 1.00 95.12 740 TRP A N 1
ATOM 5935 C CA . TRP A 1 740 ? -4.491 12.230 12.139 1.00 95.12 740 TRP A CA 1
ATOM 5936 C C . TRP A 1 740 ? -5.963 12.641 12.297 1.00 95.12 740 TRP A C 1
ATOM 5938 O O . TRP A 1 740 ? -6.318 13.777 11.986 1.00 95.12 740 TRP A O 1
ATOM 5948 N N . LEU A 1 741 ? -6.833 11.736 12.750 1.00 92.62 741 LEU A N 1
ATOM 5949 C CA . LEU A 1 741 ? -8.245 12.034 12.992 1.00 92.62 741 LEU A CA 1
ATOM 5950 C C . LEU A 1 741 ? -8.409 13.029 14.138 1.00 92.62 741 LEU A C 1
ATOM 5952 O O . LEU A 1 741 ? -9.184 13.965 13.981 1.00 92.62 741 LEU A O 1
ATOM 5956 N N . ASP A 1 742 ? -7.670 12.868 15.235 1.00 88.25 742 ASP A N 1
ATOM 5957 C CA . ASP A 1 742 ? -7.713 13.767 16.392 1.00 88.25 742 ASP A CA 1
ATOM 5958 C C . ASP A 1 742 ? -7.296 15.193 15.997 1.00 88.25 742 ASP A C 1
ATOM 5960 O O . ASP A 1 742 ? -7.996 16.154 16.322 1.00 88.25 742 ASP A O 1
ATOM 5964 N N . ASP A 1 743 ? -6.237 15.332 15.191 1.00 89.56 743 ASP A N 1
ATOM 5965 C CA . ASP A 1 743 ? -5.769 16.622 14.661 1.00 89.56 743 ASP A CA 1
ATOM 5966 C C . ASP A 1 743 ? -6.806 17.311 13.752 1.00 89.56 743 ASP A C 1
ATOM 5968 O O . ASP A 1 743 ? -6.791 18.533 13.578 1.00 89.56 743 ASP A O 1
ATOM 5972 N N . ASN A 1 744 ? -7.719 16.539 13.152 1.00 89.06 744 ASN A N 1
ATOM 5973 C CA . ASN A 1 744 ? -8.691 17.023 12.172 1.00 89.06 744 ASN A CA 1
ATOM 5974 C C . ASN A 1 744 ? -10.150 16.923 12.647 1.00 89.06 744 ASN A C 1
ATOM 5976 O O . ASN A 1 744 ? -11.048 17.311 11.896 1.00 89.06 744 ASN A O 1
ATOM 5980 N N . ILE A 1 745 ? -10.419 16.456 13.873 1.00 84.50 745 ILE A N 1
ATOM 5981 C CA . ILE A 1 745 ? -11.768 16.041 14.295 1.00 84.50 745 ILE A CA 1
ATOM 5982 C C . ILE A 1 745 ? -12.770 17.192 14.237 1.00 84.50 745 ILE A C 1
ATOM 5984 O O . ILE A 1 745 ? -13.858 17.042 13.690 1.00 84.50 745 ILE A O 1
ATOM 5988 N N . VAL A 1 746 ? -12.360 18.385 14.678 1.00 82.56 746 VAL A N 1
ATOM 5989 C CA . VAL A 1 746 ? -13.198 19.592 14.641 1.00 82.56 746 VAL A CA 1
ATOM 5990 C C . VAL A 1 746 ? -13.546 19.982 13.201 1.00 82.56 746 VAL A C 1
ATOM 5992 O O . VAL A 1 746 ? -14.671 20.400 12.927 1.00 82.56 746 VAL A O 1
ATOM 5995 N N . LYS A 1 747 ? -12.598 19.843 12.264 1.00 85.62 747 LYS A N 1
ATOM 5996 C CA . LYS A 1 747 ? -12.816 20.156 10.842 1.00 85.62 747 LYS A CA 1
ATOM 5997 C C . LYS A 1 747 ? -13.717 19.113 10.182 1.00 85.62 747 LYS A C 1
ATOM 5999 O O . LYS A 1 747 ? -14.587 19.475 9.393 1.00 85.62 747 LYS A O 1
ATOM 6004 N N . ILE A 1 748 ? -13.540 17.839 10.537 1.00 82.69 748 ILE A N 1
ATOM 6005 C CA . ILE A 1 748 ? -14.362 16.717 10.068 1.00 82.69 748 ILE A CA 1
ATOM 6006 C C . ILE A 1 748 ? -15.807 16.883 10.548 1.00 82.69 748 ILE A C 1
ATOM 6008 O O . ILE A 1 748 ? -16.724 16.835 9.733 1.00 82.69 748 ILE A O 1
ATOM 6012 N N . GLU A 1 749 ? -16.034 17.152 11.835 1.00 80.25 749 GLU A N 1
ATOM 6013 C CA . GLU A 1 749 ? -17.385 17.323 12.388 1.00 80.25 749 GLU A CA 1
ATOM 6014 C C . GLU A 1 749 ? -18.123 18.528 11.795 1.00 80.25 749 GLU A C 1
ATOM 6016 O O . GLU A 1 749 ? -19.338 18.478 11.623 1.00 80.25 749 GLU A O 1
ATOM 6021 N N . LYS A 1 750 ? -17.395 19.584 11.417 1.00 79.25 750 LYS A N 1
ATOM 6022 C CA . LYS A 1 750 ? -17.960 20.761 10.738 1.00 79.25 750 LYS A CA 1
ATOM 6023 C C . LYS A 1 750 ? -18.116 20.599 9.222 1.00 79.25 750 LYS A C 1
ATOM 6025 O O . LYS A 1 750 ? -18.710 21.466 8.593 1.00 79.25 750 LYS A O 1
ATOM 6030 N N . GLY A 1 751 ? -17.572 19.535 8.626 1.00 73.19 751 GLY A N 1
ATOM 6031 C CA . GLY A 1 751 ? -17.550 19.349 7.170 1.00 73.19 751 GLY A CA 1
ATOM 6032 C C . GLY A 1 751 ? -16.610 20.308 6.420 1.00 73.19 751 GLY A C 1
ATOM 6033 O O . GLY A 1 751 ? -16.681 20.404 5.197 1.00 73.19 751 GLY A O 1
ATOM 6034 N N . CYS A 1 752 ? -15.701 20.989 7.125 1.00 77.56 752 CYS A N 1
ATOM 6035 C CA . CYS A 1 752 ? -14.822 22.039 6.595 1.00 77.56 752 CYS A CA 1
ATOM 6036 C C . CYS A 1 752 ? -13.348 21.594 6.531 1.00 77.56 752 CYS A C 1
ATOM 6038 O O . CYS A 1 752 ? -12.443 22.330 6.915 1.00 77.56 752 CYS A O 1
ATOM 6040 N N . ILE A 1 753 ? -13.076 20.376 6.048 1.00 74.88 753 ILE A N 1
ATOM 6041 C CA . ILE A 1 753 ? -11.728 19.759 6.073 1.00 74.88 753 ILE A CA 1
ATOM 6042 C C . ILE A 1 753 ? -10.674 20.584 5.298 1.00 74.88 753 ILE A C 1
ATOM 6044 O O . ILE A 1 753 ? -9.479 20.476 5.559 1.00 74.88 753 ILE A O 1
ATOM 6048 N N . TYR A 1 754 ? -11.100 21.445 4.371 1.00 72.88 754 TYR A N 1
ATOM 6049 C CA . TYR A 1 754 ? -10.215 22.306 3.581 1.00 72.88 754 TYR A CA 1
ATOM 6050 C C . TYR A 1 754 ? -9.901 23.679 4.200 1.00 72.88 754 TYR A C 1
ATOM 6052 O O . TYR A 1 754 ? -9.118 24.421 3.600 1.00 72.88 754 TYR A O 1
ATOM 6060 N N . GLU A 1 755 ? -10.535 24.061 5.310 1.00 61.88 755 GLU A N 1
ATOM 6061 C CA . GLU A 1 755 ? -10.302 25.358 5.961 1.00 61.88 755 GLU A CA 1
ATOM 6062 C C . GLU A 1 755 ? -9.039 25.285 6.832 1.00 61.88 755 GLU A C 1
ATOM 6064 O O . GLU A 1 755 ? -8.837 24.298 7.545 1.00 61.88 755 GLU A O 1
ATOM 6069 N N . GLU A 1 756 ? -8.148 26.279 6.713 1.00 52.28 756 GLU A N 1
ATOM 6070 C CA . GLU A 1 756 ? -6.886 26.353 7.473 1.00 52.28 756 GLU A CA 1
ATOM 6071 C C . GLU A 1 756 ? -7.127 26.663 8.951 1.00 52.28 756 GLU A C 1
ATOM 6073 O O . GLU A 1 756 ? -7.860 27.630 9.251 1.00 52.28 756 GLU A O 1
#